Protein AF-0000000066500707 (afdb_homodimer)

Organism: Dictyostelium discoideum (NCBI:txid44689)

Foldseek 3Di:
DPPPFAFDDPVCLVVLLVVLLVVLVVLVVQFADDLLLLLLCLQAALVCLLVLLVLCVVVVFLPVLSVVVSCCQAQNPVRPGHLSVVSNVQSCVLDDRDPVSNVLSVVLSVLLVVCSVPSLLSLLLSLSVLLSLCVCPVVVVSCVVSPRDDCPSNVRSVVQSHPPDCNHSSNSSSVSRNVVRPGPVSNVNSSVSNSVSSCSSGVD/DPPPFAFDDPVNLVVLLVVLLVVLVVLVVQFADDLLLLLLCLQAALVVLLVLLVLCVVVVFLPVLSVVVNCCQAQNPVRPGHLSVVSNVQSCVLDDRDPVSNVLSVVLSVLLVVCSVPSLLSLLLSLSVLLSLCVCPVVVVSCVVSPRDDCPSNVRSVVQSHPPDCNHSSNSSSVSRNVVRPGPVSNVNSSVSNSVSSCSSGVD

Secondary structure (DSSP, 8-state):
----PPBPPHHHHHHHHHHHHHHHHHHHTT----HHHHHHIIIIIHHHHHHHHHHHHHTT-STHHHHHHHHHHHH-SSS---HHHHHHHHHGGG----HHHHHHHHHHHHHHHTTTT-HHHHHHHHHHHHHHHH-HHHHHHHHHHTT----HHHHHHHHHT-SSSTTSHHHHHHHHHHHTT-BHHHHHHHHHHHHHHHHHHHT-/------B--HHHHHHHHHHHHHHHHHHHTT----HHHHHHIIIIIHHHHHHHHHHHHHTT-STHHHHHHHHHHHH-SSS---HHHHHHHHHGGG----HHHHHHHHHHHHHHHTTTT-HHHHHHHHHHHHHHHH--HHHHHHHHHTT----HHHHHHHHHT-SSSTTSHHHHHHHHHHHTT-BHHHHHHHHHHHHHHHHHHHT-

Structure (mmCIF, N/CA/C/O backbone):
data_AF-0000000066500707-model_v1
#
loop_
_entity.id
_entity.type
_entity.pdbx_description
1 polymer 'Uncharacterized protein'
#
loop_
_atom_site.group_PDB
_atom_site.id
_atom_site.type_symbol
_atom_site.label_atom_id
_atom_site.label_alt_id
_atom_site.label_comp_id
_atom_site.label_asym_id
_atom_site.label_entity_id
_atom_site.label_seq_id
_atom_site.pdbx_PDB_ins_code
_atom_site.Cartn_x
_atom_site.Cartn_y
_atom_site.Cartn_z
_atom_site.occupancy
_atom_site.B_iso_or_equiv
_atom_site.auth_seq_id
_atom_site.auth_comp_id
_atom_site.auth_asym_id
_atom_site.auth_atom_id
_atom_site.pdbx_PDB_model_num
ATOM 1 N N . MET A 1 1 ? 23.094 -30.125 17.688 1 29.75 1 MET A N 1
ATOM 2 C CA . MET A 1 1 ? 23.562 -30.078 16.297 1 29.75 1 MET A CA 1
ATOM 3 C C . MET A 1 1 ? 22.828 -28.984 15.516 1 29.75 1 MET A C 1
ATOM 5 O O . MET A 1 1 ? 21.594 -28.938 15.508 1 29.75 1 MET A O 1
ATOM 9 N N . VAL A 1 2 ? 23.406 -27.906 15.18 1 36.66 2 VAL A N 1
ATOM 10 C CA . VAL A 1 2 ? 22.766 -26.828 14.43 1 36.66 2 VAL A CA 1
ATOM 11 C C . VAL A 1 2 ? 22.219 -27.375 13.117 1 36.66 2 VAL A C 1
ATOM 13 O O . VAL A 1 2 ? 22.938 -28 12.336 1 36.66 2 VAL A O 1
ATOM 16 N N . GLU A 1 3 ? 20.984 -27.625 13.094 1 44.28 3 GLU A N 1
ATOM 17 C CA . GLU A 1 3 ? 20.344 -28.094 11.867 1 44.28 3 GLU A CA 1
ATOM 18 C C . GLU A 1 3 ? 20.859 -27.328 10.656 1 44.28 3 GLU A C 1
ATOM 20 O O . GLU A 1 3 ? 20.906 -26.094 10.664 1 44.28 3 GLU A O 1
ATOM 25 N N . LYS A 1 4 ? 21.594 -27.938 9.867 1 56.56 4 LYS A N 1
ATOM 26 C CA . LYS A 1 4 ? 22.172 -27.281 8.68 1 56.56 4 LYS A CA 1
ATOM 27 C C . LYS A 1 4 ? 21.078 -26.781 7.754 1 56.56 4 LYS A C 1
ATOM 29 O O . LYS A 1 4 ? 20.297 -27.562 7.207 1 56.56 4 LYS A O 1
ATOM 34 N N . ARG A 1 5 ? 20.797 -25.609 7.867 1 67.88 5 ARG A N 1
ATOM 35 C CA . ARG A 1 5 ? 19.844 -24.969 6.961 1 67.88 5 ARG A CA 1
ATOM 36 C C . ARG A 1 5 ? 20.266 -25.156 5.508 1 67.88 5 ARG A C 1
ATOM 38 O O . ARG A 1 5 ? 21.438 -24.969 5.172 1 67.88 5 ARG A O 1
ATOM 45 N N . SER A 1 6 ? 19.266 -25.891 4.699 1 76.19 6 SER A N 1
ATOM 46 C CA . SER A 1 6 ? 19.5 -26 3.264 1 76.19 6 SER A CA 1
ATOM 47 C C . SER A 1 6 ? 19.125 -24.703 2.543 1 76.19 6 SER A C 1
ATOM 49 O O . SER A 1 6 ? 18.031 -24.203 2.705 1 76.19 6 SER A O 1
ATOM 51 N N . PHE A 1 7 ? 20.016 -24.141 1.753 1 80.31 7 PHE A N 1
ATOM 52 C CA . PHE A 1 7 ? 19.828 -22.891 1.026 1 80.31 7 PHE A CA 1
ATOM 53 C C . PHE A 1 7 ? 19.531 -23.156 -0.445 1 80.31 7 PHE A C 1
ATOM 55 O O . PHE A 1 7 ? 19.891 -24.219 -0.973 1 80.31 7 PHE A O 1
ATOM 62 N N . VAL A 1 8 ? 18.797 -22.25 -1.036 1 83 8 VAL A N 1
ATOM 63 C CA . VAL A 1 8 ? 18.469 -22.344 -2.451 1 83 8 VAL A CA 1
ATOM 64 C C . VAL A 1 8 ? 19.703 -22.078 -3.301 1 83 8 VAL A C 1
ATOM 66 O O . VAL A 1 8 ? 20.344 -21.031 -3.15 1 83 8 VAL A O 1
ATOM 69 N N . SER A 1 9 ? 20.047 -23.078 -4.098 1 82.81 9 SER A N 1
ATOM 70 C CA . SER A 1 9 ? 21.078 -22.969 -5.117 1 82.81 9 SER A CA 1
ATOM 71 C C . SER A 1 9 ? 20.469 -22.828 -6.508 1 82.81 9 SER A C 1
ATOM 73 O O . SER A 1 9 ? 19.25 -22.922 -6.672 1 82.81 9 SER A O 1
ATOM 75 N N . SER A 1 10 ? 21.328 -22.562 -7.543 1 78.38 10 SER A N 1
ATOM 76 C CA . SER A 1 10 ? 20.828 -22.391 -8.906 1 78.38 10 SER A CA 1
ATOM 77 C C . SER A 1 10 ? 20.016 -23.609 -9.344 1 78.38 10 SER A C 1
ATOM 79 O O . SER A 1 10 ? 18.953 -23.469 -9.938 1 78.38 10 SER A O 1
ATOM 81 N N . ASN A 1 11 ? 20.531 -24.766 -9.023 1 78.5 11 ASN A N 1
ATOM 82 C CA . ASN A 1 11 ? 19.828 -26 -9.383 1 78.5 11 ASN A CA 1
ATOM 83 C C . ASN A 1 11 ? 18.516 -26.141 -8.625 1 78.5 11 ASN A C 1
ATOM 85 O O . ASN A 1 11 ? 17.516 -26.625 -9.172 1 78.5 11 ASN A O 1
ATOM 89 N N . LYS A 1 12 ? 18.469 -25.594 -7.559 1 86.5 12 LYS A N 1
ATOM 90 C CA . LYS A 1 12 ? 17.281 -25.719 -6.727 1 86.5 12 LYS A CA 1
ATOM 91 C C . LYS A 1 12 ? 16.219 -24.688 -7.129 1 86.5 12 LYS A C 1
ATOM 93 O O . LYS A 1 12 ? 15.031 -24.891 -6.891 1 86.5 12 LYS A O 1
ATOM 98 N N . LYS A 1 13 ? 16.688 -23.656 -7.836 1 88.06 13 LYS A N 1
ATOM 99 C CA . LYS A 1 13 ? 15.742 -22.641 -8.305 1 88.06 13 LYS A CA 1
ATOM 100 C C . LYS A 1 13 ? 14.742 -23.25 -9.289 1 88.06 13 LYS A C 1
ATOM 102 O O . LYS A 1 13 ? 13.547 -22.969 -9.227 1 88.06 13 LYS A O 1
ATOM 107 N N . GLU A 1 14 ? 15.289 -24.094 -10.141 1 88.81 14 GLU A N 1
ATOM 108 C CA . GLU A 1 14 ? 14.414 -24.766 -11.102 1 88.81 14 GLU A CA 1
ATOM 109 C C . GLU A 1 14 ? 13.414 -25.688 -10.398 1 88.81 14 GLU A C 1
ATOM 111 O O . GLU A 1 14 ? 12.25 -25.766 -10.789 1 88.81 14 GLU A O 1
ATOM 116 N N . GLU A 1 15 ? 13.906 -26.25 -9.406 1 90.62 15 GLU A N 1
ATOM 117 C CA . GLU A 1 15 ? 13.023 -27.109 -8.617 1 90.62 15 GLU A CA 1
ATOM 118 C C . GLU A 1 15 ? 11.93 -26.312 -7.934 1 90.62 15 GLU A C 1
ATOM 120 O O . GLU A 1 15 ? 10.766 -26.719 -7.902 1 90.62 15 GLU A O 1
ATOM 125 N N . VAL A 1 16 ? 12.305 -25.188 -7.363 1 91.69 16 VAL A N 1
ATOM 126 C CA . VAL A 1 16 ? 11.352 -24.297 -6.703 1 91.69 16 VAL A CA 1
ATOM 127 C C . VAL A 1 16 ? 10.297 -23.844 -7.707 1 91.69 16 VAL A C 1
ATOM 129 O O . VAL A 1 16 ? 9.102 -23.891 -7.426 1 91.69 16 VAL A O 1
ATOM 132 N N . PHE A 1 17 ? 10.75 -23.391 -8.883 1 93.69 17 PHE A N 1
ATOM 133 C CA . PHE A 1 17 ? 9.852 -22.969 -9.945 1 93.69 17 PHE A CA 1
ATOM 134 C C . PHE A 1 17 ? 8.859 -24.062 -10.297 1 93.69 17 PHE A C 1
ATOM 136 O O . PHE A 1 17 ? 7.648 -23.859 -10.219 1 93.69 17 PHE A O 1
ATOM 143 N N . THR A 1 18 ? 9.43 -25.25 -10.602 1 94.25 18 THR A N 1
ATOM 144 C CA . THR A 1 18 ? 8.609 -26.375 -11.062 1 94.25 18 THR A CA 1
ATOM 145 C C . THR A 1 18 ? 7.617 -26.797 -9.984 1 94.25 18 THR A C 1
ATOM 147 O O . THR A 1 18 ? 6.434 -26.984 -10.258 1 94.25 18 THR A O 1
ATOM 150 N N . LYS A 1 19 ? 8.102 -26.875 -8.836 1 94.44 19 LYS A N 1
ATOM 151 C CA . LYS A 1 19 ? 7.242 -27.281 -7.727 1 94.44 19 LYS A CA 1
ATOM 152 C C . LYS A 1 19 ? 6.117 -26.266 -7.516 1 94.44 19 LYS A C 1
ATOM 154 O O . LYS A 1 19 ? 4.973 -26.656 -7.266 1 94.44 19 LYS A O 1
ATOM 159 N N . THR A 1 20 ? 6.41 -25 -7.574 1 94.38 20 THR A N 1
ATOM 160 C CA . THR A 1 20 ? 5.414 -23.953 -7.367 1 94.38 20 THR A CA 1
ATOM 161 C C . THR A 1 20 ? 4.363 -23.984 -8.469 1 94.38 20 THR A C 1
ATOM 163 O O . THR A 1 20 ? 3.162 -23.922 -8.195 1 94.38 20 THR A O 1
ATOM 166 N N . ILE A 1 21 ? 4.812 -24.188 -9.688 1 94.56 21 ILE A N 1
ATOM 167 C CA . ILE A 1 21 ? 3.895 -24.25 -10.82 1 94.56 21 ILE A CA 1
ATOM 168 C C . ILE A 1 21 ? 2.969 -25.469 -10.664 1 94.56 21 ILE A C 1
ATOM 170 O O . ILE A 1 21 ? 1.762 -25.359 -10.898 1 94.56 21 ILE A O 1
ATOM 174 N N . GLU A 1 22 ? 3.533 -26.562 -10.25 1 94.44 22 GLU A N 1
ATO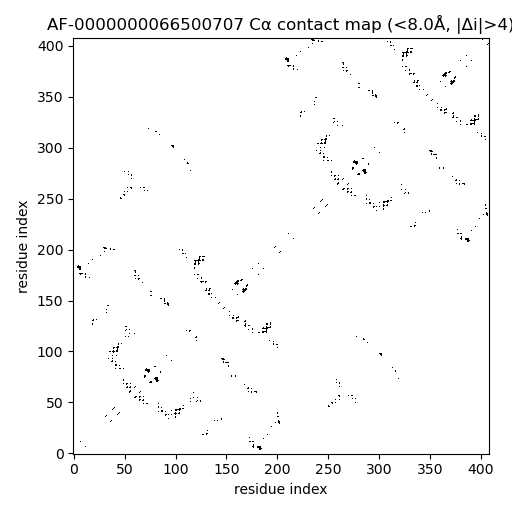M 175 C CA . GLU A 1 22 ? 2.734 -27.766 -10.039 1 94.44 22 GLU A CA 1
ATOM 176 C C . GLU A 1 22 ? 1.65 -27.531 -8.992 1 94.44 22 GLU A C 1
ATOM 178 O O . GLU A 1 22 ? 0.506 -27.953 -9.172 1 94.44 22 GLU A O 1
ATOM 183 N N . ILE A 1 23 ? 2.041 -26.891 -7.988 1 94.25 23 ILE A N 1
ATOM 184 C CA . ILE A 1 23 ? 1.103 -26.594 -6.91 1 94.25 23 ILE A CA 1
ATOM 185 C C . ILE A 1 23 ? 0.005 -25.656 -7.418 1 94.25 23 ILE A C 1
ATOM 187 O O . ILE A 1 23 ? -1.18 -25.891 -7.16 1 94.25 23 ILE A O 1
ATOM 191 N N . ILE A 1 24 ? 0.346 -24.625 -8.109 1 92.94 24 ILE A N 1
ATOM 192 C CA . ILE A 1 24 ? -0.602 -23.656 -8.664 1 92.94 24 ILE A CA 1
ATOM 193 C C . ILE A 1 24 ? -1.581 -24.375 -9.594 1 92.94 24 ILE A C 1
ATOM 195 O O . ILE A 1 24 ? -2.797 -24.203 -9.461 1 92.94 24 ILE A O 1
ATOM 199 N N . GLU A 1 25 ? -1.07 -25.234 -10.477 1 91.62 25 GLU A N 1
ATOM 200 C CA . GLU A 1 25 ? -1.906 -25.938 -11.445 1 91.62 25 GLU A CA 1
ATOM 201 C C . GLU A 1 25 ? -2.869 -26.891 -10.742 1 91.62 25 GLU A C 1
ATOM 203 O O . GLU A 1 25 ? -4.023 -27.031 -11.148 1 91.62 25 GLU A O 1
ATOM 208 N N . LYS A 1 26 ? -2.332 -27.453 -9.797 1 92.94 26 LYS A N 1
ATOM 209 C CA . LYS A 1 26 ? -3.16 -28.375 -9.039 1 92.94 26 LYS A CA 1
ATOM 210 C C . LYS A 1 26 ? -4.258 -27.641 -8.281 1 92.94 26 LYS A C 1
ATOM 212 O O . LYS A 1 26 ? -5.422 -28.047 -8.32 1 92.94 26 LYS A O 1
ATOM 217 N N . ASP A 1 27 ? -3.939 -26.609 -7.562 1 91.25 27 ASP A N 1
ATOM 218 C CA . ASP A 1 27 ? -4.883 -25.891 -6.719 1 91.25 27 ASP A CA 1
ATOM 219 C C . ASP A 1 27 ? -5.906 -25.125 -7.562 1 91.25 27 ASP A C 1
ATOM 221 O O . ASP A 1 27 ? -7.094 -25.109 -7.238 1 91.25 27 ASP A O 1
ATOM 225 N N . ARG A 1 28 ? -5.508 -24.578 -8.656 1 89.62 28 ARG A N 1
ATOM 226 C CA . ARG A 1 28 ? -6.352 -23.719 -9.484 1 89.62 28 ARG A CA 1
ATOM 227 C C . ARG A 1 28 ? -7.504 -24.516 -10.094 1 89.62 28 ARG A C 1
ATOM 229 O O . ARG A 1 28 ? -8.539 -23.953 -10.453 1 89.62 28 ARG A O 1
ATOM 236 N N . LYS A 1 29 ? -7.305 -25.781 -10.203 1 89.12 29 LYS A N 1
ATOM 237 C CA . LYS A 1 29 ? -8.375 -26.625 -10.727 1 89.12 29 LYS A CA 1
ATOM 238 C C . LYS A 1 29 ? -9.594 -26.609 -9.812 1 89.12 29 LYS A C 1
ATOM 240 O O . LYS A 1 29 ? -10.703 -26.938 -10.234 1 89.12 29 LYS A O 1
ATOM 245 N N . HIS A 1 30 ? -9.367 -26.172 -8.578 1 90.56 30 HIS A N 1
ATOM 246 C CA . HIS A 1 30 ? -10.445 -26.188 -7.594 1 90.56 30 HIS A CA 1
ATOM 247 C C . HIS A 1 30 ? -10.961 -24.781 -7.32 1 90.56 30 HIS A C 1
ATOM 249 O O . HIS A 1 30 ? -11.938 -24.609 -6.582 1 90.56 30 HIS A O 1
ATOM 255 N N . TYR A 1 31 ? -10.289 -23.766 -7.902 1 88.62 31 TYR A N 1
ATOM 256 C CA . TYR A 1 31 ? -10.688 -22.391 -7.645 1 88.62 31 TYR A CA 1
ATOM 257 C C . TYR A 1 31 ? -12.031 -22.078 -8.297 1 88.62 31 TYR A C 1
ATOM 259 O O . TYR A 1 31 ? -12.289 -22.5 -9.422 1 88.62 31 TYR A O 1
ATOM 267 N N . LYS A 1 32 ? -12.836 -21.422 -7.535 1 89.88 32 LYS A N 1
ATOM 268 C CA . LYS A 1 32 ? -14.094 -20.891 -8.031 1 89.88 32 LYS A CA 1
ATOM 269 C C . LYS A 1 32 ? -14 -19.375 -8.242 1 89.88 32 LYS A C 1
ATOM 271 O O . LYS A 1 32 ? -13.883 -18.625 -7.277 1 89.88 32 LYS A O 1
ATOM 276 N N . TYR A 1 33 ? -14.109 -19.078 -9.484 1 88.75 33 TYR A N 1
ATOM 277 C CA . TYR A 1 33 ? -14.07 -17.656 -9.812 1 88.75 33 TYR A CA 1
ATOM 278 C C . TYR A 1 33 ? -15.477 -17.078 -9.867 1 88.75 33 TYR A C 1
ATOM 280 O O . TYR A 1 33 ? -16.156 -17.156 -10.891 1 88.75 33 TYR A O 1
ATOM 288 N N . THR A 1 34 ? -15.844 -16.562 -8.773 1 90.94 34 THR A N 1
ATOM 289 C CA . THR A 1 34 ? -17.125 -15.883 -8.695 1 90.94 34 THR A CA 1
ATOM 290 C C . THR A 1 34 ? -16.922 -14.367 -8.672 1 90.94 34 THR A C 1
ATOM 292 O O . THR A 1 34 ? -15.836 -13.883 -8.375 1 90.94 34 THR A O 1
ATOM 295 N N . ILE A 1 35 ? -17.953 -13.664 -9 1 90.56 35 ILE A N 1
ATOM 296 C CA . ILE A 1 35 ? -17.906 -12.211 -8.906 1 90.56 35 ILE A CA 1
ATOM 297 C C . ILE A 1 35 ? -17.453 -11.797 -7.508 1 90.56 35 ILE A C 1
ATOM 299 O O . ILE A 1 35 ? -16.609 -10.922 -7.355 1 90.56 35 ILE A O 1
ATOM 303 N N . ASP A 1 36 ? -17.844 -12.492 -6.539 1 90.5 36 ASP A N 1
ATOM 304 C CA . ASP A 1 36 ? -17.578 -12.164 -5.145 1 90.5 36 ASP A CA 1
ATOM 305 C C . ASP A 1 36 ? -16.094 -12.328 -4.816 1 90.5 36 ASP A C 1
ATOM 307 O O . ASP A 1 36 ? -15.469 -11.43 -4.25 1 90.5 36 ASP A O 1
ATOM 311 N N . ASN A 1 37 ? -15.516 -13.406 -5.133 1 89.56 37 ASN A N 1
ATOM 312 C CA . ASN A 1 37 ? -14.109 -13.656 -4.824 1 89.56 37 ASN A CA 1
ATOM 313 C C . ASN A 1 37 ? -13.188 -12.75 -5.633 1 89.56 37 ASN A C 1
ATOM 315 O O . ASN A 1 37 ? -12.18 -12.258 -5.113 1 89.56 37 ASN A O 1
ATOM 319 N N . MET A 1 38 ? -13.625 -12.492 -6.852 1 87.06 38 MET A N 1
ATOM 320 C CA . MET A 1 38 ? -12.82 -11.633 -7.707 1 87.06 38 MET A CA 1
ATOM 321 C C . MET A 1 38 ? -12.852 -10.188 -7.207 1 87.06 38 MET A C 1
ATOM 323 O O . MET A 1 38 ? -11.828 -9.5 -7.223 1 87.06 38 MET A O 1
ATOM 327 N N . GLN A 1 39 ? -13.953 -9.836 -6.754 1 87.44 39 GLN A N 1
ATOM 328 C CA . GLN A 1 39 ? -14.07 -8.484 -6.203 1 87.44 39 GLN A CA 1
ATOM 329 C C . GLN A 1 39 ? -13.336 -8.367 -4.871 1 87.44 39 GLN A C 1
ATOM 331 O O . GLN A 1 39 ? -12.742 -7.332 -4.57 1 87.44 39 GLN A O 1
ATOM 336 N N . THR A 1 40 ? -13.32 -9.391 -4.102 1 87.38 40 THR A N 1
ATOM 337 C CA . THR A 1 40 ? -12.523 -9.406 -2.875 1 87.38 40 THR A CA 1
ATOM 338 C C . THR A 1 40 ? -11.039 -9.227 -3.189 1 87.38 40 THR A C 1
ATOM 340 O O . THR A 1 40 ? -10.367 -8.414 -2.557 1 87.38 40 THR A O 1
ATOM 343 N N . TYR A 1 41 ? -10.602 -9.891 -4.125 1 86.94 41 TYR A N 1
ATOM 344 C CA . TYR A 1 41 ? -9.203 -9.82 -4.539 1 86.94 41 TYR A CA 1
ATOM 345 C C . TYR A 1 41 ? -8.867 -8.422 -5.055 1 86.94 41 TYR A C 1
ATOM 347 O O . TYR A 1 41 ? -7.887 -7.812 -4.617 1 86.94 41 TYR A O 1
ATOM 355 N N . ALA A 1 42 ? -9.633 -7.887 -5.898 1 82.75 42 ALA A N 1
ATOM 356 C CA . ALA A 1 42 ? -9.344 -6.637 -6.602 1 82.75 42 ALA A CA 1
ATOM 357 C C . ALA A 1 42 ? -9.367 -5.449 -5.641 1 82.75 42 ALA A C 1
ATOM 359 O O . ALA A 1 42 ? -8.492 -4.59 -5.688 1 82.75 42 ALA A O 1
ATOM 360 N N . HIS A 1 43 ? -10.258 -5.512 -4.789 1 77.25 43 HIS A N 1
ATOM 361 C CA . HIS A 1 43 ? -10.539 -4.32 -3.994 1 77.25 43 HIS A CA 1
ATOM 362 C C . HIS A 1 43 ? -9.719 -4.316 -2.707 1 77.25 43 HIS A C 1
ATOM 364 O O . HIS A 1 43 ? -9.234 -3.268 -2.275 1 77.25 43 HIS A O 1
ATOM 370 N N . ALA A 1 44 ? -9.617 -5.48 -2.145 1 77.12 44 ALA A N 1
ATOM 371 C CA . ALA A 1 44 ? -9.117 -5.457 -0.773 1 77.12 44 ALA A CA 1
ATOM 372 C C . ALA A 1 44 ? -7.695 -6.012 -0.698 1 77.12 44 ALA A C 1
ATOM 374 O O . ALA A 1 44 ? -6.941 -5.684 0.221 1 77.12 44 ALA A O 1
ATOM 375 N N . ILE A 1 45 ? -7.375 -6.734 -1.688 1 83.62 45 ILE A N 1
ATOM 376 C CA . ILE A 1 45 ? -6.102 -7.434 -1.559 1 83.62 45 ILE A CA 1
ATOM 377 C C . ILE A 1 45 ? -5.047 -6.746 -2.424 1 83.62 45 ILE A C 1
ATOM 379 O O . ILE A 1 45 ? -3.904 -6.562 -1.995 1 83.62 45 ILE A O 1
ATOM 383 N N . GLN A 1 46 ? -5.367 -6.246 -3.525 1 84.88 46 GLN A N 1
ATOM 384 C CA . GLN A 1 46 ? -4.422 -5.773 -4.531 1 84.88 46 GLN A CA 1
ATOM 385 C C . GLN A 1 46 ? -3.605 -4.594 -4.004 1 84.88 46 GLN A C 1
ATOM 387 O O . GLN A 1 46 ? -2.396 -4.52 -4.23 1 84.88 46 GLN A O 1
ATOM 392 N N . PRO A 1 47 ? -4.16 -3.639 -3.289 1 81.62 47 PRO A N 1
ATOM 393 C CA . PRO A 1 47 ? -3.336 -2.539 -2.785 1 81.62 47 PRO A CA 1
ATOM 394 C C . PRO A 1 47 ? -2.24 -3.01 -1.831 1 81.62 47 PRO A C 1
ATOM 396 O O . PRO A 1 47 ? -1.195 -2.363 -1.718 1 81.62 47 PRO A O 1
ATOM 399 N N . HIS A 1 48 ? -2.459 -4.137 -1.263 1 87.44 48 HIS A N 1
ATOM 400 C CA . HIS A 1 48 ? -1.505 -4.645 -0.283 1 87.44 48 HIS A CA 1
ATOM 401 C C . HIS A 1 48 ? -0.31 -5.301 -0.965 1 87.44 48 HIS A C 1
ATOM 403 O O . HIS A 1 48 ? 0.778 -5.375 -0.387 1 87.44 48 HIS A O 1
ATOM 409 N N . PHE A 1 49 ? -0.497 -5.707 -2.184 1 87.94 49 PHE A N 1
ATOM 410 C CA . PHE A 1 49 ? 0.607 -6.34 -2.896 1 87.94 49 PHE A CA 1
ATOM 411 C C . PHE A 1 49 ? 1.766 -5.363 -3.072 1 87.94 49 PHE A C 1
ATOM 413 O O . PHE A 1 49 ? 2.92 -5.707 -2.807 1 87.94 49 PHE A O 1
ATOM 420 N N . THR A 1 50 ? 1.444 -4.211 -3.455 1 82.5 50 THR A N 1
ATOM 421 C CA . THR A 1 50 ? 2.475 -3.193 -3.617 1 82.5 50 THR A CA 1
ATOM 422 C C . THR A 1 50 ? 3.189 -2.93 -2.295 1 82.5 50 THR A C 1
ATOM 424 O O . THR A 1 50 ? 4.402 -2.711 -2.271 1 82.5 50 THR A O 1
ATOM 427 N N . MET A 1 51 ? 2.463 -3.008 -1.233 1 85.38 51 MET A N 1
ATOM 428 C CA . MET A 1 51 ? 3.061 -2.814 0.085 1 85.38 51 MET A CA 1
ATOM 429 C C . MET A 1 51 ? 4.027 -3.947 0.416 1 85.38 51 MET A C 1
ATOM 431 O O . MET A 1 51 ? 5.102 -3.711 0.964 1 85.38 51 MET A O 1
ATOM 435 N N . TRP A 1 52 ? 3.648 -5.07 0.061 1 90.75 52 TRP A N 1
ATOM 436 C CA . TRP A 1 52 ? 4.469 -6.23 0.389 1 90.75 52 TRP A CA 1
ATOM 437 C C . TRP A 1 52 ? 5.742 -6.25 -0.445 1 90.75 52 TRP A C 1
ATOM 439 O O . TRP A 1 52 ? 6.828 -6.535 0.072 1 90.75 52 TRP A O 1
ATOM 449 N N . VAL A 1 53 ? 5.605 -5.883 -1.669 1 90.5 53 VAL A N 1
ATOM 450 C CA . VAL A 1 53 ? 6.793 -5.828 -2.518 1 90.5 53 VAL A CA 1
ATOM 451 C C . VAL A 1 53 ? 7.707 -4.695 -2.057 1 90.5 53 VAL A C 1
ATOM 453 O O . VAL A 1 53 ? 8.93 -4.855 -2.008 1 90.5 53 VAL A O 1
ATOM 456 N N . ASN A 1 54 ? 7.145 -3.652 -1.662 1 86.56 54 ASN A N 1
ATOM 457 C CA . ASN A 1 54 ? 7.922 -2.523 -1.16 1 86.56 54 ASN A CA 1
ATOM 458 C C . ASN A 1 54 ? 8.656 -2.881 0.127 1 86.56 54 ASN A C 1
ATOM 460 O O . ASN A 1 54 ? 9.766 -2.391 0.371 1 86.56 54 ASN A O 1
ATOM 464 N N . ALA A 1 55 ? 8.023 -3.725 0.902 1 89.5 55 ALA A N 1
ATOM 465 C CA . ALA A 1 55 ? 8.672 -4.172 2.129 1 89.5 55 ALA A CA 1
ATOM 466 C C . ALA A 1 55 ? 9.992 -4.883 1.82 1 89.5 55 ALA A C 1
ATOM 468 O O . ALA A 1 55 ? 10.992 -4.68 2.514 1 89.5 55 ALA A O 1
ATOM 469 N N . MET A 1 56 ? 10.016 -5.594 0.798 1 91.88 56 MET A N 1
ATOM 470 C CA . MET A 1 56 ? 11.25 -6.27 0.398 1 91.88 56 MET A CA 1
ATOM 471 C C . MET A 1 56 ? 12.328 -5.258 0.028 1 91.88 56 MET A C 1
ATOM 473 O O . MET A 1 56 ? 13.469 -5.375 0.469 1 91.88 56 MET A O 1
ATOM 477 N N . HIS A 1 57 ? 11.906 -4.32 -0.653 1 90.12 57 HIS A N 1
ATOM 478 C CA . HIS A 1 57 ? 12.859 -3.297 -1.073 1 90.12 57 HIS A CA 1
ATOM 479 C C . HIS A 1 57 ? 13.383 -2.514 0.123 1 90.12 57 HIS A C 1
ATOM 481 O O . HIS A 1 57 ? 14.586 -2.254 0.218 1 90.12 57 HIS A O 1
ATOM 487 N N . ILE A 1 58 ? 12.531 -2.186 0.958 1 87.62 58 ILE A N 1
ATOM 488 C CA . ILE A 1 58 ? 12.898 -1.402 2.133 1 87.62 58 ILE A CA 1
ATOM 489 C C . ILE A 1 58 ? 13.883 -2.188 2.99 1 87.62 58 ILE A C 1
ATOM 491 O O . ILE A 1 58 ? 14.805 -1.61 3.58 1 87.62 58 ILE A O 1
ATOM 495 N N . LEU A 1 59 ? 13.742 -3.496 2.971 1 90.19 59 LEU A N 1
ATOM 496 C CA . LEU A 1 59 ? 14.609 -4.359 3.762 1 90.19 59 LEU A CA 1
ATOM 497 C C . LEU A 1 59 ? 15.914 -4.652 3.02 1 90.19 59 LEU A C 1
ATOM 499 O O . LEU A 1 59 ? 16.797 -5.332 3.547 1 90.19 59 LEU A O 1
ATOM 503 N N . GLY A 1 60 ? 15.977 -4.113 1.809 1 90.25 60 GLY A N 1
ATOM 504 C CA . GLY A 1 60 ? 17.172 -4.289 1.002 1 90.25 60 GLY A CA 1
ATOM 505 C C . GLY A 1 60 ? 17.266 -5.656 0.358 1 90.25 60 GLY A C 1
ATOM 506 O O . GLY A 1 60 ? 18.344 -6.074 -0.078 1 90.25 60 GLY A O 1
ATOM 507 N N . ILE A 1 61 ? 16.125 -6.305 0.361 1 93.75 61 ILE A N 1
ATOM 508 C CA . ILE A 1 61 ? 16.078 -7.652 -0.197 1 93.75 61 ILE A CA 1
ATOM 509 C C . ILE A 1 61 ? 15.898 -7.578 -1.711 1 93.75 61 ILE A C 1
ATOM 511 O O . ILE A 1 61 ? 14.969 -6.934 -2.199 1 93.75 61 ILE A O 1
ATOM 515 N N . GLY A 1 62 ? 16.797 -8.211 -2.447 1 94.5 62 GLY A N 1
ATOM 516 C CA . GLY A 1 62 ? 16.656 -8.359 -3.887 1 94.5 62 GLY A CA 1
ATOM 517 C C . GLY A 1 62 ? 17.219 -7.184 -4.66 1 94.5 62 GLY A C 1
ATOM 518 O O . GLY A 1 62 ? 17.297 -7.223 -5.891 1 94.5 62 GLY A O 1
ATOM 519 N N . GLY A 1 63 ? 17.609 -6.121 -3.971 1 91.94 63 GLY A N 1
ATOM 520 C CA . GLY A 1 63 ? 18.266 -4.992 -4.613 1 91.94 63 GLY A CA 1
ATOM 521 C C . GLY A 1 63 ? 17.453 -4.387 -5.734 1 91.94 63 GLY A C 1
ATOM 522 O O . GLY A 1 63 ? 16.266 -4.074 -5.551 1 91.94 63 GLY A O 1
ATOM 523 N N . GLU A 1 64 ? 18.062 -4.324 -6.926 1 92.5 64 GLU A N 1
ATOM 524 C CA . GLU A 1 64 ? 17.469 -3.664 -8.086 1 92.5 64 GLU A CA 1
ATOM 525 C C . GLU A 1 64 ? 16.266 -4.441 -8.609 1 92.5 64 GLU A C 1
ATOM 527 O O . GLU A 1 64 ? 15.328 -3.854 -9.141 1 92.5 64 GLU A O 1
ATOM 532 N N . ILE A 1 65 ? 16.281 -5.691 -8.43 1 94.19 65 ILE A N 1
ATOM 533 C CA . ILE A 1 65 ? 15.195 -6.527 -8.938 1 94.19 65 ILE A CA 1
ATOM 534 C C . ILE A 1 65 ? 13.891 -6.176 -8.227 1 94.19 65 ILE A C 1
ATOM 536 O O . ILE A 1 65 ? 12.867 -5.945 -8.875 1 94.19 65 ILE A O 1
ATOM 540 N N . THR A 1 66 ? 13.961 -6.086 -6.879 1 93.75 66 THR A N 1
ATOM 541 C CA . THR A 1 66 ? 12.758 -5.758 -6.121 1 93.75 66 THR A CA 1
ATOM 542 C C . THR A 1 66 ? 12.383 -4.293 -6.305 1 93.75 66 THR A C 1
ATOM 544 O O . THR A 1 66 ? 11.203 -3.945 -6.312 1 93.75 66 THR A O 1
ATOM 547 N N . GLU A 1 67 ? 13.375 -3.479 -6.516 1 91.44 67 GLU A N 1
ATOM 548 C CA . GLU A 1 67 ? 13.094 -2.08 -6.82 1 91.44 67 GLU A CA 1
ATOM 549 C C . GLU A 1 67 ? 12.297 -1.948 -8.117 1 91.44 67 GLU A C 1
ATOM 551 O O . GLU A 1 67 ? 11.305 -1.229 -8.18 1 91.44 67 GLU A O 1
ATOM 556 N N . GLU A 1 68 ? 12.727 -2.633 -9.086 1 91.75 68 GLU A N 1
ATOM 557 C CA . GLU A 1 68 ? 12.055 -2.59 -10.383 1 91.75 68 GLU A CA 1
ATOM 558 C C . GLU A 1 68 ? 10.625 -3.105 -10.281 1 91.75 68 GLU A C 1
ATOM 560 O O . GLU A 1 68 ? 9.703 -2.506 -10.836 1 91.75 68 GLU A O 1
ATOM 565 N N . ASN A 1 69 ? 10.484 -4.168 -9.617 1 91.31 69 ASN A N 1
ATOM 566 C CA . ASN A 1 69 ? 9.148 -4.723 -9.43 1 91.31 69 ASN A CA 1
ATOM 567 C C . ASN A 1 69 ? 8.234 -3.738 -8.703 1 91.31 69 ASN A C 1
ATOM 569 O O . ASN A 1 69 ? 7.07 -3.578 -9.078 1 91.31 69 ASN A O 1
ATOM 573 N N . CYS A 1 70 ? 8.758 -3.107 -7.723 1 90.06 70 CYS A N 1
ATOM 574 C CA . CYS A 1 70 ? 8 -2.105 -6.98 1 90.06 70 CYS A CA 1
ATOM 575 C C . CYS A 1 70 ? 7.617 -0.936 -7.875 1 90.06 70 CYS A C 1
ATOM 577 O O . CYS A 1 70 ? 6.477 -0.469 -7.844 1 90.06 70 CYS A O 1
ATOM 579 N N . ARG A 1 71 ? 8.539 -0.518 -8.68 1 89.44 71 ARG A N 1
ATOM 580 C CA . ARG A 1 71 ? 8.289 0.598 -9.586 1 89.44 71 ARG A CA 1
ATOM 581 C C . ARG A 1 71 ? 7.184 0.254 -10.586 1 89.44 71 ARG A C 1
ATOM 583 O O . ARG A 1 71 ? 6.301 1.073 -10.852 1 89.44 71 ARG A O 1
ATOM 590 N N . ASP A 1 72 ? 7.238 -0.905 -10.992 1 90.38 72 ASP A N 1
ATOM 591 C CA . ASP A 1 72 ? 6.215 -1.354 -11.93 1 90.38 72 ASP A CA 1
ATOM 592 C C . ASP A 1 72 ? 4.836 -1.365 -11.273 1 90.38 72 ASP A C 1
ATOM 594 O O . ASP A 1 72 ? 3.852 -0.939 -11.883 1 90.38 72 ASP A O 1
ATOM 598 N N . GLU A 1 73 ? 4.777 -1.771 -10.039 1 86.94 73 GLU A N 1
ATOM 599 C CA . GLU A 1 73 ? 3.516 -1.834 -9.305 1 86.94 73 GLU A CA 1
ATOM 600 C C . GLU A 1 73 ? 2.963 -0.437 -9.039 1 86.94 73 GLU A C 1
ATOM 602 O O . GLU A 1 73 ? 1.749 -0.223 -9.086 1 86.94 73 GLU A O 1
ATOM 607 N N . MET A 1 74 ? 3.9 0.46 -8.82 1 84.88 74 MET A N 1
ATOM 608 C CA . MET A 1 74 ? 3.494 1.799 -8.406 1 84.88 74 MET A CA 1
ATOM 609 C C . MET A 1 74 ? 3.158 2.666 -9.617 1 84.88 74 MET A C 1
ATOM 611 O O . MET A 1 74 ? 2.24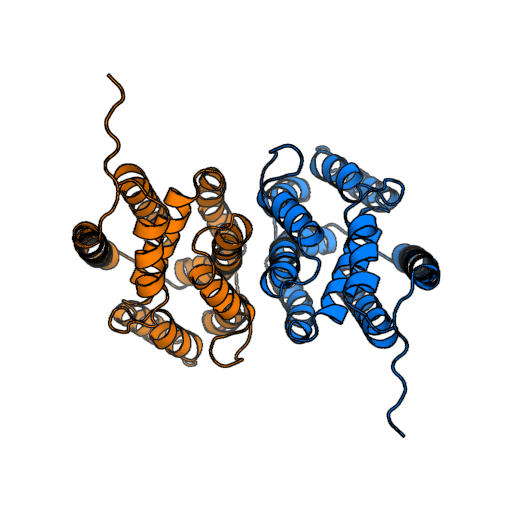6 3.492 -9.562 1 84.88 74 MET A O 1
ATOM 615 N N . PHE A 1 75 ? 3.916 2.447 -10.727 1 84.56 75 PHE A N 1
ATOM 616 C CA . PHE A 1 75 ? 3.848 3.441 -11.789 1 84.56 75 PHE A CA 1
ATOM 617 C C . PHE A 1 75 ? 3.443 2.795 -13.109 1 84.56 75 PHE A C 1
ATOM 619 O O . PHE A 1 75 ? 3.111 3.492 -14.07 1 84.56 75 PHE A O 1
ATOM 626 N N . GLY A 1 76 ? 3.477 1.538 -13.109 1 85.44 76 GLY A N 1
ATOM 627 C CA . GLY A 1 76 ? 3.193 0.819 -14.344 1 85.44 76 GLY A CA 1
ATOM 628 C C . GLY A 1 76 ? 4.438 0.492 -15.141 1 85.44 76 GLY A C 1
ATOM 629 O O . GLY A 1 76 ? 5.43 1.225 -15.086 1 85.44 76 GLY A O 1
ATOM 630 N N . LEU A 1 77 ? 4.273 -0.596 -15.812 1 81.38 77 LEU A N 1
ATOM 631 C CA . LEU A 1 77 ? 5.348 -1.016 -16.703 1 81.38 77 LEU A CA 1
ATOM 632 C C . LEU A 1 77 ? 5.457 -0.078 -17.906 1 81.38 77 LEU A C 1
ATOM 634 O O . LEU A 1 77 ? 6.559 0.224 -18.359 1 81.38 77 LEU A O 1
ATOM 638 N N . ARG A 1 78 ? 4.305 0.315 -18.438 1 80.5 78 ARG A N 1
ATOM 639 C CA . ARG A 1 78 ? 4.207 1.194 -19.594 1 80.5 78 ARG A CA 1
ATOM 640 C C . ARG A 1 78 ? 3.609 2.543 -19.203 1 80.5 78 ARG A C 1
ATOM 642 O O . ARG A 1 78 ? 2.787 3.098 -19.938 1 80.5 78 ARG A O 1
ATOM 649 N N . ASP A 1 79 ? 3.729 2.969 -18.078 1 79.06 79 ASP A N 1
ATOM 650 C CA . ASP A 1 79 ? 3.248 4.242 -17.547 1 79.06 79 ASP A CA 1
ATOM 651 C C . ASP A 1 79 ? 1.723 4.27 -17.484 1 79.06 79 ASP A C 1
ATOM 653 O O . ASP A 1 79 ? 1.107 5.324 -17.625 1 79.06 79 ASP A O 1
ATOM 657 N N . GLU A 1 80 ? 1.075 3.096 -17.328 1 81.25 80 GLU A N 1
ATOM 658 C CA . GLU A 1 80 ? -0.381 3.02 -17.25 1 81.25 80 GLU A CA 1
ATOM 659 C C . GLU A 1 80 ? -0.881 3.408 -15.859 1 81.25 80 GLU A C 1
ATOM 661 O O . GLU A 1 80 ? -2.084 3.572 -15.656 1 81.25 80 GLU A O 1
ATOM 666 N N . GLY A 1 81 ? 0.094 3.564 -14.945 1 81.56 81 GLY A N 1
ATOM 667 C CA . GLY A 1 81 ? -0.276 3.951 -13.594 1 81.56 81 GLY A CA 1
ATOM 668 C C . GLY A 1 81 ? -0.192 2.807 -12.602 1 81.56 81 GLY A C 1
ATOM 669 O O . GLY A 1 81 ? 0.343 1.741 -12.922 1 81.56 81 GLY A O 1
ATOM 670 N N . ASN A 1 82 ? -0.649 3.104 -11.445 1 84.94 82 ASN A N 1
ATOM 671 C CA . ASN A 1 82 ? -0.572 2.146 -10.352 1 84.94 82 ASN A CA 1
ATOM 672 C C . ASN A 1 82 ? -1.423 0.909 -10.625 1 84.94 82 ASN A C 1
ATOM 674 O O . ASN A 1 82 ? -2.6 1.025 -10.977 1 84.94 82 ASN A O 1
ATOM 678 N N . HIS A 1 83 ? -0.926 -0.249 -10.359 1 84.12 83 HIS A N 1
ATOM 679 C CA . HIS A 1 83 ? -1.593 -1.501 -10.695 1 84.12 83 HIS A CA 1
ATOM 680 C C . HIS A 1 83 ? -2.83 -1.72 -9.836 1 84.12 83 HIS A C 1
ATOM 682 O O . HIS A 1 83 ? -3.816 -2.303 -10.289 1 84.12 83 HIS A O 1
ATOM 688 N N . SER A 1 84 ? -2.787 -1.235 -8.633 1 83 84 SER A N 1
ATOM 689 C CA . SER A 1 84 ? -3.959 -1.401 -7.781 1 83 84 SER A CA 1
ATOM 690 C C . SER A 1 84 ? -5.141 -0.593 -8.305 1 83 84 SER A C 1
ATOM 692 O O . SER A 1 84 ? -6.289 -1.035 -8.211 1 83 84 SER A O 1
ATOM 694 N N . ILE A 1 85 ? -4.867 0.573 -8.836 1 82.06 85 ILE A N 1
ATOM 695 C CA . ILE A 1 85 ? -5.93 1.407 -9.383 1 82.06 85 ILE A CA 1
ATOM 696 C C . ILE A 1 85 ? -6.461 0.779 -10.672 1 82.06 85 ILE A C 1
ATOM 698 O O . ILE A 1 85 ? -7.672 0.742 -10.898 1 82.06 85 ILE A O 1
ATOM 702 N N . LEU A 1 86 ? -5.578 0.333 -11.414 1 84.75 86 LEU A N 1
ATOM 703 C CA . LEU A 1 86 ? -5.965 -0.353 -12.641 1 84.75 86 LEU A CA 1
ATOM 704 C C . LEU A 1 86 ? -6.84 -1.562 -12.336 1 84.75 86 LEU A C 1
ATOM 706 O O . LEU A 1 86 ? -7.848 -1.789 -13.008 1 84.75 86 LEU A O 1
ATOM 710 N N . CYS A 1 87 ? -6.43 -2.344 -11.359 1 86.62 87 CYS A N 1
ATOM 711 C CA . CYS A 1 87 ? -7.203 -3.508 -10.938 1 86.62 87 CYS A CA 1
ATOM 712 C C . CYS A 1 87 ? -8.609 -3.104 -10.508 1 86.62 87 CYS A C 1
ATOM 714 O O . CYS A 1 87 ? -9.594 -3.729 -10.914 1 86.62 87 CYS A O 1
ATOM 716 N N . LEU A 1 88 ? -8.68 -2.098 -9.742 1 83.38 88 LEU A N 1
ATOM 717 C CA . LEU A 1 88 ? -9.969 -1.607 -9.258 1 83.38 88 LEU A CA 1
ATOM 718 C C . LEU A 1 88 ? -10.867 -1.206 -10.422 1 83.38 88 LEU A C 1
ATOM 720 O O . LEU A 1 88 ? -12.039 -1.59 -10.469 1 83.38 88 LEU A O 1
ATOM 724 N N . ASP A 1 89 ? -10.336 -0.496 -11.352 1 83.81 89 ASP A N 1
ATOM 725 C CA . ASP A 1 89 ? -11.094 -0.056 -12.516 1 83.81 89 ASP A CA 1
ATOM 726 C C . ASP A 1 89 ? -11.562 -1.246 -13.352 1 83.81 89 ASP A C 1
ATOM 728 O O . ASP A 1 89 ? -12.727 -1.317 -13.75 1 83.81 89 ASP A O 1
ATOM 732 N N . TYR A 1 90 ? -10.664 -2.146 -13.531 1 86.12 90 TYR A N 1
ATOM 733 C CA . TYR A 1 90 ? -10.938 -3.34 -14.32 1 86.12 90 TYR A CA 1
ATOM 734 C C . TYR A 1 90 ? -12.055 -4.168 -13.688 1 86.12 90 TYR A C 1
ATOM 736 O O . TYR A 1 90 ? -13.016 -4.543 -14.367 1 86.12 90 TYR A O 1
ATOM 744 N N . PHE A 1 91 ? -12.07 -4.41 -12.406 1 87.81 91 PHE A N 1
ATOM 745 C CA . PHE A 1 91 ? -13 -5.32 -11.75 1 87.81 91 PHE A CA 1
ATOM 746 C C . PHE A 1 91 ? -14.289 -4.598 -11.383 1 87.81 91 PHE A C 1
ATOM 748 O O . PHE A 1 91 ? -15.281 -5.234 -11.016 1 87.81 91 PHE A O 1
ATOM 755 N N . SER A 1 92 ? -14.25 -3.328 -11.492 1 85.81 92 SER A N 1
ATOM 756 C CA . SER A 1 92 ? -15.477 -2.568 -11.289 1 85.81 92 SER A CA 1
ATOM 757 C C . SER A 1 92 ? -16.531 -2.932 -12.328 1 85.81 92 SER A C 1
ATOM 759 O O . SER A 1 92 ? -17.719 -2.713 -12.109 1 85.81 92 SER A O 1
ATOM 761 N N . GLN A 1 93 ? -16.094 -3.516 -13.406 1 89 93 GLN A N 1
ATOM 762 C CA . GLN A 1 93 ? -17.016 -3.986 -14.445 1 89 93 GLN A CA 1
ATOM 763 C C . GLN A 1 93 ? -17.906 -5.109 -13.914 1 89 93 GLN A C 1
ATOM 765 O O . GLN A 1 93 ? -18.938 -5.414 -14.516 1 89 93 GLN A O 1
ATOM 770 N N . LEU A 1 94 ? -17.516 -5.77 -12.867 1 91.06 94 LEU A N 1
ATOM 771 C CA . LEU A 1 94 ? -18.25 -6.895 -12.305 1 91.06 94 LEU A CA 1
ATOM 772 C C . LEU A 1 94 ? -19.359 -6.402 -11.367 1 91.06 94 LEU A C 1
ATOM 774 O O . LEU A 1 94 ? -20.125 -7.207 -10.828 1 91.06 94 LEU A O 1
ATOM 778 N N . GLY A 1 95 ? -19.422 -5.141 -11.125 1 87.44 95 GLY A N 1
ATOM 779 C CA . GLY A 1 95 ? -20.438 -4.574 -10.258 1 87.44 95 GLY A CA 1
ATOM 780 C C . GLY A 1 95 ? -19.859 -3.818 -9.078 1 87.44 95 GLY A C 1
ATOM 781 O O . GLY A 1 95 ? -18.656 -3.639 -8.984 1 87.44 95 GLY A O 1
ATOM 782 N N . GLU A 1 96 ? -20.781 -3.502 -8.297 1 83.88 96 GLU A N 1
ATOM 783 C CA . GLU A 1 96 ? -20.391 -2.684 -7.145 1 83.88 96 GLU A CA 1
ATOM 784 C C . GLU A 1 96 ? -19.625 -3.504 -6.113 1 83.88 96 GLU A C 1
ATOM 786 O O . GLU A 1 96 ? -19.969 -4.66 -5.852 1 83.88 96 GLU A O 1
ATOM 791 N N . PHE A 1 97 ? -18.625 -2.896 -5.555 1 79.88 97 PHE A N 1
ATOM 792 C CA . PHE A 1 97 ? -17.906 -3.514 -4.441 1 79.88 97 PHE A CA 1
ATOM 793 C C . PHE A 1 97 ? -18.75 -3.463 -3.17 1 79.88 97 PHE A C 1
ATOM 795 O O . PHE A 1 97 ? -19.328 -2.42 -2.838 1 79.88 97 PHE A O 1
ATOM 802 N N . LYS A 1 98 ? -18.766 -4.598 -2.525 1 83 98 LYS A N 1
ATOM 803 C CA . LYS A 1 98 ? -19.594 -4.711 -1.324 1 83 98 LYS A CA 1
ATOM 804 C C . LYS A 1 98 ? -18.719 -4.762 -0.067 1 83 98 LYS A C 1
ATOM 806 O O . LYS A 1 98 ? -17.531 -5.051 -0.141 1 83 98 LYS A O 1
ATOM 811 N N . LEU A 1 99 ? -19.344 -4.555 1.056 1 79.5 99 LEU A N 1
ATOM 812 C CA . LEU A 1 99 ? -18.672 -4.461 2.348 1 79.5 99 LEU A CA 1
ATOM 813 C C . LEU A 1 99 ? -17.953 -5.766 2.689 1 79.5 99 LEU A C 1
ATOM 815 O O . LEU A 1 99 ? -16.844 -5.75 3.221 1 79.5 99 LEU A O 1
ATOM 819 N N . HIS A 1 100 ? -18.594 -6.781 2.363 1 85.06 100 HIS A N 1
ATOM 820 C CA . HIS A 1 100 ? -18 -8.047 2.775 1 85.06 100 HIS A CA 1
ATOM 821 C C . HIS A 1 100 ? -16.734 -8.359 1.978 1 85.06 100 HIS A C 1
ATOM 823 O O . HIS A 1 100 ? -15.852 -9.07 2.457 1 85.06 100 HIS A O 1
ATOM 829 N N . HIS A 1 101 ? -16.547 -7.863 0.748 1 84.88 101 HIS A N 1
ATOM 830 C CA . HIS A 1 101 ? -15.305 -8.016 0.008 1 84.88 101 HIS A CA 1
ATOM 831 C C . HIS A 1 101 ? -14.141 -7.395 0.767 1 84.88 101 HIS A C 1
ATOM 833 O O . HIS A 1 101 ? -13.062 -7.992 0.855 1 84.88 101 HIS A O 1
ATOM 839 N N . TYR A 1 102 ? -14.414 -6.348 1.341 1 77.94 102 TYR A N 1
ATOM 840 C CA . TYR A 1 102 ? -13.398 -5.629 2.102 1 77.94 102 TYR A CA 1
ATOM 841 C C . TYR A 1 102 ? -13.031 -6.387 3.371 1 77.94 102 TYR A C 1
ATOM 843 O O . TYR A 1 102 ? -11.844 -6.602 3.65 1 77.94 102 TYR A O 1
ATOM 851 N N . ALA A 1 103 ? -14.039 -6.707 4.094 1 79.44 103 ALA A N 1
ATOM 852 C CA . ALA A 1 103 ? -13.812 -7.438 5.34 1 79.44 103 ALA A CA 1
ATOM 853 C C . ALA A 1 103 ? -13.023 -8.719 5.086 1 79.44 103 ALA A C 1
ATOM 855 O O . ALA A 1 103 ? -12.078 -9.023 5.812 1 79.44 103 ALA A O 1
ATOM 856 N N . ASN A 1 104 ? -13.414 -9.344 4.082 1 84.19 104 ASN A N 1
ATOM 857 C CA . ASN A 1 104 ? -12.734 -10.578 3.713 1 84.19 104 ASN A CA 1
ATOM 858 C C . ASN A 1 104 ? -11.289 -10.32 3.307 1 84.19 104 ASN A C 1
ATOM 860 O O . ASN A 1 104 ? -10.375 -11.016 3.76 1 84.19 104 ASN A O 1
ATOM 864 N N . GLY A 1 105 ? -11.133 -9.305 2.465 1 86.06 105 GLY A N 1
ATOM 865 C CA . GLY A 1 105 ? -9.797 -8.977 2 1 86.06 105 GLY A CA 1
ATOM 866 C C . GLY A 1 105 ? -8.844 -8.625 3.125 1 86.06 105 GLY A C 1
ATOM 867 O O . GLY A 1 105 ? -7.699 -9.078 3.146 1 86.06 105 GLY A O 1
ATOM 868 N N . TYR A 1 106 ? -9.305 -7.949 4.062 1 80.12 106 TYR A N 1
ATOM 869 C CA . TYR A 1 106 ? -8.477 -7.535 5.188 1 80.12 106 TYR A CA 1
ATOM 870 C C . TYR A 1 106 ? -8.07 -8.727 6.043 1 80.12 106 TYR A C 1
ATOM 872 O O . TYR A 1 106 ? -6.922 -8.844 6.461 1 80.12 106 TYR A O 1
ATOM 880 N N . LYS A 1 107 ? -9 -9.516 6.281 1 84.56 107 LYS A N 1
ATOM 881 C CA . LYS A 1 107 ? -8.695 -10.719 7.051 1 84.56 107 LYS A CA 1
ATOM 882 C C . LYS A 1 107 ? -7.613 -11.555 6.371 1 84.56 107 LYS A C 1
ATOM 884 O O . LYS A 1 107 ? -6.668 -12.008 7.02 1 84.56 107 LYS A O 1
ATOM 889 N N . ILE A 1 108 ? -7.754 -11.617 5.133 1 87.56 108 ILE A N 1
ATOM 890 C CA . ILE A 1 108 ? -6.82 -12.43 4.355 1 87.56 108 ILE A CA 1
ATOM 891 C C . ILE A 1 108 ? -5.453 -11.75 4.32 1 87.56 108 ILE A C 1
ATOM 893 O O . ILE A 1 108 ? -4.426 -12.391 4.539 1 87.56 108 ILE A O 1
ATOM 897 N N . ALA A 1 109 ? -5.504 -10.445 4.137 1 88.06 109 ALA A N 1
ATOM 898 C CA . ALA A 1 109 ? -4.246 -9.711 4.035 1 88.06 109 ALA A CA 1
ATOM 899 C C . ALA A 1 109 ? -3.49 -9.734 5.359 1 88.06 109 ALA A C 1
ATOM 901 O O . ALA A 1 109 ? -2.258 -9.742 5.379 1 88.06 109 ALA A O 1
ATOM 902 N N . LYS A 1 110 ? -4.18 -9.719 6.469 1 86.75 110 LYS A N 1
ATOM 903 C CA . LYS A 1 110 ? -3.594 -9.703 7.805 1 86.75 110 LYS A CA 1
ATOM 904 C C . LYS A 1 110 ? -2.654 -10.891 8 1 86.75 110 LYS A C 1
ATOM 906 O O . LYS A 1 110 ? -1.621 -10.766 8.664 1 86.75 110 LYS A O 1
ATOM 911 N N . GLN A 1 111 ? -2.998 -11.953 7.43 1 87.56 111 GLN A N 1
ATOM 912 C CA . GLN A 1 111 ? -2.174 -13.148 7.582 1 87.56 111 GLN A CA 1
ATOM 913 C C . GLN A 1 111 ? -0.797 -12.945 6.953 1 87.56 111 GLN A C 1
ATOM 915 O O . GLN A 1 111 ? 0.201 -13.461 7.461 1 87.56 111 GLN A O 1
ATOM 920 N N . VAL A 1 112 ? -0.772 -12.203 5.875 1 90.56 112 VAL A N 1
ATOM 921 C CA . VAL A 1 112 ? 0.505 -11.914 5.23 1 90.56 112 VAL A CA 1
ATOM 922 C C . VAL A 1 112 ? 1.313 -10.945 6.09 1 90.56 112 VAL A C 1
ATOM 924 O O . VAL A 1 112 ? 2.502 -11.164 6.34 1 90.56 112 VAL A O 1
ATOM 927 N N . TYR A 1 113 ? 0.668 -10.023 6.625 1 85.56 113 TYR A N 1
ATOM 928 C CA . TYR A 1 113 ? 1.325 -9.008 7.434 1 85.56 113 TYR A CA 1
ATOM 929 C C . TYR A 1 113 ? 1.963 -9.617 8.672 1 85.56 113 TYR A C 1
ATOM 931 O O . TYR A 1 113 ? 3.01 -9.156 9.133 1 85.56 113 TYR A O 1
ATOM 939 N N . GLN A 1 114 ? 1.439 -10.672 9.156 1 84.62 114 GLN A N 1
ATOM 940 C CA . GLN A 1 114 ? 1.953 -11.344 10.344 1 8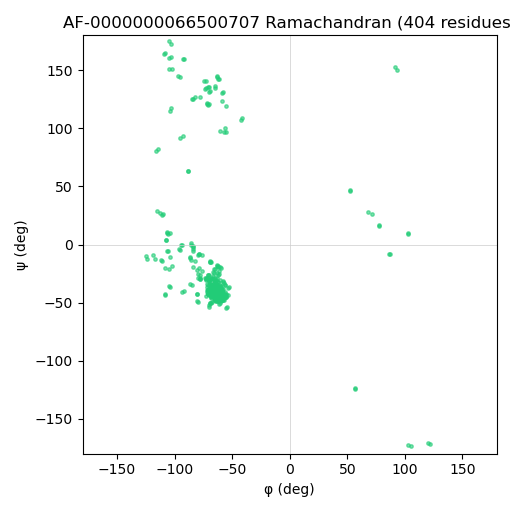4.62 114 GLN A CA 1
ATOM 941 C C . GLN A 1 114 ? 3.301 -12 10.07 1 84.62 114 GLN A C 1
ATOM 943 O O . GLN A 1 114 ? 4.047 -12.32 10.992 1 84.62 114 GLN A O 1
ATOM 948 N N . ASN A 1 115 ? 3.629 -12.125 8.836 1 86.75 115 ASN A N 1
ATOM 949 C CA . ASN A 1 115 ? 4.887 -12.758 8.445 1 86.75 115 ASN A CA 1
ATOM 950 C C . ASN A 1 115 ? 5.891 -11.734 7.93 1 86.75 115 ASN A C 1
ATOM 952 O O . ASN A 1 115 ? 6.98 -12.094 7.48 1 86.75 115 ASN A O 1
ATOM 956 N N . LEU A 1 116 ? 5.566 -10.5 7.98 1 86.31 116 LEU A N 1
ATOM 957 C CA . LEU A 1 116 ? 6.395 -9.469 7.355 1 86.31 116 LEU A CA 1
ATOM 958 C C . LEU A 1 116 ? 7.789 -9.453 7.969 1 86.31 116 LEU A C 1
ATOM 960 O O . LEU A 1 116 ? 8.742 -8.984 7.34 1 86.31 116 LEU A O 1
ATOM 964 N N . LYS A 1 117 ? 7.957 -10.031 9.188 1 85.75 117 LYS A N 1
ATOM 965 C CA . LYS A 1 117 ? 9.266 -10.07 9.828 1 85.75 117 LYS A CA 1
ATOM 966 C C . LYS A 1 117 ? 10.078 -11.273 9.359 1 85.75 117 LYS A C 1
ATOM 968 O O . LYS A 1 117 ? 11.195 -11.5 9.828 1 85.75 117 LYS A O 1
ATOM 973 N N . LYS A 1 118 ? 9.562 -12.062 8.523 1 91.94 118 LYS A N 1
ATOM 974 C CA . LYS A 1 118 ? 10.227 -13.172 7.848 1 91.94 118 LYS A CA 1
ATOM 975 C C . LYS A 1 118 ? 10.328 -12.922 6.344 1 91.94 118 LYS A C 1
ATOM 977 O O . LYS A 1 118 ? 9.609 -13.531 5.555 1 91.94 118 LYS A O 1
ATOM 982 N N . PRO A 1 119 ? 11.305 -12.172 5.965 1 92.94 119 PRO A N 1
ATOM 983 C CA . PRO A 1 119 ? 11.32 -11.617 4.605 1 92.94 119 PRO A CA 1
ATOM 984 C C . PRO A 1 119 ? 11.43 -12.703 3.531 1 92.94 119 PRO A C 1
ATOM 986 O O . PRO A 1 119 ? 10.844 -12.562 2.455 1 92.94 119 PRO A O 1
ATOM 989 N N . MET A 1 120 ? 12.094 -13.766 3.83 1 94.94 120 MET A N 1
ATOM 990 C CA . MET A 1 120 ? 12.234 -14.797 2.809 1 94.94 120 MET A CA 1
ATOM 991 C C . MET A 1 120 ? 10.922 -15.547 2.615 1 94.94 120 MET A C 1
ATOM 993 O O . MET A 1 120 ? 10.633 -16.031 1.518 1 94.94 120 MET A O 1
ATOM 997 N N . VAL A 1 121 ? 10.18 -15.586 3.664 1 95.5 121 VAL A N 1
ATOM 998 C CA . VAL A 1 121 ? 8.852 -16.172 3.549 1 95.5 121 VAL A CA 1
ATOM 999 C C . VAL A 1 121 ? 7.965 -15.273 2.682 1 95.5 121 VAL A C 1
ATOM 1001 O O . VAL A 1 121 ? 7.289 -15.758 1.768 1 95.5 121 VAL A O 1
ATOM 1004 N N . ILE A 1 122 ? 8.047 -13.984 2.906 1 95.81 122 ILE A N 1
ATOM 1005 C CA . ILE A 1 122 ? 7.246 -13.031 2.148 1 95.81 122 ILE A CA 1
ATOM 1006 C C . ILE A 1 122 ? 7.707 -13.008 0.693 1 95.81 122 ILE A C 1
ATOM 1008 O O . ILE A 1 122 ? 6.887 -12.977 -0.226 1 95.81 122 ILE A O 1
ATOM 1012 N N . LEU A 1 123 ? 9.008 -13.062 0.548 1 95.94 123 LEU A N 1
ATOM 1013 C CA . LEU A 1 123 ? 9.531 -13.109 -0.812 1 95.94 123 LEU A CA 1
ATOM 1014 C C . LEU A 1 123 ? 9.008 -14.336 -1.555 1 95.94 123 LEU A C 1
ATOM 1016 O O . LEU A 1 123 ? 8.555 -14.227 -2.695 1 95.94 123 LEU A O 1
ATOM 1020 N N . SER A 1 124 ? 9.031 -15.43 -0.93 1 96.75 124 SER A N 1
ATOM 1021 C CA . SER A 1 124 ? 8.531 -16.656 -1.535 1 96.75 124 SER A CA 1
ATOM 1022 C C . SER A 1 124 ? 7.039 -16.578 -1.828 1 96.75 124 SER A C 1
ATOM 1024 O O . SER A 1 124 ? 6.578 -17.031 -2.877 1 96.75 124 SER A O 1
ATOM 1026 N N . PHE A 1 125 ? 6.34 -16 -0.951 1 97.19 125 PHE A N 1
ATOM 1027 C CA . PHE A 1 125 ? 4.918 -15.734 -1.146 1 97.19 125 PHE A CA 1
ATOM 1028 C C . PHE A 1 125 ? 4.695 -14.875 -2.381 1 97.19 125 PHE A C 1
ATOM 1030 O O . PHE A 1 125 ? 3.84 -15.18 -3.215 1 97.19 125 PHE A O 1
ATOM 1037 N N . LEU A 1 126 ? 5.426 -13.844 -2.531 1 95.81 126 LEU A N 1
ATOM 1038 C CA . LEU A 1 126 ? 5.301 -12.922 -3.656 1 95.81 126 LEU A CA 1
ATOM 1039 C C . LEU A 1 126 ? 5.652 -13.617 -4.969 1 95.81 126 LEU A C 1
ATOM 1041 O O . LEU A 1 126 ? 4.965 -13.43 -5.977 1 95.81 126 LEU A O 1
ATOM 1045 N N . ILE A 1 127 ? 6.699 -14.414 -4.961 1 95.81 127 ILE A N 1
ATOM 1046 C CA . ILE A 1 127 ? 7.086 -15.172 -6.148 1 95.81 127 ILE A CA 1
ATOM 1047 C C . ILE A 1 127 ? 5.934 -16.078 -6.574 1 95.81 127 ILE A C 1
ATOM 1049 O O . ILE A 1 127 ? 5.57 -16.125 -7.754 1 95.81 127 ILE A O 1
ATOM 1053 N N . ALA A 1 128 ? 5.398 -16.766 -5.621 1 96.12 128 ALA A N 1
ATOM 1054 C CA . ALA A 1 128 ? 4.273 -17.656 -5.922 1 96.12 128 ALA A CA 1
ATOM 1055 C C . ALA A 1 128 ? 3.1 -16.859 -6.504 1 96.12 128 ALA A C 1
ATOM 1057 O O . ALA A 1 128 ? 2.432 -17.328 -7.43 1 96.12 128 ALA A O 1
ATOM 1058 N N . ASN A 1 129 ? 2.857 -15.695 -6.012 1 94.25 129 ASN A N 1
ATOM 1059 C CA . ASN A 1 129 ? 1.784 -14.844 -6.512 1 94.25 129 ASN A CA 1
ATOM 1060 C C . ASN A 1 129 ? 2.025 -14.43 -7.961 1 94.25 129 ASN A C 1
ATOM 1062 O O . ASN A 1 129 ? 1.108 -14.469 -8.781 1 94.25 129 ASN A O 1
ATOM 1066 N N . GLU A 1 130 ? 3.207 -14.047 -8.219 1 92.81 130 GLU A N 1
ATOM 1067 C CA . GLU A 1 130 ? 3.555 -13.625 -9.57 1 92.81 130 GLU A CA 1
ATOM 1068 C C . GLU A 1 130 ? 3.445 -14.789 -10.555 1 92.81 130 GLU A C 1
ATOM 1070 O O . GLU A 1 130 ? 2.941 -14.625 -11.664 1 92.81 130 GLU A O 1
ATOM 1075 N N . LEU A 1 131 ? 3.893 -15.953 -10.102 1 93.19 131 LEU A N 1
ATOM 1076 C CA . LEU A 1 131 ? 3.766 -17.141 -10.938 1 93.19 131 LEU A CA 1
ATOM 1077 C C . LEU A 1 131 ? 2.299 -17.469 -11.188 1 93.19 131 LEU A C 1
ATOM 1079 O O . LEU A 1 131 ? 1.925 -17.844 -12.305 1 93.19 131 LEU A O 1
ATOM 1083 N N . ASN A 1 132 ? 1.565 -17.344 -10.148 1 92.19 132 ASN A N 1
ATOM 1084 C CA . ASN A 1 132 ? 0.131 -17.578 -10.266 1 92.19 132 ASN A CA 1
ATOM 1085 C C . ASN A 1 132 ? -0.514 -16.656 -11.289 1 92.19 132 ASN A C 1
ATOM 1087 O O . ASN A 1 132 ? -1.339 -17.078 -12.094 1 92.19 132 ASN A O 1
ATOM 1091 N N . SER A 1 133 ? -0.163 -15.391 -11.18 1 85.38 133 SER A N 1
ATOM 1092 C CA . SER A 1 133 ? -0.689 -14.383 -12.086 1 85.38 133 SER A CA 1
ATOM 1093 C C . SER A 1 133 ? -0.262 -14.656 -13.523 1 85.38 133 SER A C 1
ATOM 1095 O O . SER A 1 133 ? -0.972 -14.305 -14.469 1 85.38 133 SER A O 1
ATOM 1097 N N . GLY A 1 134 ? 0.819 -15.344 -13.711 1 78.25 134 GLY A N 1
ATOM 1098 C CA . GLY A 1 134 ? 1.342 -15.664 -15.031 1 78.25 134 GLY A CA 1
ATOM 1099 C C . GLY A 1 134 ? 0.604 -16.812 -15.695 1 78.25 134 GLY A C 1
ATOM 1100 O O . GLY A 1 134 ? 0.729 -17.016 -16.906 1 78.25 134 GLY A O 1
ATOM 1101 N N . VAL A 1 135 ? -0.048 -17.562 -14.844 1 73.31 135 VAL A N 1
ATOM 1102 C CA . VAL A 1 135 ? -0.878 -18.609 -15.422 1 73.31 135 VAL A CA 1
ATOM 1103 C C . VAL A 1 135 ? -2.271 -18.062 -15.719 1 73.31 135 VAL A C 1
ATOM 1105 O O . VAL A 1 135 ? -3.26 -18.516 -15.125 1 73.31 135 VAL A O 1
ATOM 1108 N N . VAL A 1 136 ? -2.441 -17.156 -16.531 1 66.19 136 VAL A N 1
ATOM 1109 C CA . VAL A 1 136 ? -3.494 -16.172 -16.766 1 66.19 136 VAL A CA 1
ATOM 1110 C C . VAL A 1 136 ? -4.621 -16.812 -17.578 1 66.19 136 VAL A C 1
ATOM 1112 O O . VAL A 1 136 ? -5.773 -16.391 -17.5 1 66.19 136 VAL A O 1
ATOM 1115 N N . GLU A 1 137 ? -4.426 -17.922 -18.156 1 71.5 137 GLU A N 1
ATOM 1116 C CA . GLU A 1 137 ? -5.453 -18.406 -19.078 1 71.5 137 GLU A CA 1
ATOM 1117 C C . GLU A 1 137 ? -6.746 -18.734 -18.328 1 71.5 137 GLU A C 1
ATOM 1119 O O . GLU A 1 137 ? -7.836 -18.391 -18.797 1 71.5 137 GLU A O 1
ATOM 1124 N N . ASP A 1 138 ? -6.68 -19.25 -17.266 1 78.25 138 ASP A N 1
ATOM 1125 C CA . ASP A 1 138 ? -7.887 -19.594 -16.516 1 78.25 138 ASP A CA 1
ATOM 1126 C C . ASP A 1 138 ? -8.594 -18.344 -16 1 78.25 138 ASP A C 1
ATOM 1128 O O . ASP A 1 138 ? -9.812 -18.219 -16.094 1 78.25 138 ASP A O 1
ATOM 1132 N N . LEU A 1 139 ? -7.777 -17.438 -15.57 1 78.88 139 LEU A N 1
ATOM 1133 C CA . LEU A 1 139 ? -8.336 -16.188 -15.047 1 78.88 139 LEU A CA 1
ATOM 1134 C C . LEU A 1 139 ? -8.984 -15.375 -16.156 1 78.88 139 LEU A C 1
ATOM 1136 O O . LEU A 1 139 ? -10.086 -14.852 -15.984 1 78.88 139 LEU A O 1
ATOM 1140 N N . GLU A 1 140 ? -8.328 -15.297 -17.266 1 83.12 140 GLU A N 1
ATOM 1141 C CA . GLU A 1 140 ? -8.867 -14.562 -18.406 1 83.12 140 GLU A CA 1
ATOM 1142 C C . GLU A 1 140 ? -10.203 -15.148 -18.859 1 83.12 140 GLU A C 1
ATOM 1144 O O . GLU A 1 140 ? -11.156 -14.406 -19.109 1 83.12 140 GLU A O 1
ATOM 1149 N N . ASN A 1 141 ? -10.164 -16.391 -18.938 1 87.12 141 ASN A N 1
ATOM 1150 C CA . ASN A 1 141 ? -11.406 -17.062 -19.297 1 87.12 141 ASN A CA 1
ATOM 1151 C C . ASN A 1 141 ? -12.516 -16.797 -18.297 1 87.12 141 ASN A C 1
ATOM 1153 O O . ASN A 1 141 ? -13.656 -16.531 -18.672 1 87.12 141 ASN A O 1
ATOM 1157 N N . ALA A 1 142 ? -12.125 -16.922 -17.047 1 85.25 142 ALA A N 1
ATOM 1158 C CA . ALA A 1 142 ? -13.109 -16.688 -16 1 85.25 142 ALA A CA 1
ATOM 1159 C C . ALA A 1 142 ? -13.68 -15.273 -16.094 1 85.25 142 ALA A C 1
ATOM 1161 O O . ALA A 1 142 ? -14.898 -15.086 -16 1 85.25 142 ALA A O 1
ATOM 1162 N N . LEU A 1 143 ? -12.906 -14.336 -16.359 1 86.38 143 LEU A N 1
ATOM 1163 C CA . LEU A 1 143 ? -13.336 -12.945 -16.438 1 86.38 143 LEU A CA 1
ATOM 1164 C C . LEU A 1 143 ? -14.203 -12.719 -17.672 1 86.38 143 LEU A C 1
ATOM 1166 O O . LEU A 1 143 ? -15.195 -12 -17.625 1 86.38 143 LEU A O 1
ATOM 1170 N N . SER A 1 144 ? -13.812 -13.328 -18.703 1 87.81 144 SER A N 1
ATOM 1171 C CA . SER A 1 144 ? -14.617 -13.25 -19.922 1 87.81 144 SER A CA 1
ATOM 1172 C C . SER A 1 144 ? -16.016 -13.805 -19.703 1 87.81 144 SER A C 1
ATOM 1174 O O . SER A 1 144 ? -17.016 -13.195 -20.109 1 87.81 144 SER A O 1
ATOM 1176 N N . VAL A 1 145 ? -16.047 -14.867 -19.047 1 90.94 145 VAL A N 1
ATOM 1177 C CA . VAL A 1 145 ? -17.328 -15.508 -18.75 1 90.94 145 VAL A CA 1
ATOM 1178 C C . VAL A 1 145 ? -18.156 -14.602 -17.844 1 90.94 145 VAL A C 1
ATOM 1180 O O . VAL A 1 145 ? -19.391 -14.555 -17.953 1 90.94 145 VAL A O 1
ATOM 1183 N N . LEU A 1 146 ? -17.516 -13.922 -16.984 1 90.81 146 LEU A N 1
ATOM 1184 C CA . LEU A 1 146 ? -18.203 -13.047 -16.047 1 90.81 146 LEU A CA 1
ATOM 1185 C C . LEU A 1 146 ? -18.594 -11.734 -16.703 1 90.81 146 LEU A C 1
ATOM 1187 O O . LEU A 1 146 ? -19.234 -10.891 -16.078 1 90.81 146 LEU A O 1
ATOM 1191 N N . GLY A 1 147 ? -18.109 -11.5 -17.953 1 87.69 147 GLY A N 1
ATOM 1192 C CA . GLY A 1 147 ? -18.594 -10.359 -18.719 1 87.69 147 GLY A CA 1
ATOM 1193 C C . GLY A 1 147 ? -17.625 -9.195 -18.734 1 87.69 147 GLY A C 1
ATOM 1194 O O . GLY A 1 147 ? -18.016 -8.07 -19.078 1 87.69 147 GLY A O 1
ATOM 1195 N N . VAL A 1 148 ? -16.5 -9.453 -18.266 1 88.44 148 VAL A N 1
ATOM 1196 C CA . VAL A 1 148 ? -15.5 -8.398 -18.344 1 88.44 148 VAL A CA 1
ATOM 1197 C C . VAL A 1 148 ? -15.086 -8.188 -19.797 1 88.44 148 VAL A C 1
ATOM 1199 O O . VAL A 1 148 ? -14.75 -9.141 -20.5 1 88.44 148 VAL A O 1
ATOM 1202 N N . LYS A 1 149 ? -15.07 -6.902 -20.219 1 90 149 LYS A N 1
ATOM 1203 C CA . LYS A 1 149 ? -14.781 -6.59 -21.609 1 90 149 LYS A CA 1
ATOM 1204 C C . LYS A 1 149 ? -13.406 -5.949 -21.766 1 90 149 LYS A C 1
ATOM 1206 O O . LYS A 1 149 ? -12.656 -6.266 -22.688 1 90 149 LYS A O 1
ATOM 1211 N N . ASP A 1 150 ? -13.117 -5.023 -20.844 1 87.06 150 ASP A N 1
ATOM 1212 C CA . ASP A 1 150 ? -11.789 -4.418 -20.859 1 87.06 150 ASP A CA 1
ATOM 1213 C C . ASP A 1 150 ? -10.727 -5.414 -20.391 1 87.06 150 ASP A C 1
ATOM 1215 O O . ASP A 1 150 ? -10.789 -5.91 -19.266 1 87.06 150 ASP A O 1
ATOM 1219 N N . THR A 1 151 ? -9.797 -5.672 -21.219 1 84.75 151 THR A N 1
ATOM 1220 C CA . THR A 1 151 ? -8.812 -6.707 -20.922 1 84.75 151 THR A CA 1
ATOM 1221 C C . THR A 1 151 ? -7.469 -6.09 -20.562 1 84.75 151 THR A C 1
ATOM 1223 O O . THR A 1 151 ? -6.477 -6.805 -20.391 1 84.75 151 THR A O 1
ATOM 1226 N N . THR A 1 152 ? -7.473 -4.777 -20.375 1 84.06 152 THR A N 1
ATOM 1227 C CA . THR A 1 152 ? -6.219 -4.059 -20.188 1 84.06 152 THR A CA 1
ATOM 1228 C C . THR A 1 152 ? -5.449 -4.609 -18.984 1 84.06 152 THR A C 1
ATOM 1230 O O . THR A 1 152 ? -4.242 -4.84 -19.078 1 84.06 152 THR A O 1
ATOM 1233 N N . TYR A 1 153 ? -6.152 -4.793 -17.922 1 84.62 153 TYR A N 1
ATOM 1234 C CA . TYR A 1 153 ? -5.52 -5.309 -16.703 1 84.62 153 TYR A CA 1
ATOM 1235 C C . TYR A 1 153 ? -4.875 -6.664 -16.969 1 84.62 153 TYR A C 1
ATOM 1237 O O . TYR A 1 153 ? -3.738 -6.906 -16.547 1 84.62 153 TYR A O 1
ATOM 1245 N N . VAL A 1 154 ? -5.492 -7.535 -17.719 1 85.25 154 VAL A N 1
ATOM 1246 C CA . VAL A 1 154 ? -4.984 -8.867 -18.016 1 85.25 154 VAL A CA 1
ATOM 1247 C C . VAL A 1 154 ? -3.787 -8.773 -18.953 1 85.25 154 VAL A C 1
ATOM 1249 O O . VAL A 1 154 ? -2.781 -9.461 -18.75 1 85.25 154 VAL A O 1
ATOM 1252 N N . ASP A 1 155 ? -3.842 -7.906 -19.875 1 86.44 155 ASP A N 1
ATOM 1253 C CA . ASP A 1 155 ? -2.768 -7.73 -20.844 1 86.44 155 ASP A CA 1
ATOM 1254 C C . ASP A 1 155 ? -1.485 -7.254 -20.172 1 86.44 155 ASP A C 1
ATOM 1256 O O . ASP A 1 155 ? -0.399 -7.754 -20.453 1 86.44 155 ASP A O 1
ATOM 1260 N N . VAL A 1 156 ? -1.638 -6.34 -19.281 1 85.5 156 VAL A N 1
ATOM 1261 C CA . VAL A 1 156 ? -0.497 -5.809 -18.547 1 85.5 156 VAL A CA 1
ATOM 1262 C C . VAL A 1 156 ? 0.152 -6.922 -17.719 1 85.5 156 VAL A C 1
ATOM 1264 O O . VAL A 1 156 ? 1.375 -7.078 -17.734 1 85.5 156 VAL A O 1
ATOM 1267 N N . HIS A 1 157 ? -0.606 -7.77 -17.078 1 86.38 157 HIS A N 1
ATOM 1268 C CA . HIS A 1 157 ? -0.069 -8.789 -16.188 1 86.38 157 HIS A CA 1
ATOM 1269 C C . HIS A 1 157 ? 0.489 -9.969 -16.984 1 86.38 157 HIS A C 1
ATOM 1271 O O . HIS A 1 157 ? 1.428 -10.633 -16.531 1 86.38 157 HIS A O 1
ATOM 1277 N N . LYS A 1 158 ? -0.03 -10.227 -18.141 1 86.12 158 LYS A N 1
ATOM 1278 C CA . LYS A 1 158 ? 0.541 -11.258 -19.016 1 86.12 158 LYS A CA 1
ATOM 1279 C C . LYS A 1 158 ? 1.981 -10.922 -19.391 1 86.12 158 LYS A C 1
ATOM 1281 O O . LYS A 1 158 ? 2.826 -11.812 -19.484 1 86.12 158 LYS A O 1
ATOM 1286 N N . GLU A 1 159 ? 2.166 -9.742 -19.547 1 87.25 159 GLU A N 1
ATOM 1287 C CA . GLU A 1 159 ? 3.512 -9.297 -19.906 1 87.25 159 GLU A CA 1
ATOM 1288 C C . GLU A 1 159 ? 4.41 -9.227 -18.672 1 87.25 159 GLU A C 1
ATOM 1290 O O . GLU A 1 159 ? 5.484 -9.836 -18.641 1 87.25 159 GLU A O 1
ATOM 1295 N N . ALA A 1 160 ? 3.992 -8.602 -17.562 1 89.25 160 ALA A N 1
ATOM 1296 C CA . ALA A 1 160 ? 4.793 -8.359 -16.375 1 89.25 160 ALA A CA 1
ATOM 1297 C C . ALA A 1 160 ? 5.09 -9.664 -15.633 1 89.25 160 ALA A C 1
ATOM 1299 O O . ALA A 1 160 ? 6.188 -9.844 -15.102 1 89.25 160 ALA A O 1
ATOM 1300 N N . ASP A 1 161 ? 4.078 -10.625 -15.703 1 90.38 161 ASP A N 1
ATOM 1301 C CA . ASP A 1 161 ? 4.188 -11.836 -14.891 1 90.38 161 ASP A CA 1
ATOM 1302 C C . ASP A 1 161 ? 4.434 -13.062 -15.766 1 90.38 161 ASP A C 1
ATOM 1304 O O . ASP A 1 161 ? 4.047 -14.18 -15.414 1 90.38 161 ASP A O 1
ATOM 1308 N N . SER A 1 162 ? 5.012 -12.797 -16.938 1 90.62 162 SER A N 1
ATOM 1309 C CA . SER A 1 162 ? 5.316 -13.891 -17.859 1 90.62 162 SER A CA 1
ATOM 1310 C C . SER A 1 162 ? 6.238 -14.914 -17.203 1 90.62 162 SER A C 1
ATOM 1312 O O . SER A 1 162 ? 7.312 -14.562 -16.703 1 90.62 162 SER A O 1
ATOM 1314 N N . ILE A 1 163 ? 5.879 -16.172 -17.297 1 91.56 163 ILE A N 1
ATOM 1315 C CA . ILE A 1 163 ? 6.691 -17.219 -16.672 1 91.56 163 ILE A CA 1
ATOM 1316 C C . ILE A 1 163 ? 7.664 -17.797 -17.688 1 91.56 163 ILE A C 1
ATOM 1318 O O . ILE A 1 163 ? 8.484 -18.656 -17.359 1 91.56 163 ILE A O 1
ATOM 1322 N N . THR A 1 164 ? 7.617 -17.281 -18.922 1 90.88 164 THR A N 1
ATOM 1323 C CA . THR A 1 164 ? 8.484 -17.781 -19.984 1 90.88 164 THR A CA 1
ATOM 1324 C C . THR A 1 164 ? 9.523 -16.734 -20.375 1 90.88 164 THR A C 1
ATOM 1326 O O . THR A 1 164 ? 10.484 -17.047 -21.094 1 90.88 164 THR A O 1
ATOM 1329 N N . SER A 1 165 ? 9.273 -15.539 -19.906 1 91.12 165 SER A N 1
ATOM 1330 C CA . SER A 1 165 ? 10.203 -14.453 -20.188 1 91.12 165 SER A CA 1
ATOM 1331 C C . SER A 1 165 ? 11.18 -14.25 -19.031 1 91.12 165 SER A C 1
ATOM 1333 O O . SER A 1 165 ? 10.789 -14.297 -17.875 1 91.12 165 SER A O 1
ATOM 1335 N N . GLU A 1 166 ? 12.398 -13.898 -19.344 1 90.62 166 GLU A N 1
ATOM 1336 C CA . GLU A 1 166 ? 13.398 -13.578 -18.328 1 90.62 166 GLU A CA 1
ATOM 1337 C C . GLU A 1 166 ? 13.062 -12.273 -17.609 1 90.62 166 GLU A C 1
ATOM 1339 O O . GLU A 1 166 ? 13.586 -12 -16.531 1 90.62 166 GLU A O 1
ATOM 1344 N N . ASP A 1 167 ? 12.125 -11.555 -18.266 1 89.69 167 ASP A N 1
ATOM 1345 C CA . ASP A 1 167 ? 11.773 -10.25 -17.719 1 89.69 167 ASP A CA 1
ATOM 1346 C C . ASP A 1 167 ? 10.539 -10.344 -16.812 1 89.69 167 ASP A C 1
ATOM 1348 O O . ASP A 1 167 ? 10.133 -9.352 -16.203 1 89.69 167 ASP A O 1
ATOM 1352 N N . GLY A 1 168 ? 9.977 -11.547 -16.766 1 92.62 168 GLY A N 1
ATOM 1353 C CA . GLY A 1 168 ? 8.844 -11.719 -15.859 1 92.62 168 GLY A CA 1
ATOM 1354 C C . GLY A 1 168 ? 9.195 -11.484 -14.406 1 92.62 168 GLY A C 1
ATOM 1355 O O . GLY A 1 168 ? 10.273 -11.875 -13.953 1 92.62 168 GLY A O 1
ATOM 1356 N N . HIS A 1 169 ? 8.32 -10.891 -13.656 1 92.94 169 HIS A N 1
ATOM 1357 C CA . HIS A 1 169 ? 8.555 -10.523 -12.266 1 92.94 169 HIS A CA 1
ATOM 1358 C C . HIS A 1 169 ? 8.969 -11.734 -11.438 1 92.94 169 HIS A C 1
ATOM 1360 O O . HIS A 1 169 ? 9.961 -11.68 -10.711 1 92.94 169 HIS A O 1
ATOM 1366 N N . ALA A 1 170 ? 8.234 -12.844 -11.656 1 93.56 170 ALA A N 1
ATOM 1367 C CA . ALA A 1 170 ? 8.539 -14.039 -10.875 1 93.56 170 ALA A CA 1
ATOM 1368 C C . ALA A 1 170 ? 9.93 -14.57 -11.219 1 93.56 170 ALA A C 1
ATOM 1370 O O . ALA A 1 170 ? 10.68 -14.984 -10.328 1 93.56 170 ALA A O 1
ATOM 1371 N N . ILE A 1 171 ? 10.195 -14.57 -12.438 1 93.81 171 ILE A N 1
ATOM 1372 C CA . ILE A 1 171 ? 11.461 -15.117 -12.922 1 93.81 171 ILE A CA 1
ATOM 1373 C C . ILE A 1 171 ? 12.625 -14.289 -12.367 1 93.81 171 ILE A C 1
ATOM 1375 O O . ILE A 1 171 ? 13.617 -14.844 -11.891 1 93.81 171 ILE A O 1
ATOM 1379 N N . LYS A 1 172 ? 12.469 -13.023 -12.367 1 93.19 172 LYS A N 1
ATOM 1380 C CA . LYS A 1 172 ? 13.477 -12.148 -11.773 1 93.19 172 LYS A CA 1
ATOM 1381 C C . LYS A 1 172 ? 13.609 -12.391 -10.273 1 93.19 172 LYS A C 1
ATOM 1383 O O . LYS A 1 172 ? 14.719 -12.484 -9.75 1 93.19 172 LYS A O 1
ATOM 1388 N N . LEU A 1 173 ? 12.508 -12.578 -9.617 1 94.12 173 LEU A N 1
ATOM 1389 C CA . LEU A 1 173 ? 12.516 -12.719 -8.164 1 94.12 173 LEU A CA 1
ATOM 1390 C C . LEU A 1 173 ? 13.109 -14.062 -7.75 1 94.12 173 LEU A C 1
ATOM 1392 O O . LEU A 1 173 ? 13.688 -14.18 -6.668 1 94.12 173 LEU A O 1
ATOM 1396 N N . LEU A 1 174 ? 12.969 -15.039 -8.594 1 94.94 174 LEU A N 1
ATOM 1397 C CA . LEU A 1 174 ? 13.555 -16.344 -8.297 1 94.94 174 LEU A CA 1
ATOM 1398 C C . LEU A 1 174 ? 15.07 -16.234 -8.148 1 94.94 174 LEU A C 1
ATOM 1400 O O . LEU A 1 174 ? 15.672 -16.969 -7.359 1 94.94 174 LEU A O 1
ATOM 1404 N N . LYS A 1 175 ? 15.648 -15.305 -8.852 1 93.31 175 LYS A N 1
ATOM 1405 C CA . LYS A 1 175 ? 17.078 -15.078 -8.734 1 93.31 175 LYS A CA 1
ATOM 1406 C C . LYS A 1 175 ? 17.453 -14.539 -7.355 1 93.31 175 LYS A C 1
ATOM 1408 O O . LYS A 1 175 ? 18.547 -14.789 -6.859 1 93.31 175 LYS A O 1
ATOM 1413 N N . VAL A 1 176 ? 16.516 -13.836 -6.766 1 94.12 176 VAL A N 1
ATOM 1414 C CA . VAL A 1 176 ? 16.75 -13.188 -5.477 1 94.12 176 VAL A CA 1
ATOM 1415 C C . VAL A 1 176 ? 16.844 -14.25 -4.379 1 94.12 176 VAL A C 1
ATOM 1417 O O . VAL A 1 176 ? 17.531 -14.055 -3.379 1 94.12 176 VAL A O 1
ATOM 1420 N N . LEU A 1 177 ? 16.219 -15.398 -4.57 1 93.5 177 LEU A N 1
ATOM 1421 C CA . LEU A 1 177 ? 16.25 -16.453 -3.562 1 93.5 177 LEU A CA 1
ATOM 1422 C C . LEU A 1 177 ? 17.672 -16.938 -3.33 1 93.5 177 LEU A C 1
ATOM 1424 O O . LEU A 1 177 ? 18.078 -17.141 -2.186 1 93.5 177 LEU A O 1
ATOM 1428 N N . GLU A 1 178 ? 18.312 -17.109 -4.352 1 89.5 178 GLU A N 1
ATOM 1429 C CA . GLU A 1 178 ? 19.703 -17.516 -4.262 1 89.5 178 GLU A CA 1
ATOM 1430 C C . GLU A 1 178 ? 20.578 -16.391 -3.73 1 89.5 178 GLU A C 1
ATOM 1432 O O . GLU A 1 178 ? 21.422 -16.609 -2.859 1 89.5 178 GLU A O 1
ATOM 1437 N N . MET A 1 179 ? 20.328 -15.211 -4.25 1 91.12 179 MET A N 1
ATOM 1438 C CA . MET A 1 179 ? 21.094 -14.031 -3.857 1 91.12 179 MET A CA 1
ATOM 1439 C C . MET A 1 179 ? 21 -13.797 -2.354 1 91.12 179 MET A C 1
ATOM 1441 O O . MET A 1 179 ? 21.984 -13.391 -1.724 1 91.12 179 MET A O 1
ATOM 1445 N N . GLU A 1 180 ? 19.875 -14.148 -1.729 1 92.5 180 GLU A N 1
ATOM 1446 C CA . GLU A 1 180 ? 19.609 -13.828 -0.331 1 92.5 180 GLU A CA 1
ATOM 1447 C C . GLU A 1 180 ? 19.75 -15.062 0.553 1 92.5 180 GLU A C 1
ATOM 1449 O O . GLU A 1 180 ? 19.406 -15.039 1.733 1 92.5 180 GLU A O 1
ATOM 1454 N N . ASN A 1 181 ? 20.234 -16.141 0.03 1 89.94 181 ASN A N 1
ATOM 1455 C CA . ASN A 1 181 ? 20.422 -17.391 0.763 1 89.94 181 ASN A CA 1
ATOM 1456 C C . ASN A 1 181 ? 19.156 -17.828 1.464 1 89.94 181 ASN A C 1
ATOM 1458 O O . ASN A 1 181 ? 19.156 -18.141 2.658 1 89.94 181 ASN A O 1
ATOM 1462 N N . ALA A 1 182 ? 18.078 -17.766 0.706 1 93.62 182 ALA A N 1
ATOM 1463 C CA . ALA A 1 182 ? 16.812 -18.266 1.246 1 93.62 182 ALA A CA 1
ATOM 1464 C C . ALA A 1 182 ? 16.906 -19.766 1.541 1 93.62 182 ALA A C 1
ATOM 1466 O O . ALA A 1 182 ? 17.484 -20.516 0.77 1 93.62 182 ALA A O 1
ATOM 1467 N N . THR A 1 183 ? 16.266 -20.172 2.588 1 94.12 183 THR A N 1
ATOM 1468 C CA . THR A 1 183 ? 16.266 -21.609 2.904 1 94.12 183 THR A CA 1
ATOM 1469 C C . THR A 1 183 ? 15.062 -22.297 2.26 1 94.12 183 THR A C 1
ATOM 1471 O O . THR A 1 183 ? 14.055 -21.656 1.972 1 94.12 183 THR A O 1
ATOM 1474 N N . VAL A 1 184 ? 15.203 -23.578 2.129 1 92.56 184 VAL A N 1
ATOM 1475 C CA . VAL A 1 184 ? 14.117 -24.375 1.58 1 92.56 184 VAL A CA 1
ATOM 1476 C C . VAL A 1 184 ? 12.906 -24.297 2.508 1 92.56 184 VAL A C 1
ATOM 1478 O O . VAL A 1 184 ? 11.758 -24.297 2.047 1 92.56 184 VAL A O 1
ATOM 1481 N N . GLU A 1 185 ? 13.188 -24.234 3.768 1 93.5 185 GLU A N 1
ATOM 1482 C CA . GLU A 1 185 ? 12.117 -24.125 4.754 1 93.5 185 GLU A CA 1
ATOM 1483 C C . GLU A 1 185 ? 11.32 -22.844 4.574 1 93.5 185 GLU A C 1
ATOM 1485 O O . GLU A 1 185 ? 10.086 -22.859 4.586 1 93.5 185 GLU A O 1
ATOM 1490 N N . ASP A 1 186 ? 12.016 -21.703 4.398 1 94.12 186 ASP A N 1
ATOM 1491 C CA . ASP A 1 186 ? 11.352 -20.422 4.164 1 94.12 186 ASP A CA 1
ATOM 1492 C C . ASP A 1 186 ? 10.516 -20.469 2.889 1 94.12 186 ASP A C 1
ATOM 1494 O O . ASP A 1 186 ? 9.391 -19.969 2.863 1 94.12 186 ASP A O 1
ATOM 1498 N N . ILE A 1 187 ? 11.07 -21.078 1.861 1 95.56 187 ILE A N 1
ATOM 1499 C CA . ILE A 1 187 ? 10.391 -21.188 0.576 1 95.56 187 ILE A CA 1
ATOM 1500 C C . ILE A 1 187 ? 9.094 -21.969 0.741 1 95.56 187 ILE A C 1
ATOM 1502 O O . ILE A 1 187 ? 8.031 -21.531 0.291 1 95.56 187 ILE A O 1
ATOM 1506 N N . ASN A 1 188 ? 9.234 -23.062 1.438 1 95.88 188 ASN A N 1
ATOM 1507 C CA . ASN A 1 188 ? 8.047 -23.891 1.646 1 95.88 188 ASN A CA 1
ATOM 1508 C C . ASN A 1 188 ? 6.984 -23.156 2.453 1 95.88 188 ASN A C 1
ATOM 1510 O O . ASN A 1 188 ? 5.793 -23.266 2.164 1 95.88 188 ASN A O 1
ATOM 1514 N N . LEU A 1 189 ? 7.402 -22.422 3.377 1 96.19 189 LEU A N 1
ATOM 1515 C CA . LEU A 1 189 ? 6.473 -21.641 4.184 1 96.19 189 LEU A CA 1
ATOM 1516 C C . LEU A 1 189 ? 5.809 -20.547 3.35 1 96.19 189 LEU A C 1
ATOM 1518 O O . LEU A 1 189 ? 4.609 -20.297 3.49 1 96.19 189 LEU A O 1
ATOM 1522 N N . GLY A 1 190 ? 6.57 -19.875 2.482 1 96.62 190 GLY A N 1
ATOM 1523 C CA . GLY A 1 190 ? 6 -18.859 1.6 1 96.62 190 GLY A CA 1
ATOM 1524 C C . GLY A 1 190 ? 4.996 -19.438 0.616 1 96.62 190 GLY A C 1
ATOM 1525 O O . GLY A 1 190 ? 3.945 -18.828 0.375 1 96.62 190 GLY A O 1
ATOM 1526 N N . ILE A 1 191 ? 5.32 -20.609 0.114 1 96.62 191 ILE A N 1
ATOM 1527 C CA . ILE A 1 191 ? 4.406 -21.281 -0.802 1 96.62 191 ILE A CA 1
ATOM 1528 C C . ILE A 1 191 ? 3.133 -21.688 -0.059 1 96.62 191 ILE A C 1
ATOM 1530 O O . ILE A 1 191 ? 2.027 -21.547 -0.589 1 96.62 191 ILE A O 1
ATOM 1534 N N . GLN A 1 192 ? 3.381 -22.125 1.144 1 96.88 192 GLN A N 1
ATOM 1535 C CA . GLN A 1 192 ? 2.211 -22.469 1.944 1 96.88 192 GLN A CA 1
ATOM 1536 C C . GLN A 1 192 ? 1.353 -21.25 2.225 1 96.88 192 GLN A C 1
ATOM 1538 O O . GLN A 1 192 ? 0.124 -21.312 2.15 1 96.88 192 GLN A O 1
ATOM 1543 N N . LEU A 1 193 ? 1.936 -20.156 2.555 1 96.25 193 LEU A N 1
ATOM 1544 C CA . LEU A 1 193 ? 1.23 -18.906 2.773 1 96.25 193 LEU A CA 1
ATOM 1545 C C . LEU A 1 193 ? 0.432 -18.5 1.537 1 96.25 193 LEU A C 1
ATOM 1547 O O . LEU A 1 193 ? -0.717 -18.078 1.647 1 96.25 193 LEU A O 1
ATOM 1551 N N . TYR A 1 194 ? 1.058 -18.672 0.385 1 95.88 194 TYR A N 1
ATOM 1552 C CA . TYR A 1 194 ? 0.375 -18.422 -0.881 1 95.88 194 TYR A CA 1
ATOM 1553 C C . TYR A 1 194 ? -0.855 -19.312 -1.018 1 95.88 194 TYR A C 1
ATOM 1555 O O . TYR A 1 194 ? -1.943 -18.828 -1.341 1 95.88 194 TYR A O 1
ATOM 1563 N N . AR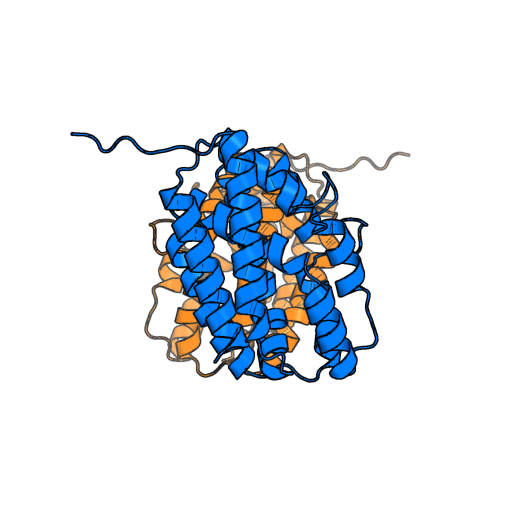G A 1 195 ? -0.701 -20.531 -0.73 1 94.56 195 ARG A N 1
ATOM 1564 C CA . ARG A 1 195 ? -1.802 -21.484 -0.858 1 94.56 195 ARG A CA 1
ATOM 1565 C C . ARG A 1 195 ? -2.955 -21.109 0.066 1 94.56 195 ARG A C 1
ATOM 1567 O O . ARG A 1 195 ? -4.113 -21.062 -0.362 1 94.56 195 ARG A O 1
ATOM 1574 N N . ASP A 1 196 ? -2.553 -20.859 1.28 1 93.94 196 ASP A N 1
ATOM 1575 C CA . ASP A 1 196 ? -3.574 -20.5 2.258 1 93.94 196 ASP A CA 1
ATOM 1576 C C . ASP A 1 196 ? -4.285 -19.203 1.85 1 93.94 196 ASP A C 1
ATOM 1578 O O . ASP A 1 196 ? -5.512 -19.109 1.953 1 93.94 196 ASP A O 1
ATOM 1582 N N . PHE A 1 197 ? -3.527 -18.297 1.345 1 93.5 197 PHE A N 1
ATOM 1583 C CA . PHE A 1 197 ? -4.02 -17 0.915 1 93.5 197 PHE A CA 1
ATOM 1584 C C . PHE A 1 197 ? -5.031 -17.141 -0.213 1 93.5 197 PHE A C 1
ATOM 1586 O O . PHE A 1 197 ? -6.16 -16.656 -0.111 1 93.5 197 PHE A O 1
ATOM 1593 N N . TYR A 1 198 ? -4.75 -17.891 -1.228 1 92.44 198 TYR A N 1
ATOM 1594 C CA . TYR A 1 198 ? -5.625 -18.016 -2.385 1 92.44 198 TYR A CA 1
ATOM 1595 C C . TYR A 1 198 ? -6.77 -18.984 -2.094 1 92.44 198 TYR A C 1
ATOM 1597 O O . TYR A 1 198 ? -7.879 -18.812 -2.605 1 92.44 198 TYR A O 1
ATOM 1605 N N . ASN A 1 199 ? -6.457 -19.906 -1.229 1 91.88 199 ASN A N 1
ATOM 1606 C CA . ASN A 1 199 ? -7.543 -20.781 -0.791 1 91.88 199 ASN A CA 1
ATOM 1607 C C . ASN A 1 199 ? -8.609 -20 -0.02 1 91.88 199 ASN A C 1
ATOM 1609 O O . ASN A 1 199 ? -9.805 -20.234 -0.199 1 91.88 199 ASN A O 1
ATOM 1613 N N . ASP A 1 200 ? -8.188 -19.125 0.732 1 91.62 200 ASP A N 1
ATOM 1614 C CA . ASP A 1 200 ? -9.117 -18.297 1.488 1 91.62 200 ASP A CA 1
ATOM 1615 C C . ASP A 1 200 ? -9.953 -17.422 0.557 1 91.62 200 ASP A C 1
ATOM 1617 O O . ASP A 1 200 ? -11.117 -17.125 0.842 1 91.62 200 ASP A O 1
ATOM 1621 N N . ILE A 1 201 ? -9.383 -17.031 -0.55 1 89.81 201 ILE A N 1
ATOM 1622 C CA . ILE A 1 201 ? -10.086 -16.156 -1.486 1 89.81 201 ILE A CA 1
ATOM 1623 C C . ILE A 1 201 ? -11.047 -16.984 -2.34 1 89.81 201 ILE A C 1
ATOM 1625 O O . ILE A 1 201 ? -12.211 -16.625 -2.508 1 89.81 201 ILE A O 1
ATOM 1629 N N . PHE A 1 202 ? -10.594 -18.172 -2.816 1 91 202 PHE A N 1
ATOM 1630 C CA . PHE A 1 202 ? -11.297 -18.75 -3.957 1 91 202 PHE A CA 1
ATOM 1631 C C . PHE A 1 202 ? -11.938 -20.078 -3.58 1 91 202 PHE A C 1
ATOM 1633 O O . PHE A 1 202 ? -12.695 -20.656 -4.367 1 91 202 PHE A O 1
ATOM 1640 N N . LEU A 1 203 ? -11.648 -20.656 -2.504 1 86.81 203 LEU A N 1
ATOM 1641 C CA . LEU A 1 203 ? -12.258 -21.922 -2.125 1 86.81 203 LEU A CA 1
ATOM 1642 C C . LEU A 1 203 ? -13.344 -21.719 -1.077 1 86.81 203 LEU A C 1
ATOM 1644 O O . LEU A 1 203 ? -14.219 -22.562 -0.897 1 86.81 203 LEU A O 1
ATOM 1648 N N . ASN A 1 204 ? -13.352 -20.625 -0.416 1 67.75 204 ASN A N 1
ATOM 1649 C CA . ASN A 1 204 ? -14.367 -20.422 0.609 1 67.75 204 ASN A CA 1
ATOM 1650 C C . ASN A 1 204 ? -15.508 -19.547 0.094 1 67.75 204 ASN A C 1
ATOM 1652 O O . ASN A 1 204 ? -15.281 -18.562 -0.595 1 67.75 204 ASN A O 1
ATOM 1656 N N . MET B 1 1 ? 14.094 33.438 -20.594 1 32.38 1 MET B N 1
ATOM 1657 C CA . MET B 1 1 ? 14.672 33.625 -19.266 1 32.38 1 MET B CA 1
ATOM 1658 C C . MET B 1 1 ? 14.375 32.438 -18.359 1 32.38 1 MET B C 1
ATOM 1660 O O . MET B 1 1 ? 13.219 32.031 -18.219 1 32.38 1 MET B O 1
ATOM 1664 N N . VAL B 1 2 ? 15.234 31.547 -18.078 1 39.44 2 VAL B N 1
ATOM 1665 C CA . VAL B 1 2 ? 15.016 30.359 -17.25 1 39.44 2 VAL B CA 1
ATOM 1666 C C . VAL B 1 2 ? 14.477 30.781 -15.883 1 39.44 2 VAL B C 1
ATOM 1668 O O . VAL B 1 2 ? 15.078 31.609 -15.195 1 39.44 2 VAL B O 1
ATOM 1671 N N . GLU B 1 3 ? 13.258 30.719 -15.75 1 47.41 3 GLU B N 1
ATOM 1672 C CA . GLU B 1 3 ? 12.648 31.078 -14.469 1 47.41 3 GLU B CA 1
ATOM 1673 C C . GLU B 1 3 ? 13.445 30.516 -13.305 1 47.41 3 GLU B C 1
ATOM 1675 O O . GLU B 1 3 ? 13.812 29.328 -13.305 1 47.41 3 GLU B O 1
ATOM 1680 N N . LYS B 1 4 ? 14.125 31.281 -12.609 1 61.41 4 LYS B N 1
ATOM 1681 C CA . LYS B 1 4 ? 14.953 30.875 -11.484 1 61.41 4 LYS B CA 1
ATOM 1682 C C . LYS B 1 4 ? 14.125 30.141 -10.422 1 61.41 4 LYS B C 1
ATOM 1684 O O . LYS B 1 4 ? 13.242 30.734 -9.805 1 61.41 4 LYS B O 1
ATOM 1689 N N . ARG B 1 5 ? 14.164 28.906 -10.484 1 71.62 5 ARG B N 1
ATOM 1690 C CA . ARG B 1 5 ? 13.508 28.109 -9.461 1 71.62 5 ARG B CA 1
ATOM 1691 C C . ARG B 1 5 ? 14.062 28.422 -8.078 1 71.62 5 ARG B C 1
ATOM 1693 O O . ARG B 1 5 ? 15.273 28.594 -7.91 1 71.62 5 ARG B O 1
ATOM 1700 N N . SER B 1 6 ? 13.039 28.828 -7.152 1 80.94 6 SER B N 1
ATOM 1701 C CA . SER B 1 6 ? 13.414 29 -5.75 1 80.94 6 SER B CA 1
ATOM 1702 C C . SER B 1 6 ? 13.422 27.672 -5.012 1 80.94 6 SER B C 1
ATOM 1704 O O . SER B 1 6 ? 12.43 26.938 -5.031 1 80.94 6 SER B O 1
ATOM 1706 N N . PHE B 1 7 ? 14.523 27.359 -4.359 1 83.88 7 PHE B N 1
ATOM 1707 C CA . PHE B 1 7 ? 14.703 26.094 -3.66 1 83.88 7 PHE B CA 1
ATOM 1708 C C . PHE B 1 7 ? 14.586 26.281 -2.152 1 83.88 7 PHE B C 1
ATOM 1710 O O . PHE B 1 7 ? 14.797 27.391 -1.644 1 83.88 7 PHE B O 1
ATOM 1717 N N . VAL B 1 8 ? 14.148 25.234 -1.482 1 85.25 8 VAL B N 1
ATOM 1718 C CA . VAL B 1 8 ? 13.992 25.266 -0.032 1 85.25 8 VAL B CA 1
ATOM 1719 C C . VAL B 1 8 ? 15.367 25.25 0.638 1 85.25 8 VAL B C 1
ATOM 1721 O O . VAL B 1 8 ? 16.188 24.375 0.354 1 85.25 8 VAL B O 1
ATOM 1724 N N . SER B 1 9 ? 15.602 26.297 1.437 1 85.56 9 SER B N 1
ATOM 1725 C CA . SER B 1 9 ? 16.75 26.391 2.324 1 85.56 9 SER B CA 1
ATOM 1726 C C . SER B 1 9 ? 16.359 26.156 3.777 1 85.56 9 SER B C 1
ATOM 1728 O O . SER B 1 9 ? 15.172 25.969 4.078 1 85.56 9 SER B O 1
ATOM 1730 N N . SER B 1 10 ? 17.375 26.109 4.715 1 81.56 10 SER B N 1
ATOM 1731 C CA . SER B 1 10 ? 17.078 25.875 6.125 1 81.56 10 SER B CA 1
ATOM 1732 C C . SER B 1 10 ? 16.078 26.906 6.652 1 81.56 10 SER B C 1
ATOM 1734 O O . SER B 1 10 ? 15.125 26.547 7.352 1 81.56 10 SER B O 1
ATOM 1736 N N . ASN B 1 11 ? 16.312 28.141 6.324 1 82 11 ASN B N 1
ATOM 1737 C CA . ASN B 1 11 ? 15.391 29.203 6.746 1 82 11 ASN B CA 1
ATOM 1738 C C . ASN B 1 11 ? 14.008 29.031 6.117 1 82 11 ASN B C 1
ATOM 1740 O O . ASN B 1 11 ? 12.992 29.281 6.766 1 82 11 ASN B O 1
ATOM 1744 N N . LYS B 1 12 ? 13.984 28.516 5.043 1 87.12 12 LYS B N 1
ATOM 1745 C CA . LYS B 1 12 ? 12.711 28.328 4.34 1 87.12 12 LYS B CA 1
ATOM 1746 C C . LYS B 1 12 ? 11.961 27.125 4.879 1 87.12 12 LYS B C 1
ATOM 1748 O O . LYS B 1 12 ? 10.727 27.078 4.848 1 87.12 12 LYS B O 1
ATOM 1753 N N . LYS B 1 13 ? 12.742 26.203 5.449 1 88.88 13 LYS B N 1
ATOM 1754 C CA . LYS B 1 13 ? 12.094 25.047 6.059 1 88.88 13 LYS B CA 1
ATOM 1755 C C . LYS B 1 13 ? 11.195 25.469 7.215 1 88.88 13 LYS B C 1
ATOM 1757 O O . LYS B 1 13 ? 10.086 24.953 7.359 1 88.88 13 LYS B O 1
ATOM 1762 N N . GLU B 1 14 ? 11.727 26.406 7.992 1 90.31 14 GLU B N 1
ATOM 1763 C CA . GLU B 1 14 ? 10.93 26.922 9.102 1 90.31 14 GLU B CA 1
ATOM 1764 C C . GLU B 1 14 ? 9.672 27.625 8.602 1 90.31 14 GLU B C 1
ATOM 1766 O O . GLU B 1 14 ? 8.594 27.484 9.188 1 90.31 14 GLU B O 1
ATOM 1771 N N . GLU B 1 15 ? 9.859 28.25 7.535 1 91.69 15 GLU B N 1
ATOM 1772 C CA . GLU B 1 15 ? 8.719 28.922 6.926 1 91.69 15 GLU B CA 1
ATOM 1773 C C . GLU B 1 15 ? 7.691 27.922 6.418 1 91.69 15 GLU B C 1
ATOM 1775 O O . GLU B 1 15 ? 6.484 28.109 6.578 1 91.69 15 GLU B O 1
ATOM 1780 N N . VAL B 1 16 ? 8.18 26.891 5.773 1 92.31 16 VAL B N 1
ATOM 1781 C CA . VAL B 1 16 ? 7.305 25.828 5.266 1 92.31 16 VAL B CA 1
ATOM 1782 C C . VAL B 1 16 ? 6.531 25.203 6.418 1 92.31 16 VAL B C 1
ATOM 1784 O O . VAL B 1 16 ? 5.312 25.031 6.336 1 92.31 16 VAL B O 1
ATOM 1787 N N . PHE B 1 17 ? 7.238 24.859 7.508 1 94.31 17 PHE B N 1
ATOM 1788 C CA . PHE B 1 17 ? 6.613 24.281 8.695 1 94.31 17 PHE B CA 1
ATOM 1789 C C . PHE B 1 17 ? 5.504 25.188 9.211 1 94.31 17 PHE B C 1
ATOM 1791 O O . PHE B 1 17 ? 4.352 24.766 9.328 1 94.31 17 PHE B O 1
ATOM 1798 N N . THR B 1 18 ? 5.887 26.469 9.453 1 95 18 THR B N 1
ATOM 1799 C CA . THR B 1 18 ? 4.961 27.422 10.055 1 95 18 THR B CA 1
ATOM 1800 C C . THR B 1 18 ? 3.748 27.641 9.156 1 95 18 THR B C 1
ATOM 1802 O O . THR B 1 18 ? 2.607 27.609 9.625 1 95 18 THR B O 1
ATOM 1805 N N . LYS B 1 19 ? 4.039 27.797 7.941 1 95 19 LYS B N 1
ATOM 1806 C CA . LYS B 1 19 ? 2.953 28.016 6.992 1 95 19 LYS B CA 1
ATOM 1807 C C . LYS B 1 19 ? 2.014 26.828 6.938 1 95 19 LYS B C 1
ATOM 1809 O O . LYS B 1 19 ? 0.793 26.984 6.879 1 95 19 LYS B O 1
ATOM 1814 N N . THR B 1 20 ? 2.533 25.625 6.926 1 95 20 THR B N 1
ATOM 1815 C CA . THR B 1 20 ? 1.732 24.406 6.855 1 95 20 THR B CA 1
ATOM 1816 C C . THR B 1 20 ? 0.876 24.25 8.109 1 95 20 THR B C 1
ATOM 1818 O O . THR B 1 20 ? -0.32 23.969 8.023 1 95 20 THR B O 1
ATOM 1821 N N . ILE B 1 21 ? 1.473 24.531 9.258 1 95 21 ILE B N 1
ATOM 1822 C CA . ILE B 1 21 ? 0.749 24.438 10.516 1 95 21 ILE B CA 1
ATOM 1823 C C . ILE B 1 21 ? -0.398 25.453 10.531 1 95 21 ILE B C 1
ATOM 1825 O O . ILE B 1 21 ? -1.512 25.125 10.953 1 95 21 ILE B O 1
ATOM 1829 N N . GLU B 1 22 ? -0.117 26.625 10.055 1 94.94 22 GLU B N 1
ATOM 1830 C CA . GLU B 1 22 ? -1.15 27.656 10 1 94.94 22 GLU B CA 1
ATOM 1831 C C . GLU B 1 22 ? -2.322 27.219 9.125 1 94.94 22 GLU B C 1
ATOM 1833 O O . GLU B 1 22 ? -3.482 27.422 9.492 1 94.94 22 GLU B O 1
ATOM 1838 N N . ILE B 1 23 ? -1.978 26.656 8.039 1 94.56 23 ILE B N 1
ATOM 1839 C CA . ILE B 1 23 ? -3.002 26.188 7.117 1 94.56 23 ILE B CA 1
ATOM 1840 C C . ILE B 1 23 ? -3.811 25.062 7.766 1 94.56 23 ILE B C 1
ATOM 1842 O O . ILE B 1 23 ? -5.043 25.062 7.699 1 94.56 23 ILE B O 1
ATOM 1846 N N . ILE B 1 24 ? -3.184 24.125 8.383 1 93.19 24 ILE B N 1
ATOM 1847 C CA . ILE B 1 24 ? -3.834 23 9.047 1 93.19 24 ILE B CA 1
ATOM 1848 C C . ILE B 1 24 ? -4.773 23.516 10.133 1 93.19 24 ILE B C 1
ATOM 1850 O O . ILE B 1 24 ? -5.941 23.125 10.195 1 93.19 24 ILE B O 1
ATOM 1854 N N . GLU B 1 25 ? -4.297 24.453 10.961 1 91.81 25 GLU B N 1
ATOM 1855 C CA . GLU B 1 25 ? -5.094 25 12.055 1 91.81 25 GLU B CA 1
ATOM 1856 C C . GLU B 1 25 ? -6.316 25.75 11.531 1 91.81 25 GLU B C 1
ATOM 1858 O O . GLU B 1 25 ? -7.398 25.656 12.117 1 91.81 25 GLU B O 1
ATOM 1863 N N . LYS B 1 26 ? -6.051 26.375 10.531 1 92.94 26 LYS B N 1
ATOM 1864 C CA . LYS B 1 26 ? -7.148 27.125 9.938 1 92.94 26 LYS B CA 1
ATOM 1865 C C . LYS B 1 26 ? -8.195 26.188 9.328 1 92.94 26 LYS B C 1
ATOM 1867 O O . LYS B 1 26 ? -9.391 26.375 9.555 1 92.94 26 LYS B O 1
ATOM 1872 N N . ASP B 1 27 ? -7.809 25.25 8.531 1 91.25 27 ASP B N 1
ATOM 1873 C CA . ASP B 1 27 ? -8.719 24.344 7.828 1 91.25 27 ASP B CA 1
ATOM 1874 C C . ASP B 1 27 ? -9.43 23.406 8.797 1 91.25 27 ASP B C 1
ATOM 1876 O O . ASP B 1 27 ? -10.633 23.172 8.664 1 91.25 27 ASP B O 1
ATOM 1880 N N . ARG B 1 28 ? -8.758 22.953 9.812 1 89.75 28 ARG B N 1
ATOM 1881 C CA . ARG B 1 28 ? -9.281 21.953 10.742 1 89.75 28 ARG B CA 1
ATOM 1882 C C . ARG B 1 28 ? -10.461 22.516 11.531 1 89.75 28 ARG B C 1
ATOM 1884 O O . ARG B 1 28 ? -11.297 21.75 12.023 1 89.75 28 ARG B O 1
ATOM 1891 N N . LYS B 1 29 ? -10.484 23.781 11.648 1 89.25 29 LYS B N 1
ATOM 1892 C CA . LYS B 1 29 ? -11.602 24.406 12.359 1 89.25 29 LYS B CA 1
ATOM 1893 C C . LYS B 1 29 ? -12.922 24.141 11.633 1 89.25 29 LYS B C 1
ATOM 1895 O O . LYS B 1 29 ? -14 24.266 12.227 1 89.25 29 LYS B O 1
ATOM 1900 N N . HIS B 1 30 ? -12.82 23.766 10.367 1 90.94 30 HIS B N 1
ATOM 1901 C CA . HIS B 1 30 ? -14.016 23.578 9.555 1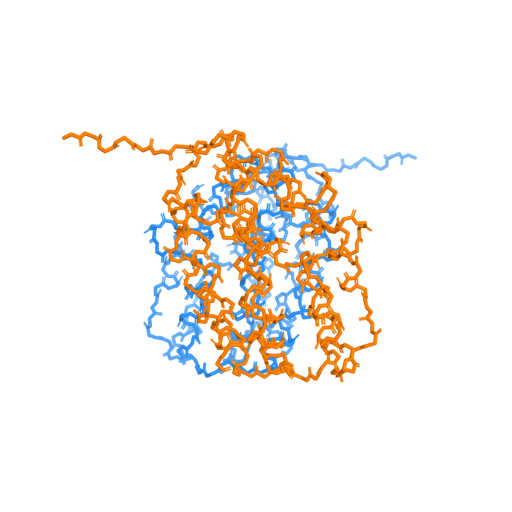 90.94 30 HIS B CA 1
ATOM 1902 C C . HIS B 1 30 ? -14.305 22.094 9.328 1 90.94 30 HIS B C 1
ATOM 1904 O O . HIS B 1 30 ? -15.336 21.734 8.75 1 90.94 30 HIS B O 1
ATOM 1910 N N . TYR B 1 31 ? -13.383 21.219 9.781 1 88.94 31 TYR B N 1
ATOM 1911 C CA . TYR B 1 31 ? -13.547 19.797 9.539 1 88.94 31 TYR B CA 1
ATOM 1912 C C . TYR B 1 31 ? -14.68 19.219 10.383 1 88.94 31 TYR B C 1
ATOM 1914 O O . TYR B 1 31 ? -14.828 19.578 11.555 1 88.94 31 TYR B O 1
ATOM 1922 N N . LYS B 1 32 ? -15.453 18.438 9.727 1 90.5 32 LYS B N 1
ATOM 1923 C CA . LYS B 1 32 ? -16.5 17.656 10.391 1 90.5 32 LYS B CA 1
ATOM 1924 C C . LYS B 1 32 ? -16.078 16.188 10.531 1 90.5 32 LYS B C 1
ATOM 1926 O O . LYS B 1 32 ? -15.914 15.492 9.539 1 90.5 32 LYS B O 1
ATOM 1931 N N . TYR B 1 33 ? -15.992 15.859 11.789 1 89.12 33 TYR B N 1
ATOM 1932 C CA . TYR B 1 33 ? -15.633 14.469 12.062 1 89.12 33 TYR B CA 1
ATOM 1933 C C . TYR B 1 33 ? -16.875 13.617 12.305 1 89.12 33 TYR B C 1
ATOM 1935 O O . TYR B 1 33 ? -17.375 13.547 13.43 1 89.12 33 TYR B O 1
ATOM 1943 N N . THR B 1 34 ? -17.312 13.07 11.258 1 91.44 34 THR B N 1
ATOM 1944 C CA . THR B 1 34 ? -18.438 12.148 11.352 1 91.44 34 THR B CA 1
ATOM 1945 C C . THR B 1 34 ? -17.953 10.703 11.25 1 91.44 34 THR B C 1
ATOM 1947 O O . THR B 1 34 ? -16.844 10.438 10.789 1 91.44 34 THR B O 1
ATOM 1950 N N . ILE B 1 35 ? -18.781 9.828 11.695 1 90.94 35 ILE B N 1
ATOM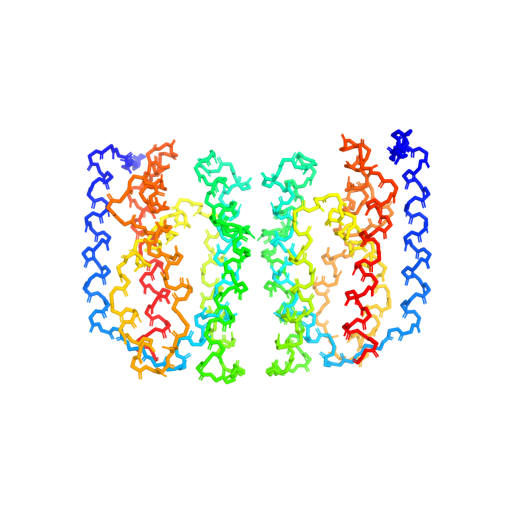 1951 C CA . ILE B 1 35 ? -18.469 8.414 11.547 1 90.94 35 ILE B CA 1
ATOM 1952 C C . ILE B 1 35 ? -18.156 8.102 10.086 1 90.94 35 ILE B C 1
ATOM 1954 O O . ILE B 1 35 ? -17.188 7.398 9.781 1 90.94 35 ILE B O 1
ATOM 1958 N N . ASP B 1 36 ? -18.828 8.711 9.188 1 90.81 36 ASP B N 1
ATOM 1959 C CA . ASP B 1 36 ? -18.703 8.445 7.762 1 90.81 36 ASP B CA 1
ATOM 1960 C C . ASP B 1 36 ? -17.344 8.906 7.234 1 90.81 36 ASP B C 1
ATOM 1962 O O . ASP B 1 36 ? -16.656 8.141 6.559 1 90.81 36 ASP B O 1
ATOM 1966 N N . ASN B 1 37 ? -16.953 10.055 7.5 1 90.06 37 ASN B N 1
ATOM 1967 C CA . ASN B 1 37 ? -15.688 10.578 7.008 1 90.06 37 ASN B CA 1
ATOM 1968 C C . ASN B 1 37 ? -14.5 9.859 7.637 1 90.06 37 ASN B C 1
ATOM 1970 O O . ASN B 1 37 ? -13.508 9.578 6.961 1 90.06 37 ASN B O 1
ATOM 1974 N N . MET B 1 38 ? -14.688 9.523 8.898 1 87.31 38 MET B N 1
ATOM 1975 C CA . MET B 1 38 ? -13.617 8.828 9.602 1 87.31 38 MET B CA 1
ATOM 1976 C C . MET B 1 38 ? -13.438 7.41 9.062 1 87.31 38 MET B C 1
ATOM 1978 O O . MET B 1 38 ? -12.312 6.934 8.906 1 87.31 38 MET B O 1
ATOM 1982 N N . GLN B 1 39 ? -14.5 6.84 8.773 1 87.56 39 GLN B N 1
ATOM 1983 C CA . GLN B 1 39 ? -14.438 5.5 8.203 1 87.56 39 GLN B CA 1
ATOM 1984 C C . GLN B 1 39 ? -13.906 5.535 6.773 1 87.56 39 GLN B C 1
ATOM 1986 O O . GLN B 1 39 ? -13.172 4.633 6.352 1 87.56 39 GLN B O 1
ATOM 1991 N N . THR B 1 40 ? -14.227 6.535 6.051 1 87.25 40 THR B N 1
ATOM 1992 C CA . THR B 1 40 ? -13.648 6.719 4.723 1 87.25 40 THR B CA 1
ATOM 1993 C C . THR B 1 40 ? -12.125 6.832 4.805 1 87.25 40 THR B C 1
ATOM 1995 O O . THR B 1 40 ? -11.406 6.164 4.059 1 87.25 40 THR B O 1
ATOM 1998 N N . TYR B 1 41 ? -11.68 7.574 5.676 1 86.44 41 TYR B N 1
ATOM 1999 C CA . TYR B 1 41 ? -10.25 7.777 5.867 1 86.44 41 TYR B CA 1
ATOM 2000 C C . TYR B 1 41 ? -9.57 6.48 6.281 1 86.44 41 TYR B C 1
ATOM 2002 O O . TYR B 1 41 ? -8.57 6.074 5.68 1 86.44 41 TYR B O 1
ATOM 2010 N N . ALA B 1 42 ? -10.07 5.809 7.219 1 82 42 ALA B N 1
ATOM 2011 C CA . ALA B 1 42 ? -9.438 4.648 7.836 1 82 42 ALA B CA 1
ATOM 2012 C C . ALA B 1 42 ? -9.375 3.475 6.859 1 82 42 ALA B C 1
ATOM 2014 O O . ALA B 1 42 ? -8.352 2.797 6.762 1 82 42 ALA B O 1
ATOM 2015 N N . HIS B 1 43 ? -10.344 3.348 6.148 1 77.06 43 HIS B N 1
ATOM 2016 C CA . HIS B 1 43 ? -10.484 2.117 5.379 1 77.06 43 HIS B CA 1
ATOM 2017 C C . HIS B 1 43 ? -9.898 2.275 3.979 1 77.06 43 HIS B C 1
ATOM 2019 O O . HIS B 1 43 ? -9.289 1.343 3.445 1 77.06 43 HIS B O 1
ATOM 2025 N N . ALA B 1 44 ? -10.164 3.414 3.441 1 76.88 44 ALA B N 1
ATOM 2026 C CA . ALA B 1 44 ? -9.875 3.496 2.012 1 76.88 44 ALA B CA 1
ATOM 2027 C C . ALA B 1 44 ? -8.609 4.305 1.748 1 76.88 44 ALA B C 1
ATOM 2029 O O . ALA B 1 44 ? -7.957 4.125 0.718 1 76.88 44 ALA B O 1
ATOM 2030 N N . ILE B 1 45 ? -8.281 5.086 2.705 1 82.62 45 ILE B N 1
ATOM 2031 C CA . ILE B 1 45 ? -7.195 6.016 2.408 1 82.62 45 ILE B CA 1
ATOM 2032 C C . ILE B 1 45 ? -5.91 5.539 3.082 1 82.62 45 ILE B C 1
ATOM 2034 O O . ILE B 1 45 ? -4.83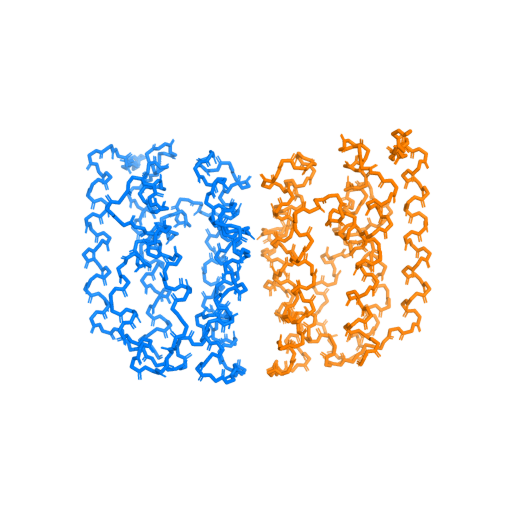6 5.586 2.482 1 82.62 45 ILE B O 1
ATOM 2038 N N . GLN B 1 46 ? -5.957 4.992 4.215 1 84.44 46 GLN B N 1
ATOM 2039 C CA . GLN B 1 46 ? -4.793 4.723 5.051 1 84.44 46 GLN B CA 1
ATOM 2040 C C . GLN B 1 46 ? -3.852 3.729 4.375 1 84.44 46 GLN B C 1
ATOM 2042 O O . GLN B 1 46 ? -2.631 3.896 4.418 1 84.44 46 GLN B O 1
ATOM 2047 N N . PRO B 1 47 ? -4.309 2.664 3.738 1 81.25 47 PRO B N 1
ATOM 2048 C CA . PRO B 1 47 ? -3.367 1.753 3.084 1 81.25 47 PRO B CA 1
ATOM 2049 C C . PRO B 1 47 ? -2.555 2.434 1.986 1 81.25 47 PRO B C 1
ATOM 2051 O O . PRO B 1 47 ? -1.418 2.037 1.718 1 81.25 47 PRO B O 1
ATOM 2054 N N . HIS B 1 48 ? -3.115 3.445 1.46 1 86.94 48 HIS B N 1
ATOM 2055 C CA . HIS B 1 48 ? -2.441 4.145 0.371 1 86.94 48 HIS B CA 1
ATOM 2056 C C . HIS B 1 48 ? -1.33 5.043 0.898 1 86.94 48 HIS B C 1
ATOM 2058 O O . HIS B 1 48 ? -0.355 5.312 0.192 1 86.94 48 HIS B O 1
ATOM 2064 N N . PHE B 1 49 ? -1.457 5.473 2.123 1 87.75 49 PHE B N 1
ATOM 2065 C CA . PHE B 1 49 ? -0.412 6.312 2.695 1 87.75 49 PHE B CA 1
ATOM 2066 C C . PHE B 1 49 ? 0.915 5.562 2.746 1 87.75 49 PHE B C 1
ATOM 2068 O O . PHE B 1 49 ? 1.95 6.094 2.34 1 87.75 49 PHE B O 1
ATOM 2075 N N . THR B 1 50 ? 0.84 4.402 3.211 1 82 50 THR B N 1
ATOM 2076 C CA . THR B 1 50 ? 2.041 3.576 3.273 1 82 50 THR B CA 1
ATOM 2077 C C . THR B 1 50 ? 2.635 3.377 1.882 1 82 50 THR B C 1
ATOM 2079 O O . THR B 1 50 ? 3.855 3.383 1.715 1 82 50 THR B O 1
ATOM 2082 N N . MET B 1 51 ? 1.775 3.275 0.909 1 84.56 51 MET B N 1
ATOM 2083 C CA . MET B 1 51 ? 2.232 3.127 -0.47 1 84.56 51 MET B CA 1
ATOM 2084 C C . MET B 1 51 ? 2.928 4.395 -0.953 1 84.56 51 MET B C 1
ATOM 2086 O O . MET B 1 51 ? 3.959 4.324 -1.623 1 84.56 51 MET B O 1
ATOM 2090 N N . TRP B 1 52 ? 2.406 5.461 -0.594 1 90.25 52 TRP B N 1
ATOM 2091 C CA . TRP B 1 52 ? 2.957 6.73 -1.057 1 90.25 52 TRP B CA 1
ATOM 2092 C C . TRP B 1 52 ? 4.301 7.016 -0.398 1 90.25 52 TRP B C 1
ATOM 2094 O O . TRP B 1 52 ? 5.238 7.473 -1.057 1 90.25 52 TRP B O 1
ATOM 2104 N N . VAL B 1 53 ? 4.379 6.695 0.824 1 90 53 VAL B N 1
ATOM 2105 C CA . VAL B 1 53 ? 5.66 6.875 1.503 1 90 53 VAL B CA 1
ATOM 2106 C C . VAL B 1 53 ? 6.691 5.91 0.924 1 90 53 VAL B C 1
ATOM 2108 O O . VAL B 1 53 ? 7.844 6.289 0.696 1 90 53 VAL B O 1
ATOM 2111 N N . ASN B 1 54 ? 6.293 4.777 0.644 1 86.38 54 ASN B N 1
ATOM 2112 C CA . ASN B 1 54 ? 7.18 3.791 0.037 1 86.38 54 ASN B CA 1
ATOM 2113 C C . ASN B 1 54 ? 7.66 4.242 -1.34 1 86.38 54 ASN B C 1
ATOM 2115 O O . ASN B 1 54 ? 8.805 3.984 -1.717 1 86.38 54 ASN B O 1
ATOM 2119 N N . ALA B 1 55 ? 6.758 4.887 -2.041 1 89 55 ALA B N 1
ATOM 2120 C CA . ALA B 1 55 ? 7.129 5.398 -3.359 1 89 55 ALA B CA 1
ATOM 2121 C C . ALA B 1 55 ? 8.312 6.359 -3.26 1 89 55 ALA B C 1
ATOM 2123 O O . ALA B 1 55 ? 9.219 6.332 -4.098 1 89 55 ALA B O 1
ATOM 2124 N N . MET B 1 56 ? 8.352 7.141 -2.27 1 91.44 56 MET B N 1
ATOM 2125 C CA . MET B 1 56 ? 9.469 8.055 -2.076 1 91.44 56 MET B CA 1
ATOM 2126 C C . MET B 1 56 ? 10.773 7.289 -1.884 1 91.44 56 MET B C 1
ATOM 2128 O O . MET B 1 56 ? 11.789 7.613 -2.502 1 91.44 56 MET B O 1
ATOM 2132 N N . HIS B 1 57 ? 10.664 6.297 -1.12 1 89.88 57 HIS B N 1
ATOM 2133 C CA . HIS B 1 57 ? 11.852 5.492 -0.863 1 89.88 57 HIS B CA 1
ATOM 2134 C C . HIS B 1 57 ? 12.32 4.781 -2.129 1 89.88 57 HIS B C 1
ATOM 2136 O O . HIS B 1 57 ? 13.516 4.766 -2.43 1 89.88 57 HIS B O 1
ATOM 2142 N N . ILE B 1 58 ? 11.422 4.258 -2.814 1 87.31 58 ILE B N 1
ATOM 2143 C CA . ILE B 1 58 ? 11.742 3.516 -4.031 1 87.31 58 ILE B CA 1
ATOM 2144 C C . ILE B 1 58 ? 12.406 4.445 -5.043 1 87.31 58 ILE B C 1
ATOM 2146 O O . ILE B 1 58 ? 13.312 4.031 -5.773 1 87.31 58 ILE B O 1
ATOM 2150 N N . LEU B 1 59 ? 12 5.684 -5 1 89.44 59 LEU B N 1
ATOM 2151 C CA . LEU B 1 59 ? 12.539 6.668 -5.934 1 89.44 59 LEU B CA 1
ATOM 2152 C C . LEU B 1 59 ? 13.859 7.23 -5.426 1 89.44 59 LEU B C 1
ATOM 2154 O O . LEU B 1 59 ? 14.484 8.055 -6.094 1 89.44 59 LEU B O 1
ATOM 2158 N N . GLY B 1 60 ? 14.266 6.77 -4.27 1 89.81 60 GLY B N 1
ATOM 2159 C CA . GLY B 1 60 ? 15.531 7.191 -3.689 1 89.81 60 GLY B CA 1
ATOM 2160 C C . GLY B 1 60 ? 15.461 8.57 -3.062 1 89.81 60 GLY B C 1
ATOM 2161 O O . GLY B 1 60 ? 16.5 9.203 -2.83 1 89.81 60 GLY B O 1
ATOM 2162 N N . ILE B 1 61 ? 14.227 8.977 -2.846 1 93.56 61 ILE B N 1
ATOM 2163 C CA . ILE B 1 61 ? 14.023 10.305 -2.281 1 93.56 61 ILE B CA 1
ATOM 2164 C C . ILE B 1 61 ? 14.117 10.242 -0.758 1 93.56 61 ILE B C 1
ATOM 2166 O O . ILE B 1 61 ? 13.43 9.438 -0.12 1 93.56 61 ILE B O 1
ATOM 2170 N N . GLY B 1 62 ? 14.992 11.07 -0.2 1 94.62 62 GLY B N 1
ATOM 2171 C CA . GLY B 1 62 ? 15.07 11.234 1.243 1 94.62 62 GLY B CA 1
ATOM 2172 C C . GLY B 1 62 ? 15.977 10.211 1.905 1 94.62 62 GLY B C 1
ATOM 2173 O O . GLY B 1 62 ? 16.25 10.297 3.105 1 94.62 62 GLY B O 1
ATOM 2174 N N . GLY B 1 63 ? 16.453 9.211 1.164 1 91.94 63 GLY B N 1
ATOM 2175 C CA . GLY B 1 63 ? 17.406 8.242 1.682 1 91.94 63 GLY B CA 1
ATOM 2176 C C . GLY B 1 63 ? 16.922 7.52 2.92 1 91.94 63 GLY B C 1
ATOM 2177 O O . GLY B 1 63 ? 15.812 6.98 2.932 1 91.94 63 GLY B O 1
ATOM 2178 N N . GLU B 1 64 ? 17.734 7.617 4.008 1 92.88 64 GLU B N 1
ATOM 2179 C CA . GLU B 1 64 ? 17.484 6.891 5.246 1 92.88 64 GLU B CA 1
ATOM 2180 C C . GLU B 1 64 ? 16.234 7.43 5.957 1 92.88 64 GLU B C 1
ATOM 2182 O O . GLU B 1 64 ? 15.531 6.684 6.629 1 92.88 64 GLU B O 1
ATOM 2187 N N . ILE B 1 65 ? 15.969 8.633 5.773 1 94.38 65 ILE B N 1
ATOM 2188 C CA . ILE B 1 65 ? 14.836 9.258 6.453 1 94.38 65 ILE B CA 1
ATOM 2189 C C . ILE B 1 65 ? 13.539 8.633 5.953 1 94.38 65 ILE B C 1
ATOM 2191 O O . ILE B 1 65 ? 12.695 8.227 6.754 1 94.38 65 ILE B O 1
ATOM 2195 N N . THR B 1 66 ? 13.422 8.531 4.629 1 93.94 66 THR B N 1
ATOM 2196 C CA . THR B 1 66 ? 12.195 7.953 4.07 1 93.94 66 THR B CA 1
ATOM 2197 C C . THR B 1 66 ? 12.156 6.445 4.293 1 93.94 66 THR B C 1
ATOM 2199 O O . THR B 1 66 ? 11.086 5.867 4.484 1 93.94 66 THR B O 1
ATOM 2202 N N . GLU B 1 67 ? 13.312 5.863 4.34 1 91.81 67 GLU B N 1
ATOM 2203 C CA . GLU B 1 67 ? 13.359 4.445 4.676 1 91.81 67 GLU B CA 1
ATOM 2204 C C . GLU B 1 67 ? 12.812 4.191 6.078 1 91.81 67 GLU B C 1
ATOM 2206 O O . GLU B 1 67 ? 12 3.287 6.277 1 91.81 67 GLU B O 1
ATOM 2211 N N . GLU B 1 68 ? 13.25 4.98 6.977 1 92.19 68 GLU B N 1
ATOM 2212 C CA . GLU B 1 68 ? 12.805 4.832 8.359 1 92.19 68 GLU B CA 1
ATOM 2213 C C . GLU B 1 68 ? 11.297 5.055 8.484 1 92.19 68 GLU B C 1
ATOM 2215 O O . GLU B 1 68 ? 10.609 4.293 9.164 1 92.19 68 GLU B O 1
ATOM 2220 N N . ASN B 1 69 ? 10.859 6.039 7.867 1 91.5 69 ASN B N 1
ATOM 2221 C CA . ASN B 1 69 ? 9.422 6.309 7.895 1 91.5 69 ASN B CA 1
ATOM 2222 C C . ASN B 1 69 ? 8.625 5.156 7.297 1 91.5 69 ASN B C 1
ATOM 2224 O O . ASN B 1 69 ? 7.586 4.77 7.84 1 91.5 69 ASN B O 1
ATOM 2228 N N . CYS B 1 70 ? 9.094 4.633 6.219 1 90.44 70 CYS B N 1
ATOM 2229 C CA . CYS B 1 70 ? 8.453 3.49 5.582 1 90.44 70 CYS B CA 1
ATOM 2230 C C . CYS B 1 70 ? 8.453 2.281 6.512 1 90.44 70 CYS B C 1
ATOM 2232 O O . CYS B 1 70 ? 7.438 1.59 6.637 1 90.44 70 CYS B O 1
ATOM 2234 N N . ARG B 1 71 ? 9.562 2.09 7.164 1 90.25 71 ARG B N 1
ATOM 2235 C CA . ARG B 1 71 ? 9.672 0.964 8.086 1 90.25 71 ARG B CA 1
ATOM 2236 C C . ARG B 1 71 ? 8.672 1.094 9.227 1 90.25 71 ARG B C 1
ATOM 2238 O O . ARG B 1 71 ? 8.023 0.116 9.609 1 90.25 71 ARG B O 1
ATOM 2245 N N . ASP B 1 72 ? 8.539 2.25 9.656 1 90.75 72 ASP B N 1
ATOM 2246 C CA . ASP B 1 72 ? 7.594 2.498 10.742 1 90.75 72 ASP B CA 1
ATOM 2247 C C . ASP B 1 72 ? 6.156 2.23 10.297 1 90.75 72 ASP B C 1
ATOM 2249 O O . ASP B 1 72 ? 5.375 1.621 11.031 1 90.75 72 ASP B O 1
ATOM 2253 N N . GLU B 1 73 ? 5.852 2.604 9.094 1 87.31 73 GLU B N 1
ATOM 2254 C CA . GLU B 1 73 ? 4.512 2.41 8.555 1 87.31 73 GLU B CA 1
ATOM 2255 C C . GLU B 1 73 ? 4.211 0.929 8.336 1 87.31 73 GLU B C 1
ATOM 2257 O O . GLU B 1 73 ? 3.084 0.48 8.562 1 87.31 73 GLU B O 1
ATOM 2262 N N . MET B 1 74 ? 5.242 0.251 7.973 1 86.25 74 MET B N 1
ATOM 2263 C CA . MET B 1 74 ? 5.051 -1.144 7.586 1 86.25 74 MET B CA 1
ATOM 2264 C C . MET B 1 74 ? 5.102 -2.059 8.805 1 86.25 74 MET B C 1
ATOM 2266 O O . MET B 1 74 ? 4.398 -3.07 8.852 1 86.25 74 MET B O 1
ATOM 2270 N N . PHE B 1 75 ? 5.945 -1.674 9.781 1 86.06 75 PHE B N 1
ATOM 2271 C CA . PHE B 1 75 ? 6.246 -2.652 10.82 1 86.06 75 PHE B CA 1
ATOM 2272 C C . PHE B 1 75 ? 5.941 -2.088 12.195 1 86.06 75 PHE B C 1
ATOM 2274 O O . PHE B 1 75 ? 5.93 -2.826 13.188 1 86.06 75 PHE B O 1
ATOM 2281 N N . GLY B 1 76 ? 5.688 -0.861 12.227 1 86.62 76 GLY B N 1
ATOM 2282 C CA . GLY B 1 76 ? 5.461 -0.21 13.508 1 86.62 76 GLY B CA 1
ATOM 2283 C C . GLY B 1 76 ? 6.727 0.366 14.117 1 86.62 76 GLY B C 1
ATOM 2284 O O . GLY B 1 76 ? 7.828 -0.101 13.828 1 86.62 76 GLY B O 1
ATOM 2285 N N . LEU B 1 77 ? 6.43 1.354 14.875 1 82.56 77 LEU B N 1
ATOM 2286 C CA . LEU B 1 77 ? 7.52 1.986 15.617 1 82.56 77 LEU B CA 1
ATOM 2287 C C . LEU B 1 77 ? 8.016 1.077 16.734 1 82.56 77 LEU B C 1
ATOM 2289 O O . LEU B 1 77 ? 9.219 1.007 17 1 82.56 77 LEU B O 1
ATOM 2293 N N . ARG B 1 78 ? 7.09 0.466 17.422 1 80.69 78 ARG B N 1
ATOM 2294 C CA . ARG B 1 78 ? 7.371 -0.423 18.547 1 80.69 78 ARG B CA 1
ATOM 2295 C C . ARG B 1 78 ? 6.941 -1.853 18.234 1 80.69 78 ARG B C 1
ATOM 2297 O O . ARG B 1 78 ? 6.352 -2.529 19.078 1 80.69 78 ARG B O 1
ATOM 230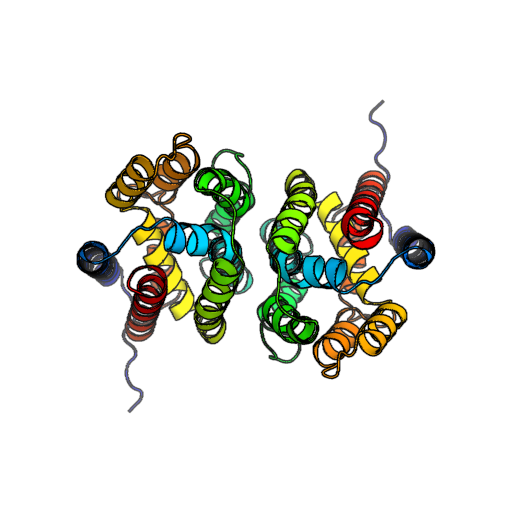4 N N . ASP B 1 79 ? 6.93 -2.252 17.109 1 79.38 79 ASP B N 1
ATOM 2305 C CA . ASP B 1 79 ? 6.605 -3.592 16.625 1 79.38 79 ASP B CA 1
ATOM 2306 C C . ASP B 1 79 ? 5.109 -3.871 16.75 1 79.38 79 ASP B C 1
ATOM 2308 O O . ASP B 1 79 ? 4.699 -5.016 16.953 1 79.38 79 ASP B O 1
ATOM 2312 N N . GLU B 1 80 ? 4.242 -2.82 16.734 1 82.19 80 GLU B N 1
ATOM 2313 C CA . GLU B 1 80 ? 2.797 -3.002 16.828 1 82.19 80 GLU B CA 1
ATOM 2314 C C . GLU B 1 80 ? 2.207 -3.494 15.508 1 82.19 80 GLU B C 1
ATOM 2316 O O . GLU B 1 80 ? 1.041 -3.889 15.453 1 82.19 80 GLU B O 1
ATOM 2321 N N . GLY B 1 81 ? 3.068 -3.479 14.492 1 82.69 81 GLY B N 1
ATOM 2322 C CA . GLY B 1 81 ? 2.609 -3.949 13.195 1 82.69 81 GLY B CA 1
ATOM 2323 C C . GLY B 1 81 ? 2.305 -2.822 12.227 1 82.69 81 GLY B C 1
ATOM 2324 O O . GLY B 1 81 ? 2.645 -1.666 12.484 1 82.69 81 GLY B O 1
ATOM 2325 N N . ASN B 1 82 ? 1.749 -3.232 11.133 1 86.19 82 ASN B N 1
ATOM 2326 C CA . ASN B 1 82 ? 1.463 -2.297 10.055 1 86.19 82 ASN B CA 1
ATOM 2327 C C . ASN B 1 82 ? 0.43 -1.254 10.469 1 86.19 82 ASN B C 1
ATOM 2329 O O . ASN B 1 82 ? -0.643 -1.601 10.969 1 86.19 82 ASN B O 1
ATOM 2333 N N . HIS B 1 83 ? 0.649 -0.027 10.172 1 85.25 83 HIS B N 1
ATOM 2334 C CA . HIS B 1 83 ? -0.194 1.068 10.633 1 85.25 83 HIS B CA 1
ATOM 2335 C C . HIS B 1 83 ? -1.557 1.042 9.945 1 85.25 83 HIS B C 1
ATOM 2337 O O . HIS B 1 83 ? -2.564 1.423 10.547 1 85.25 83 HIS B O 1
ATOM 2343 N N . SER B 1 84 ? -1.593 0.561 8.727 1 84.25 84 SER B N 1
ATOM 2344 C CA . SER B 1 84 ? -2.879 0.48 8.039 1 84.25 84 SER B CA 1
ATOM 2345 C C . SER B 1 84 ? -3.795 -0.544 8.703 1 84.25 84 SER B C 1
ATOM 2347 O O . SER B 1 84 ? -5.004 -0.331 8.805 1 84.25 84 SER B O 1
ATOM 2349 N N . ILE B 1 85 ? -3.217 -1.628 9.164 1 83.94 85 ILE B N 1
ATOM 2350 C CA . ILE B 1 85 ? -4.008 -2.65 9.836 1 83.94 85 ILE B CA 1
ATOM 2351 C C . ILE B 1 85 ? -4.449 -2.141 11.211 1 83.94 85 ILE B C 1
ATOM 2353 O O . ILE B 1 85 ? -5.594 -2.35 11.617 1 83.94 85 ILE B O 1
ATOM 2357 N N . LEU B 1 86 ? -3.58 -1.517 11.836 1 86.44 86 LEU B N 1
ATOM 2358 C CA . LEU B 1 86 ? -3.906 -0.916 13.125 1 86.44 86 LEU B CA 1
ATOM 2359 C C . LEU B 1 86 ? -5.047 0.088 12.984 1 86.44 86 LEU B C 1
ATOM 2361 O O . LEU B 1 86 ? -5.969 0.101 13.797 1 86.44 86 LEU B O 1
ATOM 2365 N N . CYS B 1 87 ? -4.945 0.943 11.969 1 87 87 CYS B N 1
ATOM 2366 C CA . CYS B 1 87 ? -5.992 1.922 11.695 1 87 87 CYS B CA 1
ATOM 2367 C C . CYS B 1 87 ? -7.336 1.236 11.469 1 87 87 CYS B C 1
ATOM 2369 O O . CYS B 1 87 ? -8.352 1.641 12.047 1 87 87 CYS B O 1
ATOM 2371 N N . LEU B 1 88 ? -7.328 0.237 10.695 1 83.94 88 LEU B N 1
ATOM 2372 C CA . LEU B 1 88 ? -8.547 -0.5 10.383 1 83.94 88 LEU B CA 1
ATOM 2373 C C . LEU B 1 88 ? -9.164 -1.088 11.648 1 83.94 88 LEU B C 1
ATOM 2375 O O . LEU B 1 88 ? -10.367 -0.972 11.867 1 83.94 88 LEU B O 1
ATOM 2379 N N . ASP B 1 89 ? -8.391 -1.677 12.477 1 84.94 89 ASP B N 1
ATOM 2380 C CA . ASP B 1 89 ? -8.867 -2.268 13.727 1 84.94 89 ASP B CA 1
ATOM 2381 C C . ASP B 1 89 ? -9.43 -1.199 14.656 1 84.94 89 ASP B C 1
ATOM 2383 O O . ASP B 1 89 ? -10.508 -1.373 15.227 1 84.94 89 ASP B O 1
ATOM 2387 N N . TYR B 1 90 ? -8.711 -0.148 14.727 1 86.75 90 TYR B N 1
ATOM 2388 C CA . TYR B 1 90 ? -9.094 0.961 15.594 1 86.75 90 TYR B CA 1
ATOM 2389 C C . TYR B 1 90 ? -10.43 1.554 15.156 1 86.75 90 TYR B C 1
ATOM 2391 O O . TYR B 1 90 ? -11.336 1.727 15.969 1 86.75 90 TYR B O 1
ATOM 2399 N N . PHE B 1 91 ? -10.688 1.799 13.898 1 88.06 91 PHE B N 1
ATOM 2400 C CA . PHE B 1 91 ? -11.867 2.508 13.414 1 88.06 91 PHE B CA 1
ATOM 2401 C C . PHE B 1 91 ? -13.031 1.546 13.211 1 88.06 91 PHE B C 1
ATOM 2403 O O . PHE B 1 91 ? -14.164 1.974 12.977 1 88.06 91 PHE B O 1
ATOM 2410 N N . SER B 1 92 ? -12.75 0.304 13.281 1 86.19 92 SER B N 1
ATOM 2411 C CA . SER B 1 92 ? -13.82 -0.683 13.234 1 86.19 92 SER B CA 1
ATOM 2412 C C . SER B 1 92 ? -14.766 -0.532 14.422 1 86.19 92 SER B C 1
ATOM 2414 O O . SER B 1 92 ? -15.914 -0.979 14.375 1 86.19 92 SER B O 1
ATOM 2416 N N . GLN B 1 93 ? -14.305 0.149 15.438 1 89.88 93 GLN B N 1
ATOM 2417 C CA . GLN B 1 93 ? -15.133 0.438 16.609 1 89.88 93 GLN B CA 1
ATOM 2418 C C . GLN B 1 93 ? -16.297 1.359 16.234 1 89.88 93 GLN B C 1
ATOM 2420 O O . GLN B 1 93 ? -17.281 1.454 16.984 1 89.88 93 GLN B O 1
ATOM 2425 N N . LEU B 1 94 ? -16.188 2.078 15.156 1 91.5 94 LEU B N 1
ATOM 2426 C CA . LEU B 1 94 ? -17.203 3.037 14.734 1 91.5 94 LEU B CA 1
ATOM 2427 C C . LEU B 1 94 ? -18.312 2.346 13.945 1 91.5 94 LEU B C 1
ATOM 2429 O O . LEU B 1 94 ? -19.266 2.992 13.516 1 91.5 94 LEU B O 1
ATOM 2433 N N . GLY B 1 95 ? -18.156 1.077 13.703 1 87.88 95 GLY B N 1
ATOM 2434 C CA . GLY B 1 95 ? -19.172 0.322 12.984 1 87.88 95 GLY B CA 1
ATOM 2435 C C . GLY B 1 95 ? -18.656 -0.305 11.703 1 87.88 95 GLY B C 1
ATOM 2436 O O . GLY B 1 95 ? -17.453 -0.267 11.43 1 87.88 95 GLY B O 1
ATOM 2437 N N . GLU B 1 96 ? -19.625 -0.773 11.055 1 83.88 96 GLU B N 1
ATOM 2438 C CA . GLU B 1 96 ? -19.281 -1.501 9.836 1 83.88 96 GLU B CA 1
ATOM 2439 C C . GLU B 1 96 ? -18.859 -0.546 8.719 1 83.88 96 GLU B C 1
ATOM 2441 O O . GLU B 1 96 ? -19.453 0.524 8.555 1 83.88 96 GLU B O 1
ATOM 2446 N N . PHE B 1 97 ? -17.859 -0.978 7.992 1 79.44 97 PHE B N 1
ATOM 2447 C CA . PHE B 1 97 ? -17.469 -0.232 6.805 1 79.44 97 PHE B CA 1
ATOM 2448 C C . PHE B 1 97 ? -18.484 -0.418 5.688 1 79.44 97 PHE B C 1
ATOM 2450 O O . PHE B 1 97 ? -18.922 -1.539 5.422 1 79.44 97 PHE B O 1
ATOM 2457 N N . LYS B 1 98 ? -18.812 0.711 5.074 1 82.69 98 LYS B N 1
ATOM 2458 C CA . LYS B 1 98 ? -19.812 0.689 4.016 1 82.69 98 LYS B CA 1
ATOM 2459 C C . LYS B 1 98 ? -19.188 0.933 2.65 1 82.69 98 LYS B C 1
ATOM 2461 O O . LYS B 1 98 ? -18.062 1.445 2.561 1 82.69 98 LYS B O 1
ATOM 2466 N N . LEU B 1 99 ? -19.922 0.617 1.606 1 78.31 99 LEU B N 1
ATOM 2467 C CA . LEU B 1 99 ? -19.453 0.684 0.229 1 78.31 99 LEU B CA 1
ATOM 2468 C C . LEU B 1 99 ? -19.078 2.113 -0.147 1 78.31 99 LEU B C 1
ATOM 2470 O O . LEU B 1 99 ? -18.062 2.336 -0.823 1 78.31 99 LEU B O 1
ATOM 2474 N N . HIS B 1 100 ? -19.859 2.973 0.304 1 84.75 100 HIS B N 1
ATOM 2475 C CA . HIS B 1 100 ? -19.594 4.344 -0.125 1 84.75 100 HIS B CA 1
ATOM 2476 C C . HIS B 1 100 ? -18.328 4.891 0.503 1 84.75 100 HIS B C 1
ATOM 2478 O O . HIS B 1 100 ? -17.672 5.777 -0.064 1 84.75 100 HIS B O 1
ATOM 2484 N N . HIS B 1 101 ? -17.859 4.434 1.69 1 83.69 101 HIS B N 1
ATOM 2485 C CA . HIS B 1 101 ? -16.562 4.832 2.256 1 83.69 101 HIS B CA 1
ATOM 2486 C C . HIS B 1 101 ? -15.422 4.477 1.318 1 83.69 101 HIS B C 1
ATOM 2488 O O . HIS B 1 101 ? -14.516 5.289 1.103 1 83.69 101 HIS B O 1
ATOM 2494 N N . TYR B 1 102 ? -15.555 3.428 0.789 1 76.5 102 TYR B N 1
ATOM 2495 C CA . TYR B 1 102 ? -14.531 2.932 -0.125 1 76.5 102 TYR B CA 1
ATOM 2496 C C . TYR B 1 102 ? -14.523 3.738 -1.417 1 76.5 102 TYR B C 1
ATOM 2498 O O . TYR B 1 102 ? -13.461 4.184 -1.866 1 76.5 102 TYR B O 1
ATOM 2506 N N . ALA B 1 103 ? -15.664 3.824 -2.006 1 78 103 ALA B N 1
ATOM 2507 C CA . ALA B 1 103 ? -15.773 4.582 -3.25 1 78 103 ALA B CA 1
ATOM 2508 C C . ALA B 1 103 ? -15.219 5.996 -3.076 1 78 103 ALA B C 1
ATOM 2510 O O . ALA B 1 103 ? -14.461 6.48 -3.918 1 78 103 ALA B O 1
ATOM 2511 N N . ASN B 1 104 ? -15.578 6.527 -2.021 1 83.88 104 ASN B N 1
ATOM 2512 C CA . ASN B 1 104 ? -15.094 7.867 -1.712 1 83.88 104 ASN B CA 1
ATOM 2513 C C . ASN B 1 104 ? -13.578 7.895 -1.538 1 83.88 104 ASN B C 1
ATOM 2515 O O . ASN B 1 104 ? -12.898 8.758 -2.1 1 83.88 104 ASN B O 1
ATOM 2519 N N . GLY B 1 105 ? -13.109 6.902 -0.742 1 85.44 105 GLY B N 1
ATOM 2520 C CA . GLY B 1 105 ? -11.68 6.84 -0.492 1 85.44 105 GLY B CA 1
ATOM 2521 C C . GLY B 1 105 ? -10.859 6.672 -1.757 1 85.44 105 GLY B C 1
ATOM 2522 O O . GLY B 1 105 ? -9.844 7.344 -1.939 1 85.44 105 GLY B O 1
ATOM 2523 N N . TYR B 1 106 ? -11.305 5.918 -2.639 1 78.38 106 TYR B N 1
ATOM 2524 C CA . TYR B 1 106 ? -10.594 5.664 -3.887 1 78.38 106 TYR B CA 1
ATOM 2525 C C . TYR B 1 106 ? -10.57 6.91 -4.766 1 78.38 106 TYR B C 1
ATOM 2527 O O . TYR B 1 106 ? -9.539 7.238 -5.352 1 78.38 106 TYR B O 1
ATOM 2535 N N . LYS B 1 107 ? -11.672 7.48 -4.848 1 83.75 107 LYS B N 1
ATOM 2536 C CA . LYS B 1 107 ? -11.727 8.719 -5.621 1 83.75 107 LYS B CA 1
ATOM 2537 C C . LYS B 1 107 ? -10.734 9.742 -5.086 1 83.75 107 LYS B C 1
ATOM 2539 O O . LYS B 1 107 ? -10.008 10.375 -5.859 1 83.75 107 LYS B O 1
ATOM 2544 N N . ILE B 1 108 ? -10.688 9.781 -3.834 1 87.19 108 ILE B N 1
ATOM 2545 C CA . ILE B 1 108 ? -9.82 10.758 -3.186 1 87.19 108 ILE B CA 1
ATOM 2546 C C . ILE B 1 108 ? -8.359 10.359 -3.387 1 87.19 108 ILE B C 1
ATOM 2548 O O . ILE B 1 108 ? -7.523 11.195 -3.736 1 87.19 108 ILE B O 1
ATOM 2552 N N . ALA B 1 109 ? -8.125 9.07 -3.23 1 86.75 109 ALA B N 1
ATOM 2553 C CA . ALA B 1 109 ? -6.75 8.594 -3.348 1 86.75 109 ALA B CA 1
ATOM 2554 C C . ALA B 1 109 ? -6.23 8.766 -4.773 1 86.75 109 ALA B C 1
ATOM 2556 O O . ALA B 1 109 ? -5.039 9 -4.98 1 86.75 109 ALA B O 1
ATOM 2557 N N . LYS B 1 110 ? -7.062 8.609 -5.762 1 85.19 110 LYS B N 1
ATOM 2558 C CA . LYS B 1 110 ? -6.699 8.703 -7.172 1 85.19 110 LYS B CA 1
ATOM 2559 C C . LYS B 1 110 ? -6.043 10.047 -7.477 1 85.19 110 LYS B C 1
ATOM 2561 O O . LYS B 1 110 ? -5.125 10.125 -8.297 1 85.19 110 LYS B O 1
ATOM 2566 N N . GLN B 1 111 ? -6.477 11.031 -6.824 1 85.81 111 GLN B N 1
ATOM 2567 C CA . GLN B 1 111 ? -5.926 12.359 -7.051 1 85.81 111 GLN B CA 1
ATOM 2568 C C . GLN B 1 111 ? -4.449 12.414 -6.676 1 85.81 111 GLN B C 1
ATOM 2570 O O . GLN B 1 111 ? -3.664 13.117 -7.32 1 85.81 111 GLN B O 1
ATOM 2575 N N . VAL B 1 112 ? -4.094 11.68 -5.641 1 88.94 112 VAL B N 1
ATOM 2576 C CA . VAL B 1 112 ? -2.697 11.641 -5.219 1 88.94 112 VAL B CA 1
ATOM 2577 C C . VAL B 1 112 ? -1.871 10.844 -6.227 1 88.94 112 VAL B C 1
ATOM 2579 O O . VAL B 1 112 ? -0.793 11.281 -6.637 1 88.94 112 VAL B O 1
ATOM 2582 N N . TYR B 1 113 ? -2.4 9.828 -6.715 1 83.81 113 TYR B N 1
ATOM 2583 C CA . TYR B 1 113 ? -1.701 8.961 -7.652 1 83.81 113 TYR B CA 1
ATOM 2584 C C . TYR B 1 113 ? -1.387 9.695 -8.953 1 83.81 113 TYR B C 1
ATOM 2586 O O . TYR B 1 113 ? -0.354 9.453 -9.578 1 83.81 113 TYR B O 1
ATOM 2594 N N . GLN B 1 114 ? -2.162 10.625 -9.297 1 83.12 114 GLN B N 1
ATOM 2595 C CA . GLN B 1 114 ? -1.971 11.398 -10.523 1 83.12 114 GLN B CA 1
ATOM 2596 C C . GLN B 1 114 ? -0.728 12.281 -10.43 1 83.12 114 GLN B C 1
ATOM 2598 O O . GLN B 1 114 ? -0.203 12.734 -11.445 1 83.12 114 GLN B O 1
ATOM 2603 N N . ASN B 1 115 ? -0.237 12.453 -9.258 1 83.19 115 ASN B N 1
ATOM 2604 C CA . ASN B 1 115 ? 0.934 13.297 -9.039 1 83.19 115 ASN B CA 1
ATOM 2605 C C . ASN B 1 115 ? 2.172 12.461 -8.719 1 83.19 115 ASN B C 1
ATOM 2607 O O . ASN B 1 115 ? 3.234 13.008 -8.422 1 83.19 115 ASN B O 1
ATOM 2611 N N . LEU B 1 116 ? 2.072 11.18 -8.75 1 82.44 116 LEU B N 1
ATOM 2612 C CA . LEU B 1 116 ? 3.156 10.312 -8.297 1 82.44 116 LEU B CA 1
ATOM 2613 C C . LEU B 1 116 ? 4.426 10.562 -9.102 1 82.44 116 LEU B C 1
ATOM 2615 O O . LEU B 1 116 ? 5.531 10.273 -8.641 1 82.44 116 LEU B O 1
ATOM 2619 N N . LYS B 1 117 ? 4.293 11.156 -10.297 1 84.06 117 LYS B N 1
ATOM 2620 C CA . LYS B 1 117 ? 5.465 11.445 -11.117 1 84.06 117 LYS B CA 1
ATOM 2621 C C . LYS B 1 117 ? 6.094 12.789 -10.734 1 84.06 117 LYS B C 1
ATOM 2623 O O . LYS B 1 117 ? 7.059 13.227 -11.352 1 84.06 117 LYS B O 1
ATOM 2628 N N . LYS B 1 118 ? 5.57 13.445 -9.781 1 91.06 118 LYS B N 1
ATOM 2629 C CA . LYS B 1 118 ? 6.105 14.656 -9.172 1 91.06 118 LYS B CA 1
ATOM 2630 C C . LYS B 1 118 ? 6.469 14.43 -7.711 1 91.06 118 LYS B C 1
ATOM 2632 O O . LYS B 1 118 ? 5.785 14.922 -6.809 1 91.06 118 LYS B O 1
ATOM 2637 N N . PRO B 1 119 ? 7.602 13.852 -7.496 1 92.25 119 PRO B N 1
ATOM 2638 C CA . PRO B 1 119 ? 7.906 13.312 -6.168 1 92.25 119 PRO B CA 1
ATOM 2639 C C . PRO B 1 119 ? 7.988 14.398 -5.098 1 92.25 119 PRO B C 1
ATOM 2641 O O . PRO B 1 119 ? 7.605 14.172 -3.947 1 92.25 119 PRO B O 1
ATOM 2644 N N . MET B 1 120 ? 8.422 15.578 -5.457 1 94.81 120 MET B N 1
ATOM 2645 C CA . MET B 1 120 ? 8.531 16.625 -4.445 1 94.81 120 MET B CA 1
ATOM 2646 C C . MET B 1 120 ? 7.148 17.125 -4.039 1 94.81 120 MET B C 1
ATOM 2648 O O . MET B 1 120 ? 6.949 17.562 -2.9 1 94.81 120 MET B O 1
ATOM 2652 N N . VAL B 1 121 ? 6.262 17.031 -4.969 1 95.25 121 VAL B N 1
ATOM 2653 C CA . VAL B 1 121 ? 4.883 17.375 -4.645 1 95.25 121 VAL B CA 1
ATOM 2654 C C . VAL B 1 121 ? 4.309 16.328 -3.678 1 95.25 121 VAL B C 1
ATOM 2656 O O . VAL B 1 121 ? 3.705 16.688 -2.662 1 95.25 121 VAL B O 1
ATOM 2659 N N . ILE B 1 122 ? 4.57 15.086 -3.959 1 95.5 122 ILE B N 1
ATOM 2660 C CA . ILE B 1 122 ? 4.07 14 -3.119 1 95.5 122 ILE B CA 1
ATOM 2661 C C . ILE B 1 122 ? 4.742 14.062 -1.748 1 95.5 122 ILE B C 1
ATOM 2663 O O . ILE B 1 122 ? 4.082 13.883 -0.721 1 95.5 122 ILE B O 1
ATOM 2667 N N . LEU B 1 123 ? 6.023 14.352 -1.793 1 95.75 123 LEU B N 1
ATOM 2668 C CA . LEU B 1 123 ? 6.73 14.492 -0.524 1 95.75 123 LEU B CA 1
ATOM 2669 C C . LEU B 1 123 ? 6.117 15.602 0.321 1 95.75 123 LEU B C 1
ATOM 2671 O O . LEU B 1 123 ? 5.871 15.422 1.515 1 95.75 123 LEU B O 1
ATOM 2675 N N . SER B 1 124 ? 5.855 16.688 -0.271 1 96.69 124 SER B N 1
ATOM 2676 C CA . SER B 1 124 ? 5.242 17.812 0.436 1 96.69 124 SER B CA 1
ATOM 2677 C C . SER B 1 124 ? 3.85 17.453 0.947 1 96.69 124 SER B C 1
ATOM 2679 O O . SER B 1 124 ? 3.479 17.812 2.062 1 96.69 124 SER B O 1
ATOM 2681 N N . PHE B 1 125 ? 3.143 16.766 0.178 1 97.12 125 PHE B N 1
ATOM 2682 C CA . PHE B 1 125 ? 1.841 16.25 0.577 1 97.12 125 PHE B CA 1
ATOM 2683 C C . PHE B 1 125 ? 1.968 15.359 1.806 1 97.12 125 PHE B C 1
ATOM 2685 O O . PHE B 1 125 ? 1.21 15.508 2.768 1 97.12 125 PHE B O 1
ATOM 2692 N N . LEU B 1 126 ? 2.871 14.484 1.811 1 95.75 126 LEU B N 1
ATOM 2693 C CA . LEU B 1 126 ? 3.082 13.555 2.918 1 95.75 126 LEU B CA 1
ATOM 2694 C C . LEU B 1 126 ? 3.502 14.305 4.18 1 95.75 126 LEU B C 1
ATOM 2696 O O . LEU B 1 126 ? 3.023 14 5.273 1 95.75 126 LEU B O 1
ATOM 2700 N N . ILE B 1 127 ? 4.383 15.273 4.035 1 95.88 127 ILE B N 1
ATOM 2701 C CA . ILE B 1 127 ? 4.805 16.094 5.168 1 95.88 127 ILE B CA 1
ATOM 2702 C C . ILE B 1 127 ? 3.588 16.781 5.789 1 95.88 127 ILE B C 1
ATOM 2704 O O . ILE B 1 127 ? 3.408 16.75 7.008 1 95.88 127 ILE B O 1
ATOM 2708 N N . ALA B 1 128 ? 2.797 17.359 4.949 1 96.19 128 ALA B N 1
ATOM 2709 C CA . ALA B 1 128 ? 1.59 18.016 5.438 1 96.19 128 ALA B CA 1
ATOM 2710 C C . ALA B 1 128 ? 0.683 17.031 6.176 1 96.19 128 ALA B C 1
ATOM 2712 O O . ALA B 1 128 ? 0.089 17.375 7.199 1 96.19 128 ALA B O 1
ATOM 2713 N N . ASN B 1 129 ? 0.58 15.844 5.707 1 94.06 129 ASN B N 1
ATOM 2714 C CA . ASN B 1 129 ? -0.232 14.82 6.344 1 94.06 129 ASN B CA 1
ATOM 2715 C C . ASN B 1 129 ? 0.304 14.461 7.727 1 94.06 129 ASN B C 1
ATOM 2717 O O . ASN B 1 129 ? -0.466 14.328 8.68 1 94.06 129 ASN B O 1
ATOM 2721 N N . GLU B 1 130 ? 1.563 14.289 7.777 1 92.75 130 GLU B N 1
ATOM 2722 C CA . GLU B 1 130 ? 2.189 13.953 9.055 1 92.75 130 GLU B CA 1
ATOM 2723 C C . GLU B 1 130 ? 2.02 15.078 10.07 1 92.75 130 GLU B C 1
ATOM 2725 O O . GLU B 1 130 ? 1.727 14.828 11.242 1 92.75 130 GLU B O 1
ATOM 2730 N N . LEU B 1 131 ? 2.184 16.297 9.594 1 93.31 131 LEU B N 1
ATOM 2731 C CA . LEU B 1 131 ? 1.974 17.438 10.461 1 93.31 131 LEU B CA 1
ATOM 2732 C C . LEU B 1 131 ? 0.528 17.5 10.945 1 93.31 131 LEU B C 1
ATOM 2734 O O . LEU B 1 131 ? 0.271 17.812 12.117 1 93.31 131 LEU B O 1
ATOM 2738 N N . ASN B 1 132 ? -0.314 17.234 10.016 1 92.44 132 ASN B N 1
ATOM 2739 C CA . ASN B 1 132 ? -1.733 17.203 10.352 1 92.44 132 ASN B CA 1
ATOM 2740 C C . ASN B 1 132 ? -2.031 16.172 11.445 1 92.44 132 ASN B C 1
ATOM 2742 O O . ASN B 1 132 ? -2.795 16.453 12.367 1 92.44 132 ASN B O 1
ATOM 2746 N N . SER B 1 133 ? -1.485 15.008 11.25 1 85.31 133 SER B N 1
ATOM 2747 C CA . SER B 1 133 ? -1.663 13.93 12.211 1 85.31 133 SER B CA 1
ATOM 2748 C C . SER B 1 133 ? -1.08 14.289 13.578 1 85.31 133 SER B C 1
ATOM 2750 O O . SER B 1 133 ? -1.555 13.812 14.609 1 85.31 133 SER B O 1
ATOM 2752 N N . GLY B 1 134 ? -0.125 15.141 13.602 1 77.12 134 GLY B N 1
ATOM 2753 C CA . GLY B 1 134 ? 0.525 15.578 14.828 1 77.12 134 GLY B CA 1
ATOM 2754 C C . GLY B 1 134 ? -0.303 16.562 15.625 1 77.12 134 GLY B C 1
ATOM 2755 O O . GLY B 1 134 ? -0.043 16.797 16.812 1 77.12 134 GLY B O 1
ATOM 2756 N N . VAL B 1 135 ? -1.191 17.188 14.859 1 70.81 135 VAL B N 1
ATOM 2757 C CA . VAL B 1 135 ? -2.115 18.062 15.57 1 70.81 135 VAL B CA 1
ATOM 2758 C C . VAL B 1 135 ? -3.334 17.281 16.031 1 70.81 135 VAL B C 1
ATOM 2760 O O . VAL B 1 135 ? -4.398 17.344 15.414 1 70.81 135 VAL B O 1
ATOM 2763 N N . VAL B 1 136 ? -3.248 16.328 16.875 1 64.81 136 VAL B N 1
ATOM 2764 C CA . VAL B 1 136 ? -4.066 15.156 17.188 1 64.81 136 VAL B CA 1
ATOM 2765 C C . VAL B 1 136 ? -5.176 15.547 18.172 1 64.81 136 VAL B C 1
ATOM 2767 O O . VAL B 1 136 ? -6.223 14.898 18.219 1 64.81 136 VAL B O 1
ATOM 2770 N N . GLU B 1 137 ? -5.109 16.641 18.75 1 68.94 137 GLU B N 1
ATOM 2771 C CA . GLU B 1 137 ? -6.055 16.891 19.828 1 68.94 137 GLU B CA 1
ATOM 2772 C C . GLU B 1 137 ? -7.488 16.938 19.312 1 68.94 137 GLU B C 1
ATOM 2774 O O . GLU B 1 137 ? -8.391 16.375 19.938 1 68.94 137 GLU B O 1
ATOM 2779 N N . ASP B 1 138 ? -7.691 17.453 18.266 1 78.38 138 ASP B N 1
ATOM 2780 C CA . ASP B 1 138 ? -9.055 17.531 17.75 1 78.38 138 ASP B CA 1
ATOM 2781 C C . ASP B 1 138 ? -9.555 16.156 17.297 1 78.38 138 ASP B C 1
ATOM 2783 O O . ASP B 1 138 ? -10.703 15.805 17.562 1 78.38 138 ASP B O 1
ATOM 2787 N N . LEU B 1 139 ? -8.648 15.43 16.75 1 79.19 139 LEU B N 1
ATOM 2788 C CA . LEU B 1 139 ? -9.008 14.094 16.297 1 79.19 139 LEU B CA 1
ATOM 2789 C C . LEU B 1 139 ? -9.312 13.172 17.469 1 79.19 139 LEU B C 1
ATOM 2791 O O . LEU B 1 139 ? -10.305 12.438 17.453 1 79.19 139 LEU B O 1
ATOM 2795 N N . GLU B 1 140 ? -8.484 13.234 18.469 1 83.25 140 GLU B N 1
ATOM 2796 C CA . GLU B 1 140 ? -8.688 12.422 19.672 1 83.25 140 GLU B CA 1
ATOM 2797 C C . GLU B 1 140 ? -10.039 12.734 20.312 1 83.25 140 GLU B C 1
ATOM 2799 O O . GLU B 1 140 ? -10.781 11.82 20.688 1 83.25 140 GLU B O 1
ATOM 2804 N N . ASN B 1 141 ? -10.227 13.961 20.406 1 87.75 141 ASN B N 1
ATOM 2805 C CA . ASN B 1 141 ? -11.508 14.383 20.969 1 87.75 141 ASN B CA 1
ATOM 2806 C C . ASN B 1 141 ? -12.68 13.898 20.109 1 87.75 141 ASN B C 1
ATOM 2808 O O . ASN B 1 141 ? -13.68 13.406 20.641 1 87.75 141 ASN B O 1
ATOM 2812 N N . ALA B 1 142 ? -12.516 14.102 18.844 1 85.88 142 ALA B N 1
ATOM 2813 C CA . ALA B 1 142 ? -13.578 13.672 17.938 1 85.88 142 ALA B CA 1
ATOM 2814 C C . ALA B 1 142 ? -13.844 12.172 18.094 1 85.88 142 ALA B C 1
ATOM 2816 O O . ALA B 1 142 ? -15 11.75 18.172 1 85.88 142 ALA B O 1
ATOM 2817 N N . LEU B 1 143 ? -12.867 11.406 18.203 1 86.94 143 LEU B N 1
ATOM 2818 C CA . LEU B 1 143 ? -13.008 9.961 18.312 1 86.94 143 LEU B CA 1
ATOM 2819 C C . LEU B 1 143 ? -13.617 9.57 19.656 1 86.94 143 LEU B C 1
ATOM 2821 O O . LEU B 1 143 ? -14.453 8.672 19.734 1 86.94 143 LEU B O 1
ATOM 2825 N N . SER B 1 144 ? -13.211 10.258 20.625 1 88.56 144 SER B N 1
ATOM 2826 C CA . SER B 1 144 ? -13.797 10.023 21.953 1 88.56 144 SER B CA 1
ATOM 2827 C C . SER B 1 144 ? -15.297 10.289 21.938 1 88.56 144 SER B C 1
ATOM 2829 O O . SER B 1 144 ? -16.078 9.492 22.469 1 88.56 144 SER B O 1
ATOM 2831 N N . VAL B 1 145 ? -15.641 11.305 21.344 1 91.38 145 VAL B N 1
ATOM 2832 C CA . VAL B 1 145 ? -17.047 11.68 21.25 1 91.38 145 VAL B CA 1
ATOM 2833 C C . VAL B 1 145 ? -17.812 10.641 20.453 1 91.38 145 VAL B C 1
ATOM 2835 O O . VAL B 1 145 ? -18.969 10.344 20.734 1 91.38 145 VAL B O 1
ATOM 2838 N N . LEU B 1 146 ? -17.188 10.086 19.484 1 91.69 146 LEU B N 1
ATOM 2839 C CA . LEU B 1 146 ? -17.828 9.102 18.609 1 91.69 146 LEU B CA 1
ATOM 2840 C C . LEU B 1 146 ? -17.859 7.73 19.281 1 91.69 146 LEU B C 1
ATOM 2842 O O . LEU B 1 146 ? -18.422 6.781 18.719 1 91.69 146 LEU B O 1
ATOM 2846 N N . GLY B 1 147 ? -17.156 7.602 20.438 1 88.81 147 GLY B N 1
ATOM 2847 C CA . GLY B 1 147 ? -17.297 6.383 21.219 1 88.81 147 GLY B CA 1
ATOM 2848 C C . GLY B 1 147 ? -16.125 5.434 21.062 1 88.81 147 GLY B C 1
ATOM 2849 O O . GLY B 1 147 ? -16.219 4.258 21.422 1 88.81 147 GLY B O 1
ATOM 2850 N N . VAL B 1 148 ? -15.148 5.898 20.453 1 88.81 148 VAL B N 1
ATOM 2851 C CA . VAL B 1 148 ? -13.961 5.062 20.344 1 88.81 148 VAL B CA 1
ATOM 2852 C C . VAL B 1 148 ? -13.305 4.941 21.719 1 88.81 148 VAL B C 1
ATOM 2854 O O . VAL B 1 148 ? -13.047 5.945 22.391 1 88.81 148 VAL B O 1
ATOM 2857 N N . LYS B 1 149 ? -12.977 3.695 22.125 1 90.44 149 LYS B N 1
ATOM 2858 C CA . LYS B 1 149 ? -12.422 3.453 23.453 1 90.44 149 LYS B CA 1
ATOM 2859 C C . LYS B 1 149 ? -10.938 3.1 23.375 1 90.44 149 LYS B C 1
ATOM 2861 O O . LYS B 1 149 ? -10.148 3.557 24.203 1 90.44 149 LYS B O 1
ATOM 2866 N N . ASP B 1 150 ? -10.609 2.242 22.422 1 87.81 150 ASP B N 1
ATOM 2867 C CA . ASP B 1 150 ? -9.203 1.914 22.219 1 87.81 150 ASP B CA 1
ATOM 2868 C C . ASP B 1 150 ? -8.445 3.096 21.625 1 87.81 150 ASP B C 1
ATOM 2870 O O . ASP B 1 150 ? -8.766 3.553 20.516 1 87.81 150 ASP B O 1
ATOM 2874 N N . THR B 1 151 ? -7.469 3.545 22.312 1 85.38 151 THR B N 1
ATOM 2875 C CA . THR B 1 151 ? -6.773 4.754 21.891 1 85.38 151 THR B CA 1
ATOM 2876 C C . THR B 1 151 ? -5.398 4.414 21.312 1 85.38 151 THR B C 1
ATOM 2878 O O . THR B 1 151 ? -4.605 5.312 21.016 1 85.38 151 THR B O 1
ATOM 2881 N N . THR B 1 152 ? -5.164 3.135 21.078 1 85.06 152 THR B N 1
ATOM 2882 C CA . THR B 1 152 ? -3.836 2.68 20.688 1 85.06 152 THR B CA 1
ATOM 2883 C C . THR B 1 152 ? -3.381 3.371 19.406 1 85.06 152 THR B C 1
ATOM 2885 O O . THR B 1 152 ? -2.24 3.826 19.312 1 85.06 152 THR B O 1
ATOM 2888 N N . TYR B 1 153 ? -4.258 3.422 18.453 1 84.94 153 TYR B N 1
ATOM 2889 C CA . TYR B 1 153 ? -3.92 4.051 17.188 1 84.94 153 TYR B CA 1
ATOM 2890 C C . TYR B 1 153 ? -3.516 5.508 17.391 1 84.94 153 TYR B C 1
ATOM 2892 O O . TYR B 1 153 ? -2.525 5.969 16.812 1 84.94 153 TYR B O 1
ATOM 2900 N N . VAL B 1 154 ? -4.188 6.223 18.234 1 85.69 154 VAL B N 1
ATOM 2901 C CA . VAL B 1 154 ? -3.91 7.629 18.5 1 85.69 154 VAL B CA 1
ATOM 2902 C C . VAL B 1 154 ? -2.588 7.762 19.25 1 85.69 154 VAL B C 1
ATOM 2904 O O . VAL B 1 154 ? -1.775 8.641 18.938 1 85.69 154 VAL B O 1
ATOM 2907 N N . ASP B 1 155 ? -2.338 6.906 20.141 1 86.94 155 ASP B N 1
ATOM 2908 C CA . ASP B 1 155 ? -1.117 6.941 20.938 1 86.94 155 ASP B CA 1
ATOM 2909 C C . ASP B 1 155 ? 0.117 6.73 20.062 1 86.94 155 ASP B C 1
ATOM 2911 O O . ASP B 1 155 ? 1.117 7.434 20.203 1 86.94 155 ASP B O 1
ATOM 2915 N N . VAL B 1 156 ? 0.03 5.805 19.188 1 85.88 156 VAL B N 1
ATOM 2916 C CA . VAL B 1 156 ? 1.127 5.512 18.266 1 85.88 156 VAL B CA 1
ATOM 2917 C C . VAL B 1 156 ? 1.408 6.73 17.391 1 85.88 156 VAL B C 1
ATOM 2919 O O . VAL B 1 156 ? 2.562 7.125 17.219 1 85.88 156 VAL B O 1
ATOM 2922 N N . HIS B 1 157 ? 0.426 7.41 16.906 1 86.38 157 HIS B N 1
ATOM 2923 C CA . HIS B 1 157 ? 0.604 8.516 15.977 1 86.38 157 HIS B CA 1
ATOM 2924 C C . HIS B 1 157 ? 1.041 9.789 16.703 1 86.38 157 HIS B C 1
ATOM 2926 O O . HIS B 1 157 ? 1.759 10.617 16.141 1 86.38 157 HIS B O 1
ATOM 2932 N N . LYS B 1 158 ? 0.639 9.945 17.938 1 86.06 158 LYS B N 1
ATOM 2933 C CA . LYS B 1 158 ? 1.127 11.062 18.734 1 86.06 158 LYS B CA 1
ATOM 2934 C C . LYS B 1 158 ? 2.645 11.008 18.891 1 86.06 158 LYS B C 1
ATOM 2936 O O . LYS B 1 158 ? 3.309 12.047 18.891 1 86.06 158 LYS B O 1
ATOM 2941 N N . GLU B 1 159 ? 3.084 9.883 18.984 1 87.31 159 GLU B N 1
ATOM 2942 C CA . GLU B 1 159 ? 4.527 9.703 19.109 1 87.31 159 GLU B CA 1
ATOM 2943 C C . GLU B 1 159 ? 5.223 9.82 17.766 1 87.31 159 GLU B C 1
ATOM 2945 O O . GLU B 1 159 ? 6.152 10.609 17.594 1 87.31 159 GLU B O 1
ATOM 2950 N N . ALA B 1 160 ? 4.762 9.133 16.734 1 89.12 160 ALA B N 1
ATOM 2951 C CA . ALA B 1 160 ? 5.402 9.055 15.414 1 89.12 160 ALA B CA 1
ATOM 2952 C C . ALA B 1 160 ? 5.324 10.391 14.688 1 89.12 160 ALA B C 1
ATOM 2954 O O . ALA B 1 160 ? 6.277 10.797 14.016 1 89.12 160 ALA B O 1
ATOM 2955 N N . ASP B 1 161 ? 4.18 11.125 14.93 1 90.56 161 ASP B N 1
ATOM 2956 C CA . ASP B 1 161 ? 3.928 12.336 14.148 1 90.56 161 ASP B CA 1
ATOM 2957 C C . ASP B 1 161 ? 4.078 13.586 15.016 1 90.56 161 ASP B C 1
ATOM 2959 O O . ASP B 1 161 ? 3.406 14.594 14.781 1 90.56 161 ASP B O 1
ATOM 2963 N N . SER B 1 162 ? 4.883 13.445 16.062 1 90.88 162 SER B N 1
ATOM 2964 C CA . SER B 1 162 ? 5.121 14.578 16.953 1 90.88 162 SER B CA 1
ATOM 2965 C C . SER B 1 162 ? 5.723 15.758 16.188 1 90.88 162 SER B C 1
ATOM 2967 O O . SER B 1 162 ? 6.75 15.617 15.531 1 90.88 162 SER B O 1
ATOM 2969 N N . ILE B 1 163 ? 5.16 16.906 16.359 1 92.12 163 ILE B N 1
ATOM 2970 C CA . ILE B 1 163 ? 5.656 18.078 15.656 1 92.12 163 ILE B CA 1
ATOM 2971 C C . ILE B 1 163 ? 6.652 18.828 16.531 1 92.12 163 ILE B C 1
ATOM 2973 O O . ILE B 1 163 ? 7.227 19.844 16.109 1 92.12 163 ILE B O 1
ATOM 2977 N N . THR B 1 164 ? 6.906 18.344 17.734 1 91.12 164 THR B N 1
ATOM 2978 C CA . THR B 1 164 ? 7.824 19 18.656 1 91.12 164 THR B CA 1
ATOM 2979 C C . THR B 1 164 ? 9.086 18.172 18.844 1 91.12 164 THR B C 1
ATOM 2981 O O . THR B 1 164 ? 10.07 18.656 19.422 1 91.12 164 THR B O 1
ATOM 2984 N N . SER B 1 165 ? 9 16.953 18.406 1 91.38 165 SER B N 1
ATOM 2985 C CA . SER B 1 165 ? 10.148 16.047 18.516 1 91.38 165 SER B CA 1
ATOM 2986 C C . SER B 1 165 ? 10.961 16.031 17.234 1 91.38 165 SER B C 1
ATOM 2988 O O . SER B 1 165 ? 10.398 16 16.125 1 91.38 165 SER B O 1
ATOM 2990 N N . GLU B 1 166 ? 12.266 15.914 17.344 1 90.75 166 GLU B N 1
ATOM 2991 C CA . GLU B 1 166 ? 13.141 15.789 16.188 1 90.75 166 GLU B CA 1
ATOM 2992 C C . GLU B 1 166 ? 12.953 14.438 15.5 1 90.75 166 GLU B C 1
ATOM 2994 O O . GLU B 1 166 ? 13.344 14.266 14.344 1 90.75 166 GLU B O 1
ATOM 2999 N N . ASP B 1 167 ? 12.273 13.562 16.25 1 89.94 167 ASP B N 1
ATOM 3000 C CA . ASP B 1 167 ? 12.094 12.211 15.727 1 89.94 167 ASP B CA 1
ATOM 3001 C C . ASP B 1 167 ? 10.742 12.062 15.039 1 89.94 167 ASP B C 1
ATOM 3003 O O . ASP B 1 167 ? 10.438 11.016 14.469 1 89.94 167 ASP B O 1
ATOM 3007 N N . GLY B 1 168 ? 9.953 13.148 15.102 1 92.56 168 GLY B N 1
ATOM 3008 C CA . GLY B 1 168 ? 8.688 13.094 14.398 1 92.56 168 GLY B CA 1
ATOM 3009 C C . GLY B 1 168 ? 8.844 12.922 12.898 1 92.56 168 GLY B C 1
ATOM 3010 O O . GLY B 1 168 ? 9.75 13.5 12.289 1 92.56 168 GLY B O 1
ATOM 3011 N N . HIS B 1 169 ? 7.973 12.164 12.297 1 93 169 HIS B N 1
ATOM 3012 C CA . HIS B 1 169 ? 8.047 11.836 10.875 1 93 169 HIS B CA 1
ATOM 3013 C C . HIS B 1 169 ? 8.094 13.102 10.023 1 93 169 HIS B C 1
ATOM 3015 O O . HIS B 1 169 ? 8.961 13.234 9.148 1 93 169 HIS B O 1
ATOM 3021 N N . ALA B 1 170 ? 7.215 14.055 10.367 1 93.62 170 ALA B N 1
ATOM 3022 C CA . ALA B 1 170 ? 7.168 15.273 9.578 1 93.62 170 ALA B CA 1
ATOM 3023 C C . ALA B 1 170 ? 8.469 16.062 9.711 1 93.62 170 ALA B C 1
ATOM 3025 O O . ALA B 1 170 ? 8.977 16.609 8.719 1 93.62 170 ALA B O 1
ATOM 3026 N N . ILE B 1 171 ? 8.922 16.141 10.883 1 94.12 171 ILE B N 1
ATOM 3027 C CA . ILE B 1 171 ? 10.125 16.906 11.172 1 94.12 171 ILE B CA 1
ATOM 3028 C C . ILE B 1 171 ? 11.312 16.312 10.422 1 94.12 171 ILE B C 1
ATOM 3030 O O . ILE B 1 171 ? 12.094 17.047 9.812 1 94.12 171 ILE B O 1
ATOM 3034 N N . LYS B 1 172 ? 11.398 15.055 10.422 1 93.44 172 LYS B N 1
ATOM 3035 C CA . LYS B 1 172 ? 12.453 14.375 9.664 1 93.44 172 LYS B CA 1
ATOM 3036 C C . LYS B 1 172 ? 12.289 14.625 8.164 1 93.44 172 LYS B C 1
ATOM 3038 O O . LYS B 1 172 ? 13.266 14.922 7.473 1 93.44 172 LYS B O 1
ATOM 3043 N N . LEU B 1 173 ? 11.109 14.57 7.684 1 94.56 173 LEU B N 1
ATOM 3044 C CA . LEU B 1 173 ? 10.859 14.688 6.254 1 94.56 173 LEU B CA 1
ATOM 3045 C C . LEU B 1 173 ? 11.117 16.109 5.773 1 94.56 173 LEU B C 1
ATOM 3047 O O . LEU B 1 173 ? 11.5 16.328 4.621 1 94.56 173 LEU B O 1
ATOM 3051 N N . LEU B 1 174 ? 10.906 17.078 6.641 1 95.25 174 LEU B N 1
ATOM 3052 C CA . LEU B 1 174 ? 11.188 18.453 6.281 1 95.25 174 LEU B CA 1
ATOM 3053 C C . LEU B 1 174 ? 12.648 18.625 5.883 1 95.25 174 LEU B C 1
ATOM 3055 O O . LEU B 1 174 ? 12.969 19.453 5.023 1 95.25 174 LEU B O 1
ATOM 3059 N N . LYS B 1 175 ? 13.516 17.844 6.473 1 93.75 175 LYS B N 1
ATOM 3060 C CA . LYS B 1 175 ? 14.93 17.891 6.125 1 93.75 175 LYS B CA 1
ATOM 3061 C C . LYS B 1 175 ? 15.164 17.422 4.691 1 93.75 175 LYS B C 1
ATOM 3063 O O . LYS B 1 175 ? 16.109 17.875 4.031 1 93.75 175 LYS B O 1
ATOM 3068 N N . VAL B 1 176 ? 14.312 16.531 4.246 1 94.5 176 VAL B N 1
ATOM 3069 C CA . VAL B 1 176 ? 14.445 15.938 2.92 1 94.5 176 VAL B CA 1
ATOM 3070 C C . VAL B 1 176 ? 14.172 17 1.849 1 94.5 176 VAL B C 1
ATOM 3072 O O . VAL B 1 176 ? 14.734 16.938 0.753 1 94.5 176 VAL B O 1
ATOM 3075 N N . LEU B 1 177 ? 13.352 17.984 2.158 1 93.94 177 LEU B N 1
ATOM 3076 C CA . LEU B 1 177 ? 13.031 19.031 1.187 1 93.94 177 LEU B CA 1
ATOM 3077 C C . LEU B 1 177 ? 14.289 19.781 0.765 1 93.94 177 LEU B C 1
ATOM 3079 O O . LEU B 1 177 ? 14.477 20.062 -0.42 1 93.94 177 LEU B O 1
ATOM 3083 N N . GLU B 1 178 ? 15.031 20.047 1.681 1 90.44 178 GLU B N 1
ATOM 3084 C CA . GLU B 1 178 ? 16.281 20.734 1.399 1 90.44 178 GLU B CA 1
ATOM 3085 C C . GLU B 1 178 ? 17.281 19.797 0.72 1 90.44 178 GLU B C 1
ATOM 3087 O O . GLU B 1 178 ? 17.938 20.172 -0.256 1 90.44 178 GLU B O 1
ATOM 3092 N N . MET B 1 179 ? 17.359 18.594 1.255 1 91.62 179 MET B N 1
ATOM 3093 C CA . MET B 1 179 ? 18.266 17.594 0.73 1 91.62 179 MET B CA 1
ATOM 3094 C C . MET B 1 179 ? 18 17.328 -0.749 1 91.62 179 MET B C 1
ATOM 3096 O O . MET B 1 179 ? 18.938 17.109 -1.522 1 91.62 179 MET B O 1
ATOM 3100 N N . GLU B 1 180 ? 16.75 17.422 -1.188 1 93.19 180 GLU B N 1
ATOM 3101 C CA . GLU B 1 180 ? 16.344 17.047 -2.539 1 93.19 180 GLU B CA 1
ATOM 3102 C C . GLU B 1 180 ? 16.109 18.281 -3.406 1 93.19 180 GLU B C 1
ATOM 3104 O O . GLU B 1 180 ? 15.57 18.188 -4.512 1 93.19 180 GLU B O 1
ATOM 3109 N N . ASN B 1 181 ? 16.469 19.453 -2.945 1 90.62 181 ASN B N 1
ATOM 3110 C CA . ASN B 1 181 ? 16.312 20.719 -3.668 1 90.62 181 ASN B CA 1
ATOM 3111 C C . ASN B 1 181 ? 14.875 20.906 -4.156 1 90.62 181 ASN B C 1
ATOM 3113 O O . ASN B 1 181 ? 14.648 21.219 -5.328 1 90.62 181 ASN B O 1
ATOM 3117 N N . ALA B 1 182 ? 13.984 20.641 -3.238 1 94.06 182 ALA B N 1
ATOM 3118 C CA . ALA B 1 182 ? 12.586 20.891 -3.564 1 94.06 182 ALA B CA 1
ATOM 3119 C C . ALA B 1 182 ? 12.352 22.375 -3.82 1 94.06 182 ALA B C 1
ATOM 3121 O O . ALA B 1 182 ? 12.914 23.234 -3.133 1 94.06 182 ALA B O 1
ATOM 3122 N N . THR B 1 183 ? 11.484 22.672 -4.73 1 94.69 183 THR B N 1
ATOM 3123 C CA . THR B 1 183 ? 11.172 24.078 -5.008 1 94.69 183 THR B CA 1
ATOM 3124 C C . THR B 1 183 ? 9.984 24.531 -4.172 1 94.69 183 THR B C 1
ATOM 3126 O O . THR B 1 183 ? 9.164 23.719 -3.744 1 94.69 183 THR B O 1
ATOM 3129 N N . VAL B 1 184 ? 9.914 25.828 -4.043 1 93.31 184 VAL B N 1
ATOM 3130 C CA . VAL B 1 184 ? 8.789 26.406 -3.318 1 93.31 184 VAL B CA 1
ATOM 3131 C C . VAL B 1 184 ? 7.484 26.109 -4.051 1 93.31 184 VAL B C 1
ATOM 3133 O O . VAL B 1 184 ? 6.445 25.891 -3.418 1 93.31 184 VAL B O 1
ATOM 3136 N N . GLU B 1 185 ? 7.574 26.078 -5.348 1 93.75 185 GLU B N 1
ATOM 3137 C CA . GLU B 1 185 ? 6.402 25.766 -6.164 1 93.75 185 GLU B CA 1
ATOM 3138 C C . GLU B 1 185 ? 5.891 24.359 -5.883 1 93.75 185 GLU B C 1
ATOM 3140 O O . GLU B 1 185 ? 4.688 24.156 -5.695 1 93.75 185 GLU B O 1
ATOM 3145 N N . ASP B 1 186 ? 6.801 23.359 -5.848 1 94.38 186 ASP B N 1
ATOM 3146 C CA . ASP B 1 186 ? 6.426 21.984 -5.539 1 94.38 186 ASP B CA 1
ATOM 3147 C C . ASP B 1 186 ? 5.805 21.891 -4.148 1 94.38 186 ASP B C 1
ATOM 3149 O O . ASP B 1 186 ? 4.812 21.172 -3.957 1 94.38 186 ASP B O 1
ATOM 3153 N N . ILE B 1 187 ? 6.395 22.625 -3.203 1 95.69 187 ILE B N 1
ATOM 3154 C CA . ILE B 1 187 ? 5.91 22.609 -1.826 1 95.69 187 ILE B CA 1
ATOM 3155 C C . ILE B 1 187 ? 4.48 23.141 -1.778 1 95.69 187 ILE B C 1
ATOM 3157 O O . ILE B 1 187 ? 3.6 22.516 -1.182 1 95.69 187 ILE B O 1
ATOM 3161 N N . ASN B 1 188 ? 4.316 24.234 -2.463 1 96 188 ASN B N 1
ATOM 3162 C CA . ASN B 1 188 ? 2.982 24.828 -2.471 1 96 188 ASN B CA 1
ATOM 3163 C C . ASN B 1 188 ? 1.958 23.891 -3.117 1 96 188 ASN B C 1
ATOM 3165 O O . ASN B 1 188 ? 0.825 23.781 -2.646 1 96 188 ASN B O 1
ATOM 3169 N N . LEU B 1 189 ? 2.338 23.234 -4.117 1 96.12 189 LEU B N 1
ATOM 3170 C CA . LEU B 1 189 ? 1.45 22.297 -4.789 1 96.12 189 LEU B CA 1
ATOM 3171 C C . LEU B 1 189 ? 1.134 21.109 -3.883 1 96.12 189 LEU B C 1
ATOM 3173 O O . LEU B 1 189 ? -0.005 20.641 -3.844 1 96.12 189 LEU B O 1
ATOM 3177 N N . GLY B 1 190 ? 2.131 20.594 -3.162 1 96.62 190 GLY B N 1
ATOM 3178 C CA . GLY B 1 190 ? 1.903 19.5 -2.229 1 96.62 190 GLY B CA 1
ATOM 3179 C C . GLY B 1 190 ? 0.977 19.875 -1.087 1 96.62 190 GLY B C 1
ATOM 3180 O O . GLY B 1 190 ? 0.11 19.094 -0.7 1 96.62 190 GLY B O 1
ATOM 3181 N N . ILE B 1 191 ? 1.159 21.109 -0.6 1 96.69 191 ILE B N 1
ATOM 3182 C CA . ILE B 1 191 ? 0.29 21.594 0.464 1 96.69 191 ILE B CA 1
ATOM 3183 C C . ILE B 1 191 ? -1.135 21.75 -0.064 1 96.69 191 ILE B C 1
ATOM 3185 O O . ILE B 1 191 ? -2.1 21.422 0.626 1 96.69 191 ILE B O 1
ATOM 3189 N N . GLN B 1 192 ? -1.163 22.234 -1.28 1 96.88 192 GLN B N 1
ATOM 3190 C CA . GLN B 1 192 ? -2.488 22.359 -1.882 1 96.88 192 GLN B CA 1
ATOM 3191 C C . GLN B 1 192 ? -3.137 20.984 -2.061 1 96.88 192 GLN B C 1
ATOM 3193 O O . GLN B 1 192 ? -4.328 20.812 -1.799 1 96.88 192 GLN B O 1
ATOM 3198 N N . LEU B 1 193 ? -2.424 20.031 -2.516 1 96.19 193 LEU B N 1
ATOM 3199 C CA . LEU B 1 193 ? -2.91 18.656 -2.658 1 96.19 193 LEU B CA 1
ATOM 3200 C C . LEU B 1 193 ? -3.42 18.125 -1.326 1 96.19 193 LEU B C 1
ATOM 3202 O O . LEU B 1 193 ? -4.469 17.469 -1.273 1 96.19 193 LEU B O 1
ATOM 3206 N N . TYR B 1 194 ? -2.658 18.391 -0.272 1 95.94 194 TYR B N 1
ATOM 3207 C CA . TYR B 1 194 ? -3.086 18.031 1.075 1 95.94 194 TYR B CA 1
ATOM 3208 C C . TYR B 1 194 ? -4.426 18.672 1.412 1 95.94 194 TYR B C 1
ATOM 3210 O O . TYR B 1 194 ? -5.344 17.984 1.882 1 95.94 194 TYR B O 1
ATOM 3218 N N . ARG B 1 195 ? -4.547 19.891 1.158 1 94.62 195 ARG B N 1
ATOM 3219 C CA . ARG B 1 195 ? -5.777 20.625 1.47 1 94.62 195 ARG B CA 1
ATOM 3220 C C . ARG B 1 195 ? -6.965 20.031 0.717 1 94.62 195 ARG B C 1
ATOM 3222 O O . ARG B 1 195 ? -8.008 19.766 1.312 1 94.62 195 ARG B O 1
ATOM 3229 N N . ASP B 1 196 ? -6.723 19.891 -0.562 1 94 196 ASP B N 1
ATOM 3230 C CA . ASP B 1 196 ? -7.793 19.344 -1.389 1 94 196 ASP B CA 1
ATOM 3231 C C . ASP B 1 196 ? -8.18 17.938 -0.918 1 94 196 ASP B C 1
ATOM 3233 O O . ASP B 1 196 ? -9.367 17.609 -0.848 1 94 196 ASP B O 1
ATOM 3237 N N . PHE B 1 197 ? -7.207 17.172 -0.559 1 93.69 197 PHE B N 1
ATOM 3238 C CA . PHE B 1 197 ? -7.379 15.797 -0.1 1 93.69 197 PHE B CA 1
ATOM 3239 C C . PHE B 1 197 ? -8.227 15.758 1.167 1 93.69 197 PHE B C 1
ATOM 3241 O O . PHE B 1 197 ? -9.242 15.055 1.218 1 93.69 197 PHE B O 1
ATOM 3248 N N . TYR B 1 198 ? -7.914 16.531 2.178 1 92.44 198 TYR B N 1
ATOM 3249 C CA . TYR B 1 198 ? -8.625 16.5 3.453 1 92.44 198 TYR B CA 1
ATOM 3250 C C . TYR B 1 198 ? -9.953 17.234 3.361 1 92.44 198 TYR B C 1
ATOM 3252 O O . TYR B 1 198 ? -10.922 16.859 4.031 1 92.44 198 TYR B O 1
ATOM 3260 N N . ASN B 1 199 ? -9.953 18.203 2.49 1 91.94 199 ASN B N 1
ATOM 3261 C CA . ASN B 1 199 ? -11.234 18.844 2.236 1 91.94 199 ASN B CA 1
ATOM 3262 C C . ASN B 1 199 ? -12.242 17.875 1.622 1 91.94 199 ASN B C 1
ATOM 3264 O O . ASN B 1 199 ? -13.414 17.875 1.992 1 91.94 199 ASN B O 1
ATOM 3268 N N . ASP B 1 200 ? -11.789 17.094 0.793 1 91.81 200 ASP B N 1
ATOM 3269 C CA . ASP B 1 200 ? -12.656 16.094 0.163 1 91.81 200 ASP B CA 1
ATOM 3270 C C . ASP B 1 200 ? -13.164 15.086 1.186 1 91.81 200 ASP B C 1
ATOM 3272 O O . ASP B 1 200 ? -14.281 14.57 1.059 1 91.81 200 ASP B O 1
ATOM 3276 N N . ILE B 1 201 ? -12.367 14.828 2.182 1 89.81 201 ILE B N 1
ATOM 3277 C CA . ILE B 1 201 ? -12.75 13.844 3.186 1 89.81 201 ILE B CA 1
ATOM 3278 C C . ILE B 1 201 ? -13.711 14.477 4.191 1 89.81 201 ILE B C 1
ATOM 3280 O O . ILE B 1 201 ? -14.75 13.898 4.52 1 89.81 201 ILE B O 1
ATOM 3284 N N . PHE B 1 202 ? -13.445 15.734 4.629 1 91.38 202 PHE B N 1
ATOM 3285 C CA . PHE B 1 202 ? -14.062 16.156 5.879 1 91.38 202 PHE B CA 1
ATOM 3286 C C . PHE B 1 202 ? -14.984 17.359 5.645 1 91.38 202 PHE B C 1
ATOM 3288 O O . PHE B 1 202 ? -15.672 17.797 6.562 1 91.38 202 PHE B O 1
ATOM 3295 N N . LEU B 1 203 ? -15.016 17.969 4.543 1 87.06 203 LEU B N 1
ATOM 3296 C CA . LEU B 1 203 ? -15.898 19.094 4.305 1 87.06 203 LEU B CA 1
ATOM 3297 C C . LEU B 1 203 ? -17.094 18.688 3.451 1 87.06 203 LEU B C 1
ATOM 3299 O O . LEU B 1 203 ? -18.062 19.422 3.336 1 87.06 203 LEU B O 1
ATOM 3303 N N . ASN B 1 204 ? -17.094 17.516 2.863 1 66.12 204 ASN B N 1
ATOM 3304 C CA . ASN B 1 204 ? -18.25 17.125 2.072 1 66.12 204 ASN B CA 1
ATOM 3305 C C . ASN B 1 204 ? -19.188 16.234 2.863 1 66.12 204 ASN B C 1
ATOM 3307 O O . ASN B 1 204 ? -18.734 15.398 3.658 1 66.12 204 ASN B O 1
#

Solvent-accessible surface area (backbone atoms only — not comparable to full-atom values): 20998 Å² total; per-residue (Å²): 129,84,76,78,80,54,57,39,43,79,76,44,44,57,49,53,52,52,52,50,50,52,50,48,58,58,52,54,73,64,50,48,86,40,69,63,37,52,44,15,43,33,65,36,34,38,60,49,50,51,46,55,44,39,48,35,34,74,71,57,42,52,50,69,59,30,42,50,52,35,45,30,38,57,38,24,85,82,68,82,32,35,46,39,59,45,36,39,62,51,51,46,66,71,43,83,72,51,43,65,28,42,56,51,14,46,58,54,48,48,60,56,60,74,38,62,88,38,56,52,25,48,49,29,22,51,34,49,50,28,46,50,51,32,58,37,66,62,56,54,50,48,39,46,73,69,61,48,77,76,54,61,60,56,54,53,38,49,58,46,16,18,81,85,40,79,76,4,51,24,51,46,47,53,55,31,37,44,76,65,56,29,34,55,68,34,38,51,50,5,44,46,50,38,50,54,49,51,40,60,45,28,66,100,128,81,76,78,80,55,59,39,44,77,73,44,44,55,47,50,52,53,51,50,51,52,50,46,61,58,53,54,73,64,52,47,87,40,70,63,37,51,46,13,43,35,66,37,36,38,58,49,50,52,45,54,44,38,48,38,33,73,70,60,41,53,49,68,57,30,42,50,51,35,44,29,39,57,38,23,84,81,68,82,32,35,45,41,58,45,36,38,59,52,52,46,66,71,44,81,71,52,44,65,27,41,57,51,15,47,59,53,48,50,62,55,59,75,38,61,89,39,57,54,25,47,49,28,22,51,34,48,49,28,46,48,52,34,59,37,64,62,56,55,50,46,39,47,72,69,60,49,77,77,52,61,59,58,55,54,37,49,58,46,15,19,82,85,41,79,78,3,49,25,51,46,47,54,55,31,37,41,76,65,57,29,35,55,66,34,39,51,50,6,45,47,50,39,50,55,49,51,42,63,44,26,66,105

Radius of gyration: 21.52 Å; Cα contacts (8 Å, |Δi|>4): 564; chains: 2; bounding box: 44×64×45 Å

pLDDT: mean 87.49, std 8.59, range [29.75, 97.19]

Nearest PDB structures (foldseek):
  9fvs-assembly1_A  TM=5.878E-01  e=1.882E+00  Corynebacterium diphtheriae
  1wnv-assembly2_B  TM=5.957E-01  e=3.962E+00  Corynebacterium diphtheriae
  1t5p-assembly2_B  TM=4.985E-01  e=2.375E+00  Homo sapiens
  9fw4-assembly2_B  TM=5.423E-01  e=3.782E+00  Corynebacterium diphtheriae
  4fn6-assembly1_C  TM=4.748E-01  e=3.048E-02  Staphylococcus aureus subsp. aureus MRSA252

Sequence (408 aa):
MVEKRSFVSSNKKEEVFTKTIEIIEKDRKHYKYTIDNMQTYAHAIQPHFTMWVNAMHILGIGGEITEENCRDEMFGLRDEGNHSILCLDYFSQLGEFKLHHYANGYKIAKQVYQNLKKPMVILSFLIANELNSGVVEDLENALSVLGVKDTTYVDVHKEADSITSEDGHAIKLLKVLEMENATVEDINLGIQLYRDFYNDIFLNMVEKRSFVSSNKKEEVFTKTIEIIEKDRKHYKYTIDNMQTYAHAIQPHFTMWVNAMHILGIGGEITEENCRDEMFGLRDEGNHSILCLDYFSQLGEFKLHHYANGYKIAKQVYQNLKKPMVILSFLIANELNSGVVEDLENALSVLGVKDTTYVDVHKEADSITSEDGHAIKLLKVLEMENATVEDINLGIQLYRDFYNDIFLN